Protein 3PXL (pdb70)

Solvent-accessible surface area: 17180 Å² total; per-residue (Å²): 75,43,31,40,101,20,78,2,38,1,40,28,31,66,24,66,16,0,46,81,77,21,94,0,0,0,0,62,48,74,18,20,5,28,17,0,11,6,72,62,48,36,106,0,57,0,37,0,41,0,70,4,106,46,70,51,6,20,26,0,0,0,2,2,0,0,8,3,50,3,109,15,23,0,11,0,0,0,0,10,27,0,0,0,0,0,0,1,27,66,89,63,3,62,0,35,0,90,1,87,91,13,19,4,0,0,0,1,2,1,10,13,31,9,3,1,3,2,0,1,1,0,8,0,0,1,48,33,105,123,18,74,0,50,98,85,24,80,30,37,65,70,110,2,12,0,7,0,0,0,1,17,34,70,14,21,92,124,26,89,115,58,20,70,16,14,50,5,4,2,0,46,11,77,0,19,1,100,78,40,75,120,10,124,10,7,56,5,146,2,51,99,55,88,77,12,2,1,3,0,0,0,0,0,0,13,1,6,0,55,0,12,5,6,49,13,76,0,31,0,0,0,0,0,13,26,43,0,84,58,36,80,2,22,7,0,78,0,26,0,0,2,0,3,0,0,14,0,58,0,81,71,68,67,61,3,18,27,0,17,0,42,11,64,65,36,59,86,21,45,131,42,6,16,3,2,0,9,0,38,0,73,76,14,85,88,81,76,5,128,33,121,94,105,118,44,119,106,62,22,72,34,71,62,2,41,11,45,99,113,42,108,17,13,49,53,104,64,98,39,19,27,104,70,63,16,73,0,42,8,72,49,101,49,45,45,3,50,0,62,62,19,26,11,99,73,13,107,68,0,0,0,51,15,5,29,87,52,16,68,69,47,153,90,0,95,24,83,52,1,10,39,49,2,64,46,114,8,11,0,12,0,21,0,38,20,42,85,43,2,69,41,37,26,5,2,1,2,1,2,6,17,25,2,0,5,2,23,6,38,66,18,110,97,80,32,46,112,62,5,3,20,1,1,0,0,8,1,5,45,51,108,60,50,7,44,0,5,1,1,3,63,1,82,7,14,0,0,0,10,1,2,0,2,7,5,8,12,23,80,0,1,0,0,0,0,1,0,0,13,4,94,62,0,138,89,47,1,92,47,47,126,48,9,47,65,13,14,87,41,23,87,88,34,74,89,98,58,58

Organism: Trametes hirsuta (NCBI:txid5327)

Sequence (499 aa):
AVGPVADLTITDAAVSPDGFSRQAVVVNGVTPGPLVAGNIGDRFQLNVIDNLTNHTMLKSTSIHWHGFFQHGTNWADGPAFINQCPISPGHSFLYDFQVPDQAGTFWYHSHLSTQYCDGLRGPFVVYDPNDPHASRYDVDNDDTVITLADWYHTAAKLGPRFPGGADATLINGKGRAPSDSVAELSVIKVTKGKRYRFRLVSLSCNPNHTFSIDGHNLTIIEVDSVNSQPLEVDSIQIFAAQRYSFVLDANQAVDNYWIRANPNFGNVGFDGGINSAILRYDGAPAVEPTTNQTTSVKPLNEVDLHPLVSTPVPGAPSSGGVDKAINMAFNFNGSNFFINGASFVPPTVPVLLQILSGAQTAQDLLPSGSVYVLPSNASIEISFPATAAAPGAPHPFHLHGHTFAVVRSAGSTVYNYDNPIFRDVVSTGTPAAGDNVTIRFDTNNPGPWFLHCHIDFHLEGGFAVVMAEDTPDVKAVNPVPQAWSDLCPTYDALDPNDQ

InterPro domains:
  IPR001117 Multicopper oxidase, second cupredoxin domain [PF00394] (163-305)
  IPR008972 Cupredoxin [G3DSA:2.60.40.420] (22-153)
  IPR008972 Cupredoxin [G3DSA:2.60.40.420] (154-330)
  IPR008972 Cupredoxin [G3DSA:2.60.40.420] (331-519)
  IPR008972 Cupredoxin [SSF49503] (27-175)
  IPR008972 Cupredoxin [SSF49503] (158-339)
  IPR008972 Cupredoxin [SSF49503] (323-518)
  IPR011706 Multicopper oxidase, C-terminal [PF07731] (366-492)
  IPR011707 Multicopper oxidase-like, N-terminal [PF07732] (31-151)
  IPR033138 Multicopper oxidases, conserved site [PS00079] (125-145)
  IPR045087 Multicopper oxidase [PTHR11709] (43-490)

Foldseek 3Di:
DDDLEDEWEWEWDWDQQAPATDIFIETPPDFVYAEAEEAAFDKRKYKYAQQYDAPLLNSWWWKAWFLALCFQAQLNRTADLANFPTHFHRDIDIRIGHRHDFFAKTKMATNYFLNRLRGGIHIYGHDYPVPVCVVVFDDEDSLQEKEKEAHASADCNGDDLDDFGGQAIAIVRHFHGPVHLDTDFAEREDAAQGKGWHKYFYQYLAWWWKKAKFPWWKWWQAKQRFGWDTDIWGIETGDHRIITIIMTHNHDPQEKIKIAIATPGDDGDQVSHTRIHIYGYPPYDPDHDPGDDDDIPGYDDQQPIFGPDFDAAAADPDVVRWPEEEEWDWADDPQAIDTPRDFDDRDLNRQLNQLLVPDQDLVSTPPRPQEDEAEAQIKYKYKYWADPRDPSPQFKKFKHSDWKFFQFAAPDPGGDRGTGDTHGIGGQYHVVSRGITMIMDTQHGAGKIKIAGSSSSRVSRRGIGIYHYNSVCSCVSHPDDVSRVVSSVVSVPDDSSSD

Radius of gyration: 21.45 Å; Cα contacts (8 Å, |Δi|>4): 1429; chains: 1; bounding box: 49×47×65 Å

CATH classification: 2.60.40.420 (+2 more: 2.60.40.420, 2.60.40.420)

Secondary structure (DSSP, 8-state):
-B-SEEEEEEEEEEE-TTS--EEEEEETTBSSPPPEEEETTPEEEEEEEE----GGG-S-B-EEEET---TT-GGGS--BTTTBPPBPTT-EEEEEEE-SS--EEEEEEE-STTGGGGT-EEEEEEE-TT-TTGGG-SB-SGGGEEEEEEE-SS-TTTS-SS-SS-SEEEETTB---TT-TTPPPPEEEE-TT-EEEEEEEE--SS--EEEEETTB-EEEEEETTEEEEEEEESBEEE-TT-EEEEEEE--S-SSEEEEEEEESSSS-S-GGGTTEEEEEETTS-SS---------SSB--GGG--BSS--PPSS-SSTT-SSEEEE--EEE-SS-EEETTB-----SS-HHHHHHTT--STTTSSSTTSEEEE-TT-EEEEEEE--TTS-SPSPEEEETT--EEEEE-TT-----SSS--EESEEE---GGGT-EEEEEEE--S-EEEEEEESSHHHHHTT-EEEEEESGGGHHHHS---HHHHTHHHHHHTS-GGG-

Structure (mmCIF, N/CA/C/O backbone):
data_3PXL
#
_entry.id   3PXL
#
_cell.length_a   52.653
_cell.length_b   77.051
_cell.length_c   130.216
_cell.angle_alpha   90.00
_cell.angle_beta   90.00
_cell.angle_gamma   90.00
#
_symmetry.space_group_name_H-M   'P 21 21 21'
#
loop_
_entity.id
_entity.type
_entity.pdbx_description
1 polymer Laccase
2 branched alpha-D-mannopyranose-(1-3)-[alpha-D-mannopyranose-(1-6)]alpha-D-mannopyranose-(1-6)-[alpha-D-mannopyranose-(1-3)]beta-D-mannopyranose-(1-4)-2-acetamido-2-deoxy-beta-D-glucopyranose-(1-4)-2-acetamido-2-deoxy-beta-D-glucopyranose
3 branched beta-D-mannopyranose-(1-4)-2-acetamido-2-deoxy-beta-D-glucopyranose-(1-4)-2-acetamido-2-deoxy-beta-D-glucopyranose
4 branched 2-acetamido-2-deoxy-beta-D-glucopyranose-(1-4)-2-acetamido-2-deoxy-beta-D-glucopyranose
5 non-polymer 'COPPER (II) ION'
6 non-polymer 2-acetamido-2-deoxy-beta-D-glucopyranose
7 water water
#
loop_
_atom_site.group_PDB
_atom_site.id
_atom_site.type_symbol
_atom_site.label_atom_id
_atom_site.label_alt_id
_atom_site.label_comp_id
_atom_site.label_asym_id
_atom_site.label_entity_id
_atom_site.label_seq_id
_atom_site.pdbx_PDB_ins_code
_atom_site.Cartn_x
_atom_site.Cartn_y
_atom_site.Cartn_z
_atom_site.occupancy
_atom_site.B_iso_or_equiv
_atom_site.auth_seq_id
_atom_site.auth_comp_id
_atom_site.auth_asym_id
_atom_site.auth_atom_id
_atom_site.pdbx_PDB_model_num
ATOM 1 N N . ALA A 1 1 ? 25.393 36.115 34.778 1.00 26.04 1 ALA A N 1
ATOM 2 C CA . ALA A 1 1 ? 25.256 35.919 33.319 1.00 23.13 1 ALA A CA 1
ATOM 3 C C . ALA A 1 1 ? 26.632 35.812 32.675 1.00 23.06 1 ALA A C 1
ATOM 4 O O . ALA A 1 1 ? 27.659 36.190 33.278 1.00 25.81 1 ALA A O 1
ATOM 13 N N . VAL A 1 2 ? 26.650 35.246 31.484 1.00 21.23 2 VAL A N 1
ATOM 14 C CA . VAL A 1 2 ? 27.853 35.251 30.636 1.00 20.11 2 VAL A CA 1
ATOM 15 C C . VAL A 1 2 ? 27.562 35.993 29.326 1.00 19.85 2 VAL A C 1
ATOM 16 O O . VAL A 1 2 ? 26.420 36.154 28.945 1.00 21.30 2 VAL A O 1
ATOM 29 N N . GLY A 1 3 ? 28.619 36.392 28.628 1.00 20.42 3 GLY A N 1
ATOM 30 C CA . GLY A 1 3 ? 28.484 37.157 27.385 1.00 20.49 3 GLY A CA 1
ATOM 31 C C . GLY A 1 3 ? 28.656 38.647 27.577 1.00 21.00 3 GLY A C 1
ATOM 32 O O . GLY A 1 3 ? 28.740 39.114 28.727 1.00 22.75 3 GLY A O 1
ATOM 36 N N . PRO A 1 4 ? 28.652 39.408 26.476 1.00 20.03 4 PRO A N 1
ATOM 37 C CA . PRO A 1 4 ? 28.381 38.941 25.122 1.00 19.91 4 PRO A CA 1
ATOM 38 C C . PRO A 1 4 ? 29.471 38.156 24.440 1.00 18.56 4 PRO A C 1
ATOM 39 O O . PRO A 1 4 ? 29.193 37.499 23.431 1.00 18.99 4 PRO A O 1
ATOM 50 N N . VAL A 1 5 ? 30.704 38.255 24.945 1.00 19.80 5 VAL A N 1
ATOM 51 C CA . VAL A 1 5 ? 31.805 37.468 24.476 1.00 20.47 5 VAL A CA 1
ATOM 52 C C . VAL A 1 5 ? 32.076 36.400 25.522 1.00 20.78 5 VAL A C 1
ATOM 53 O O . VAL A 1 5 ? 32.465 36.695 26.653 1.00 24.24 5 VAL A O 1
ATOM 66 N N . ALA A 1 6 ? 31.848 35.142 25.143 1.00 20.01 6 ALA A N 1
ATOM 67 C CA . ALA A 1 6 ? 31.974 34.069 26.094 1.00 20.32 6 ALA A CA 1
ATOM 68 C C . ALA A 1 6 ? 32.142 32.727 25.449 1.00 18.90 6 ALA A C 1
ATOM 69 O O . ALA A 1 6 ? 31.765 32.571 24.294 1.00 18.40 6 ALA A O 1
ATOM 76 N N . ASP A 1 7 ? 32.724 31.791 26.204 1.00 18.15 7 ASP A N 1
ATOM 77 C CA . ASP A 1 7 ? 32.744 30.396 25.844 1.00 18.79 7 ASP A CA 1
ATOM 78 C C . ASP A 1 7 ? 31.526 29.720 26.415 1.00 18.32 7 ASP A C 1
ATOM 79 O O . ASP A 1 7 ? 31.204 29.872 27.604 1.00 20.10 7 ASP A O 1
ATOM 88 N N . LEU A 1 8 ? 30.891 28.894 25.598 1.00 17.05 8 LEU A N 1
ATOM 89 C CA . LEU A 1 8 ? 29.849 28.002 26.080 1.00 16.89 8 LEU A CA 1
ATOM 90 C C . LEU A 1 8 ? 30.314 26.590 25.796 1.00 16.54 8 LEU A C 1
ATOM 91 O O . LEU A 1 8 ? 30.391 26.176 24.645 1.00 16.94 8 LEU A O 1
ATOM 107 N N . THR A 1 9 ? 30.684 25.874 26.842 1.00 15.65 9 THR A N 1
ATOM 108 C CA . THR A 1 9 ? 31.235 24.544 26.707 1.00 15.67 9 THR A CA 1
ATOM 109 C C . THR A 1 9 ? 30.160 23.505 26.909 1.00 15.81 9 THR A C 1
ATOM 110 O O . THR A 1 9 ? 29.437 23.564 27.895 1.00 16.02 9 THR A O 1
ATOM 121 N N . ILE A 1 10 ? 30.008 22.661 25.904 1.00 15.08 10 ILE A N 1
ATOM 122 C CA . ILE A 1 10 ? 28.931 21.672 25.862 1.00 14.68 10 ILE A CA 1
ATOM 123 C C . ILE A 1 10 ? 29.493 20.317 26.222 1.00 15.14 10 ILE A C 1
ATOM 124 O O . ILE A 1 10 ? 30.423 19.838 25.581 1.00 15.95 10 ILE A O 1
ATOM 140 N N . THR A 1 11 ? 28.919 19.688 27.246 1.00 15.22 11 THR A N 1
ATOM 141 C CA . THR A 1 11 ? 29.351 18.365 27.678 1.00 15.85 11 THR A CA 1
ATOM 142 C C . THR A 1 11 ? 28.153 17.501 28.031 1.00 15.20 11 THR A C 1
ATOM 143 O O . THR A 1 11 ? 27.028 17.996 28.144 1.00 16.71 11 THR A O 1
ATOM 154 N N . ASP A 1 12 ? 28.385 16.227 28.212 1.00 15.34 12 ASP A N 1
ATOM 155 C CA . ASP A 1 12 ? 27.450 15.318 28.825 1.00 15.75 12 ASP A CA 1
ATOM 156 C C . ASP A 1 12 ? 27.767 15.225 30.304 1.00 16.91 12 ASP A C 1
ATOM 157 O O . ASP A 1 12 ? 28.948 15.057 30.661 1.00 19.13 12 ASP A O 1
ATOM 166 N N . ALA A 1 13 ? 26.749 15.300 31.162 1.00 16.58 13 ALA A N 1
ATOM 167 C CA . ALA A 1 13 ? 26.967 15.168 32.595 1.00 17.09 13 ALA A CA 1
ATOM 168 C C . ALA A 1 13 ? 25.737 14.646 33.297 1.00 17.14 13 ALA A C 1
ATOM 169 O O . ALA A 1 13 ? 24.629 14.733 32.770 1.00 17.15 13 ALA A O 1
ATOM 176 N N . ALA A 1 14 ? 25.923 14.081 34.487 1.00 17.37 14 ALA A N 1
ATOM 177 C CA . ALA A 1 14 ? 24.805 13.668 35.297 1.00 17.96 14 ALA A CA 1
ATOM 178 C C . ALA A 1 14 ? 24.170 14.860 35.974 1.00 17.78 14 ALA A C 1
ATOM 179 O O . ALA A 1 14 ? 24.859 15.685 36.554 1.00 18.89 14 ALA A O 1
ATOM 186 N N . VAL A 1 15 ? 22.864 14.934 35.887 1.00 16.10 15 VAL A N 1
ATOM 187 C CA . VAL A 1 15 ? 22.065 15.930 36.585 1.00 16.77 15 VAL A CA 1
ATOM 188 C C . VAL A 1 15 ? 20.899 15.280 37.298 1.00 16.62 15 VAL A C 1
ATOM 189 O O . VAL A 1 15 ? 20.484 14.193 36.959 1.00 17.31 15 VAL A O 1
ATOM 202 N N . SER A 1 16 ? 20.359 15.996 38.273 1.00 17.03 16 SER A N 1
ATOM 203 C CA . SER A 1 16 ? 19.232 15.529 39.057 1.00 17.43 16 SER A CA 1
ATOM 204 C C . SER A 1 16 ? 18.294 16.695 39.456 1.00 17.67 16 SER A C 1
ATOM 205 O O . SER A 1 16 ? 18.086 16.984 40.626 1.00 19.52 16 SER A O 1
ATOM 211 N N . PRO A 1 17 ? 17.630 17.311 38.480 1.00 17.11 17 PRO A N 1
ATOM 212 C CA . PRO A 1 17 ? 16.796 18.475 38.755 1.00 16.78 17 PRO A CA 1
ATOM 213 C C . PRO A 1 17 ? 15.552 18.193 39.592 1.00 16.28 17 PRO A C 1
ATOM 214 O O . PRO A 1 17 ? 15.023 19.120 40.165 1.00 17.58 17 PRO A O 1
ATOM 225 N N . ASP A 1 18 ? 15.118 16.940 39.607 1.00 16.79 18 ASP A N 1
ATOM 226 C CA . ASP A 1 18 ? 13.918 16.481 40.308 1.00 17.22 18 ASP A CA 1
ATOM 227 C C . ASP A 1 18 ? 14.278 15.316 41.215 1.00 18.22 18 ASP A C 1
ATOM 228 O O . ASP A 1 18 ? 13.438 14.505 41.585 1.00 18.75 18 ASP A O 1
ATOM 237 N N . GLY A 1 19 ? 15.554 15.172 41.565 1.00 18.99 19 GLY A N 1
ATOM 238 C CA . GLY A 1 19 ? 15.985 14.057 42.418 1.00 19.93 19 GLY A CA 1
ATOM 239 C C . GLY A 1 19 ? 16.321 12.788 41.673 1.00 19.93 19 GLY A C 1
ATOM 240 O O . GLY A 1 19 ? 16.806 11.835 42.300 1.00 23.13 19 GLY A O 1
ATOM 244 N N . PHE A 1 20 ? 16.067 12.722 40.370 1.00 19.10 20 PHE A N 1
ATOM 245 C CA . PHE A 1 20 ? 16.307 11.504 39.575 1.00 18.87 20 PHE A CA 1
ATOM 246 C C . PHE A 1 20 ? 17.549 11.782 38.749 1.00 17.83 20 PHE A C 1
ATOM 247 O O . PHE A 1 20 ? 17.557 12.693 37.962 1.00 21.00 20 PHE A O 1
ATOM 264 N N . SER A 1 21 ? 18.640 11.065 38.960 1.00 17.51 21 SER A N 1
ATOM 265 C CA . SER A 1 21 ? 19.836 11.293 38.213 1.00 16.62 21 SER A CA 1
ATOM 266 C C . SER A 1 21 ? 19.790 10.694 36.821 1.00 16.86 21 SER A C 1
ATOM 267 O O . SER A 1 21 ? 19.461 9.515 36.656 1.00 17.78 21 SER A O 1
ATOM 275 N N . ARG A 1 22 ? 20.176 11.486 35.840 1.00 16.03 22 ARG A N 1
ATOM 276 C CA . ARG A 1 22 ? 20.318 10.999 34.481 1.00 16.04 22 ARG A CA 1
ATOM 277 C C . ARG A 1 22 ? 21.398 11.791 33.774 1.00 15.70 22 ARG A C 1
ATOM 278 O O . ARG A 1 22 ? 21.686 12.946 34.139 1.00 17.11 22 ARG A O 1
ATOM 299 N N . GLN A 1 23 ? 21.985 11.173 32.760 1.00 16.06 23 GLN A N 1
ATOM 300 C CA . GLN A 1 23 ? 22.884 11.860 31.839 1.00 16.17 23 GLN A CA 1
ATOM 301 C C . GLN A 1 23 ? 22.111 12.888 31.006 1.00 14.82 23 GLN A C 1
ATOM 302 O O . GLN A 1 23 ? 21.001 12.572 30.544 1.00 15.53 23 GLN A O 1
ATOM 316 N N . ALA A 1 24 ? 22.679 14.075 30.810 1.00 15.42 24 ALA A N 1
ATOM 317 C CA . ALA A 1 24 ? 22.060 15.153 30.077 1.00 15.41 24 ALA A CA 1
ATOM 318 C C . ALA A 1 24 ? 23.150 15.890 29.358 1.00 14.88 24 ALA A C 1
ATOM 319 O O . ALA A 1 24 ? 24.343 15.726 29.618 1.00 15.44 24 ALA A O 1
ATOM 326 N N . VAL A 1 25 ? 22.725 16.690 28.407 1.00 14.62 25 VAL A N 1
ATOM 327 C CA . VAL A 1 25 ? 23.583 17.621 27.716 1.00 14.84 25 VAL A CA 1
ATOM 328 C C . VAL A 1 25 ? 23.514 18.955 28.472 1.00 15.75 25 VAL A C 1
ATOM 329 O O . VAL A 1 25 ? 22.437 19.490 28.723 1.00 17.46 25 VAL A O 1
ATOM 342 N N . VAL A 1 26 ? 24.665 19.462 28.905 1.00 15.25 26 VAL A N 1
ATOM 343 C CA . VAL A 1 26 ? 24.772 20.611 29.774 1.00 14.94 26 VAL A CA 1
ATOM 344 C C . VAL A 1 26 ? 25.675 21.667 29.139 1.00 15.13 26 VAL A C 1
ATOM 345 O O . VAL A 1 26 ? 26.475 21.355 28.231 1.00 15.10 26 VAL A O 1
ATOM 358 N N . VAL A 1 27 ? 25.516 22.899 29.609 1.00 14.10 27 VAL A N 1
ATOM 359 C CA . VAL A 1 27 ? 26.207 24.062 29.079 1.00 15.00 27 VAL A CA 1
ATOM 360 C C . VAL A 1 27 ? 26.923 24.719 30.264 1.00 14.88 27 VAL A C 1
ATOM 361 O O . VAL A 1 27 ? 26.298 25.028 31.262 1.00 15.24 27 VAL A O 1
ATOM 374 N N . ASN A 1 28 ? 28.251 24.783 30.186 1.00 15.67 28 ASN A N 1
ATOM 375 C CA . ASN A 1 28 ? 29.044 25.245 31.316 1.00 16.05 28 ASN A CA 1
ATOM 376 C C . ASN A 1 28 ? 28.633 24.507 32.578 1.00 15.99 28 ASN A C 1
ATOM 377 O O . ASN A 1 28 ? 28.513 25.083 33.657 1.00 17.31 28 ASN A O 1
ATOM 388 N N . GLY A 1 29 ? 28.441 23.206 32.427 1.00 16.36 29 GLY A N 1
ATOM 389 C CA . GLY A 1 29 ? 28.157 22.348 33.532 1.00 16.08 29 GLY A CA 1
ATOM 390 C C . GLY A 1 29 ? 26.745 22.235 34.030 1.00 16.94 29 GLY A C 1
ATOM 391 O O . GLY A 1 29 ? 26.510 21.407 34.917 1.00 19.23 29 GLY A O 1
ATOM 395 N N . VAL A 1 30 ? 25.824 23.026 33.484 1.00 16.37 30 VAL A N 1
ATOM 396 C CA . VAL A 1 30 ? 24.464 23.092 34.014 1.00 16.27 30 VAL A CA 1
ATOM 397 C C . VAL A 1 30 ? 23.404 22.959 32.958 1.00 15.02 30 VAL A C 1
ATOM 398 O O . VAL A 1 30 ? 23.635 23.275 31.801 1.00 14.96 30 VAL A O 1
ATOM 411 N N . THR A 1 31 ? 22.234 22.464 33.378 1.00 15.62 31 THR A N 1
ATOM 412 C CA . THR A 1 31 ? 21.053 22.577 32.529 1.00 16.05 31 THR A CA 1
ATOM 413 C C . THR A 1 31 ? 19.883 22.970 33.431 1.00 16.31 31 THR A C 1
ATOM 414 O O . THR A 1 31 ? 19.757 22.453 34.522 1.00 16.27 31 THR A O 1
ATOM 425 N N . PRO A 1 32 ? 19.050 23.936 32.997 1.00 15.88 32 PRO A N 1
ATOM 426 C CA . PRO A 1 32 ? 19.233 24.843 31.862 1.00 15.61 32 PRO A CA 1
ATOM 427 C C . PRO A 1 32 ? 20.593 25.512 31.945 1.00 14.78 32 PRO A C 1
ATOM 428 O O . PRO A 1 32 ? 21.228 25.610 32.970 1.00 16.27 32 PRO A O 1
ATOM 439 N N . GLY A 1 33 ? 21.070 25.892 30.786 1.00 15.29 33 GLY A N 1
ATOM 440 C CA . GLY A 1 33 ? 22.331 26.566 30.676 1.00 15.96 33 GLY A CA 1
ATOM 441 C C . GLY A 1 33 ? 22.310 27.925 31.315 1.00 15.92 33 GLY A C 1
ATOM 442 O O . GLY A 1 33 ? 21.267 28.467 31.668 1.00 16.31 33 GLY A O 1
ATOM 446 N N . PRO A 1 34 ? 23.483 28.509 31.487 1.00 15.77 34 PRO A N 1
ATOM 447 C CA . PRO A 1 34 ? 23.586 29.823 32.118 1.00 15.90 34 PRO A CA 1
ATOM 448 C C . PRO A 1 34 ? 22.900 30.873 31.271 1.00 15.52 34 PRO A C 1
ATOM 449 O O . PRO A 1 34 ? 22.796 30.758 30.046 1.00 16.11 34 PRO A O 1
ATOM 460 N N . LEU A 1 35 ? 22.470 31.927 31.933 1.00 15.67 35 LEU A N 1
ATOM 461 C CA . LEU A 1 35 ? 21.974 33.113 31.263 1.00 15.71 35 LEU A CA 1
ATOM 462 C C . LEU A 1 35 ? 23.079 33.754 30.438 1.00 15.15 35 LEU A C 1
ATOM 463 O O . LEU A 1 35 ? 24.153 34.095 30.951 1.00 17.45 35 LEU A O 1
ATOM 479 N N . VAL A 1 36 ? 22.810 33.910 29.168 1.00 14.94 36 VAL A N 1
ATOM 480 C CA . VAL A 1 36 ? 23.612 34.740 28.304 1.00 15.21 36 VAL A CA 1
ATOM 481 C C . VAL A 1 36 ? 22.959 36.106 28.232 1.00 15.86 36 VAL A C 1
ATOM 482 O O . VAL A 1 36 ? 21.750 36.215 28.115 1.00 15.79 36 VAL A O 1
ATOM 495 N N . ALA A 1 37 ? 23.763 37.161 28.340 1.00 16.06 37 ALA A N 1
ATOM 496 C CA . ALA A 1 37 ? 23.221 38.477 28.299 1.00 16.80 37 ALA A CA 1
ATOM 497 C C . ALA A 1 37 ? 24.100 39.517 27.634 1.00 16.73 37 ALA A C 1
ATOM 498 O O . ALA A 1 37 ? 25.324 39.388 27.576 1.00 18.13 37 ALA A O 1
ATOM 505 N N . GLY A 1 38 ? 23.479 40.579 27.168 1.00 15.97 38 GLY A N 1
ATOM 506 C CA . GLY A 1 38 ? 24.142 41.753 26.670 1.00 15.55 38 GLY A CA 1
ATOM 507 C C . GLY A 1 38 ? 23.121 42.860 26.545 1.00 16.32 38 GLY A C 1
ATOM 508 O O . GLY A 1 38 ? 22.029 42.807 27.155 1.00 16.87 38 GLY A O 1
ATOM 512 N N . ASN A 1 39 ? 23.482 43.859 25.754 1.00 17.41 39 ASN A N 1
ATOM 513 C CA . ASN A 1 39 ? 22.701 45.092 25.593 1.00 17.44 39 ASN A CA 1
ATOM 514 C C . ASN A 1 39 ? 22.454 45.320 24.147 1.00 17.44 39 ASN A C 1
ATOM 515 O O . ASN A 1 39 ? 23.199 44.884 23.292 1.00 17.83 39 ASN A O 1
ATOM 526 N N . ILE A 1 40 ? 21.395 46.051 23.855 1.00 18.76 40 ILE A N 1
ATOM 527 C CA . ILE A 1 40 ? 21.067 46.325 22.469 1.00 19.16 40 ILE A CA 1
ATOM 528 C C . ILE A 1 40 ? 22.284 47.062 21.840 1.00 18.92 40 ILE A C 1
ATOM 529 O O . ILE A 1 40 ? 22.928 47.909 22.488 1.00 20.16 40 ILE A O 1
ATOM 545 N N . GLY A 1 41 ? 22.630 46.693 20.617 1.00 20.08 41 GLY A N 1
ATOM 546 C CA . GLY A 1 41 ? 23.801 47.235 19.947 1.00 20.77 41 GLY A CA 1
ATOM 547 C C . GLY A 1 41 ? 25.033 46.364 20.067 1.00 21.30 41 GLY A C 1
ATOM 548 O O . GLY A 1 41 ? 25.996 46.526 19.344 1.00 23.13 41 GLY A O 1
ATOM 552 N N . ASP A 1 42 ? 25.003 45.390 20.952 1.00 20.11 42 ASP A N 1
ATOM 553 C CA . ASP A 1 42 ? 26.167 44.539 21.169 1.00 19.18 42 ASP A CA 1
ATOM 554 C C . ASP A 1 42 ? 26.444 43.576 20.037 1.00 18.85 42 ASP A C 1
ATOM 555 O O . ASP A 1 42 ? 25.541 43.109 19.350 1.00 19.43 42 ASP A O 1
ATOM 564 N N . ARG A 1 43 ? 27.721 43.273 19.887 1.00 18.56 43 ARG A N 1
ATOM 565 C CA . ARG A 1 43 ? 28.192 42.136 19.117 1.00 18.02 43 ARG A CA 1
ATOM 566 C C . ARG A 1 43 ? 28.420 41.009 20.119 1.00 17.71 43 ARG A C 1
ATOM 567 O O . ARG A 1 43 ? 29.107 41.164 21.154 1.00 19.52 43 ARG A O 1
ATOM 588 N N . PHE A 1 44 ? 27.800 39.880 19.809 1.00 17.89 44 PHE A N 1
ATOM 589 C CA . PHE A 1 44 ? 27.950 38.650 20.580 1.00 17.52 44 PHE A CA 1
ATOM 590 C C . PHE A 1 44 ? 28.961 37.775 19.874 1.00 18.03 44 PHE A C 1
ATOM 591 O O . PHE A 1 44 ? 28.890 37.614 18.656 1.00 19.34 44 PHE A O 1
ATOM 608 N N . GLN A 1 45 ? 29.907 37.244 20.647 1.00 17.37 45 GLN A N 1
ATOM 609 C CA . GLN A 1 45 ? 30.868 36.292 20.142 1.00 17.75 45 GLN A CA 1
ATOM 610 C C . GLN A 1 45 ? 30.819 35.140 21.094 1.00 17.73 45 GLN A C 1
ATOM 611 O O . GLN A 1 45 ? 31.463 35.146 22.145 1.00 19.16 45 GLN A O 1
ATOM 625 N N . LEU A 1 46 ? 30.002 34.160 20.748 1.00 16.45 46 LEU A N 1
ATOM 626 C CA . LEU A 1 46 ? 29.708 33.055 21.610 1.00 16.52 46 LEU A CA 1
ATOM 627 C C . LEU A 1 46 ? 30.372 31.830 21.029 1.00 15.88 46 LEU A C 1
ATOM 628 O O . LEU A 1 46 ? 29.989 31.326 19.965 1.00 16.63 46 LEU A O 1
ATOM 644 N N . ASN A 1 47 ? 31.453 31.417 21.690 1.00 16.04 47 ASN A N 1
ATOM 645 C CA . ASN A 1 47 ? 32.318 30.358 21.202 1.00 16.60 47 ASN A CA 1
ATOM 646 C C . ASN A 1 47 ? 31.823 29.064 21.784 1.00 16.16 47 ASN A C 1
ATOM 647 O O . ASN A 1 47 ? 31.929 28.851 22.984 1.00 17.34 47 ASN A O 1
ATOM 658 N N . VAL A 1 48 ? 31.175 28.277 20.952 1.00 16.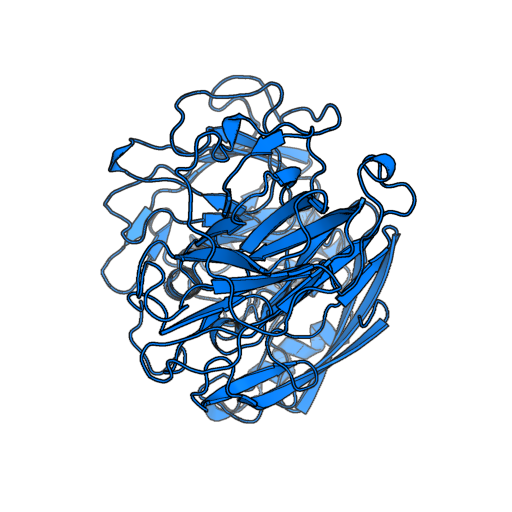11 48 VAL A N 1
ATOM 659 C CA . VAL A 1 48 ? 30.575 27.031 21.390 1.00 15.42 48 VAL A CA 1
ATOM 660 C C . VAL A 1 48 ? 31.593 25.916 21.247 1.00 16.27 48 VAL A C 1
ATOM 661 O O . VAL A 1 48 ? 32.042 25.614 20.155 1.00 16.81 48 VAL A O 1
ATOM 674 N N . ILE A 1 49 ? 31.976 25.349 22.374 1.00 16.02 49 ILE A N 1
ATOM 675 C CA . ILE A 1 49 ? 33.033 24.347 22.450 1.00 15.80 49 ILE A CA 1
ATOM 676 C C . ILE A 1 49 ? 32.335 23.016 22.629 1.00 15.20 49 ILE A C 1
ATOM 677 O O . ILE A 1 49 ? 31.729 22.756 23.676 1.00 16.32 49 ILE A O 1
ATOM 693 N N . ASP A 1 50 ? 32.389 22.160 21.611 1.00 15.71 50 ASP A N 1
ATOM 694 C CA . ASP A 1 50 ? 31.695 20.890 21.662 1.00 16.18 50 ASP A CA 1
ATOM 695 C C . ASP A 1 50 ? 32.593 19.827 22.244 1.00 16.44 50 ASP A C 1
ATOM 696 O O . ASP A 1 50 ? 33.434 19.266 21.540 1.00 18.39 50 ASP A O 1
ATOM 705 N N . ASN A 1 51 ? 32.395 19.494 23.516 1.00 17.16 51 ASN A N 1
ATOM 706 C CA . ASN A 1 51 ? 33.113 18.429 24.181 1.00 17.37 51 ASN A CA 1
ATOM 707 C C . ASN A 1 51 ? 32.203 17.254 24.501 1.00 17.64 51 ASN A C 1
ATOM 708 O O . ASN A 1 51 ? 32.421 16.511 25.459 1.00 18.79 51 ASN A O 1
ATOM 719 N N . LEU A 1 52 ? 31.183 17.052 23.686 1.00 16.91 52 LEU A N 1
ATOM 720 C CA . LEU A 1 52 ? 30.267 15.943 23.869 1.00 16.31 52 LEU A CA 1
ATOM 721 C C . LEU A 1 52 ? 30.901 14.613 23.492 1.00 17.13 52 LEU A C 1
ATOM 722 O O . LEU A 1 52 ? 31.700 14.548 22.539 1.00 18.71 52 LEU A O 1
ATOM 738 N N . THR A 1 53 ? 30.504 13.573 24.218 1.00 18.04 53 THR A N 1
ATOM 739 C CA . THR A 1 53 ? 31.053 12.249 24.089 1.00 19.88 53 THR A CA 1
ATOM 740 C C . THR A 1 53 ? 30.020 11.179 23.918 1.00 19.72 53 THR A C 1
ATOM 741 O O . THR A 1 53 ? 30.357 10.030 23.650 1.00 21.60 53 THR A O 1
ATOM 752 N N . ASN A 1 54 ? 28.742 11.543 23.986 1.00 18.54 54 ASN A N 1
ATOM 753 C CA . ASN A 1 54 ? 27.687 10.511 24.010 1.00 18.44 54 ASN A CA 1
ATOM 754 C C . ASN A 1 54 ? 26.871 10.574 22.729 1.00 19.24 54 ASN A C 1
ATOM 755 O O . ASN A 1 54 ? 26.105 11.513 22.499 1.00 19.25 54 ASN A O 1
ATOM 765 N N . HIS A 1 55 ? 27.016 9.561 21.883 1.00 19.47 55 HIS A N 1
ATOM 766 C CA . HIS A 1 55 ? 26.308 9.569 20.611 1.00 19.12 55 HIS A CA 1
ATOM 767 C C . HIS A 1 55 ? 24.770 9.476 20.739 1.00 18.49 55 HIS A C 1
ATOM 768 O O . HIS A 1 55 ? 24.048 9.987 19.892 1.00 18.80 55 HIS A O 1
ATOM 783 N N . THR A 1 56 ? 24.275 8.815 21.762 1.00 17.90 56 THR A N 1
ATOM 784 C CA . THR A 1 56 ? 22.829 8.708 21.952 1.00 18.00 56 THR A CA 1
ATOM 785 C C . THR A 1 56 ? 22.163 10.082 22.130 1.00 17.09 56 THR A C 1
ATOM 786 O O . THR A 1 56 ? 21.021 10.247 21.760 1.00 18.64 56 THR A O 1
ATOM 797 N N . MET A 1 57 ? 22.854 11.051 22.723 1.00 15.87 57 MET A N 1
ATOM 798 C CA . MET A 1 57 ? 22.342 12.410 22.823 1.00 16.09 57 MET A CA 1
ATOM 799 C C . MET A 1 57 ? 23.001 13.329 21.818 1.00 15.29 57 MET A C 1
ATOM 800 O O . MET A 1 57 ? 22.733 14.550 21.851 1.00 16.01 57 MET A O 1
ATOM 814 N N . LEU A 1 58 ? 23.732 12.718 20.861 1.00 15.49 58 LEU A N 1
ATOM 815 C CA . LEU A 1 58 ? 24.478 13.351 19.774 1.00 16.56 58 LEU A CA 1
ATOM 816 C C . LEU A 1 58 ? 25.745 14.039 20.215 1.00 16.84 58 LEU A C 1
ATOM 817 O O . LEU A 1 58 ? 25.722 14.888 21.086 1.00 16.16 58 LEU A O 1
ATOM 833 N N . LYS A 1 59 ? 26.867 13.706 19.562 1.00 16.32 59 LYS A N 1
ATOM 834 C CA . LYS A 1 59 ? 28.142 14.299 19.883 1.00 16.38 59 LYS A CA 1
ATOM 835 C C . LYS A 1 59 ? 28.347 15.598 19.144 1.00 15.62 59 LYS A C 1
ATOM 836 O O . LYS A 1 59 ? 29.208 16.394 19.528 1.00 17.06 59 LYS A O 1
ATOM 848 N N . SER A 1 60 ? 27.622 15.775 18.045 1.00 15.26 60 SER A N 1
ATOM 849 C CA . SER A 1 60 ? 27.596 17.016 17.316 1.00 15.09 60 SER A CA 1
ATOM 850 C C . SER A 1 60 ? 26.532 17.947 17.903 1.00 14.80 60 SER A C 1
ATOM 851 O O . SER A 1 60 ? 25.664 17.481 18.669 1.00 15.60 60 SER A O 1
ATOM 857 N N . THR A 1 61 ? 26.596 19.233 17.564 1.00 14.71 61 THR A N 1
ATOM 858 C CA . THR A 1 61 ? 25.650 20.207 18.071 1.00 14.70 61 THR A CA 1
ATOM 859 C C . THR A 1 61 ? 25.547 21.394 17.160 1.00 14.89 61 THR A C 1
ATOM 860 O O . THR A 1 61 ? 26.391 21.634 16.329 1.00 14.99 61 THR A O 1
ATOM 871 N N . SER A 1 62 ? 24.495 22.153 17.359 1.00 14.83 62 SER A N 1
ATOM 872 C CA . SER A 1 62 ? 24.322 23.429 16.699 1.00 14.96 62 SER A CA 1
ATOM 873 C C . SER A 1 62 ? 23.376 24.229 17.536 1.00 14.16 62 SER A C 1
ATOM 874 O O . SER A 1 62 ? 22.441 23.669 18.074 1.00 16.58 62 SER A O 1
ATOM 882 N N . ILE A 1 63 ? 23.615 25.510 17.662 1.00 14.28 63 ILE A N 1
ATOM 883 C CA . ILE A 1 63 ? 22.828 26.377 18.590 1.00 14.24 63 ILE A CA 1
ATOM 884 C C . ILE A 1 63 ? 22.094 27.469 17.852 1.00 13.62 63 ILE A C 1
ATOM 885 O O . ILE A 1 63 ? 22.698 28.178 17.078 1.00 14.42 63 ILE A O 1
ATOM 903 N N . HIS A 1 64 ? 20.784 27.552 18.102 1.00 13.54 64 HIS A N 1
ATOM 904 C CA . HIS A 1 64 ? 19.964 28.673 17.671 1.00 13.10 64 HIS A CA 1
ATOM 905 C C . HIS A 1 64 ? 19.794 29.660 18.792 1.00 12.88 64 HIS A C 1
ATOM 906 O O . HIS A 1 64 ? 19.555 29.283 19.924 1.00 13.61 64 HIS A O 1
ATOM 920 N N . TRP A 1 65 ? 19.908 30.922 18.429 1.00 13.48 65 TRP A N 1
ATOM 921 C CA . TRP A 1 65 ? 19.724 32.037 19.317 1.00 13.64 65 TRP A CA 1
ATOM 922 C C . TRP A 1 65 ? 18.311 32.560 19.005 1.00 13.69 65 TRP A C 1
ATOM 923 O O . TRP A 1 65 ? 18.059 33.315 18.069 1.00 14.55 65 TRP A O 1
ATOM 944 N N . HIS A 1 66 ? 17.368 32.057 19.776 1.00 14.41 66 HIS A N 1
ATOM 945 C CA . HIS A 1 66 ? 15.964 32.126 19.425 1.00 13.30 66 HIS A CA 1
ATOM 946 C C . HIS A 1 66 ? 15.447 33.558 19.537 1.00 13.95 66 HIS A C 1
ATOM 947 O O . HIS A 1 66 ? 15.405 34.091 20.647 1.00 14.76 66 HIS A O 1
ATOM 961 N N . GLY A 1 67 ? 14.976 34.090 18.421 1.00 14.23 67 GLY A N 1
ATOM 962 C CA . GLY A 1 67 ? 14.328 35.396 18.381 1.00 14.57 67 GLY A CA 1
ATOM 963 C C . GLY A 1 67 ? 15.131 36.447 17.689 1.00 15.00 67 GLY A C 1
ATOM 964 O O . GLY A 1 67 ? 14.573 37.494 17.329 1.00 15.94 67 GLY A O 1
ATOM 968 N N . PHE A 1 68 ? 16.406 36.175 17.447 1.00 14.59 68 PHE A N 1
ATOM 969 C CA . PHE A 1 68 ? 17.273 37.185 16.835 1.00 14.14 68 PHE A CA 1
ATOM 970 C C . PHE A 1 68 ? 17.103 37.195 15.326 1.00 14.34 68 PHE A C 1
ATOM 971 O O . PHE A 1 68 ? 17.087 36.165 14.700 1.00 15.47 68 PHE A O 1
ATOM 988 N N . PHE A 1 69 ? 17.096 38.383 14.734 1.00 14.97 69 PHE A N 1
ATOM 989 C CA . PHE A 1 69 ? 16.894 38.473 13.275 1.00 14.92 69 PHE A CA 1
ATOM 990 C C . PHE A 1 69 ? 18.085 37.923 12.502 1.00 14.64 69 PHE A C 1
ATOM 991 O O . PHE A 1 69 ? 17.907 37.455 11.406 1.00 15.72 69 PHE A O 1
ATOM 1008 N N . GLN A 1 70 ? 19.307 38.030 13.038 1.00 15.15 70 GLN A N 1
ATOM 1009 C CA . GLN A 1 70 ? 20.516 37.563 12.341 1.00 14.48 70 GLN A CA 1
ATOM 1010 C C . GLN A 1 70 ? 20.674 38.199 10.957 1.00 15.04 70 GLN A C 1
ATOM 1011 O O . GLN A 1 70 ? 21.139 37.530 10.022 1.00 15.56 70 GLN A O 1
ATOM 1025 N N . HIS A 1 71 ? 20.316 39.465 10.822 1.00 15.70 71 HIS A N 1
ATOM 1026 C CA . HIS A 1 71 ? 20.438 40.128 9.507 1.00 16.73 71 HIS A CA 1
ATOM 1027 C C . HIS A 1 71 ? 21.911 40.203 9.093 1.00 16.78 71 HIS A C 1
ATOM 1028 O O . HIS A 1 71 ? 22.729 40.747 9.832 1.00 18.30 71 HIS A O 1
ATOM 1043 N N . GLY A 1 72 ? 22.246 39.606 7.960 1.00 15.97 72 GLY A N 1
ATOM 1044 C CA . GLY A 1 72 ? 23.613 39.550 7.492 1.00 16.85 72 GLY A CA 1
ATOM 1045 C C . GLY A 1 72 ? 24.458 38.456 8.117 1.00 17.08 72 GLY A C 1
ATOM 1046 O O . GLY A 1 72 ? 25.614 38.274 7.738 1.00 17.30 72 GLY A O 1
ATOM 1050 N N . THR A 1 73 ? 23.902 37.730 9.102 1.00 15.02 73 THR A N 1
ATOM 1051 C CA . THR A 1 73 ? 24.568 36.627 9.729 1.00 15.24 73 THR A CA 1
ATOM 1052 C C . THR A 1 73 ? 23.646 35.417 9.770 1.00 14.99 73 THR A C 1
ATOM 1053 O O . THR A 1 73 ? 23.586 34.699 10.761 1.00 15.81 73 THR A O 1
ATOM 1064 N N . ASN A 1 74 ? 23.039 35.134 8.635 1.00 14.42 74 ASN A N 1
ATOM 1065 C CA . ASN A 1 74 ? 22.185 33.951 8.553 1.00 14.42 74 ASN A CA 1
ATOM 1066 C C . ASN A 1 74 ? 22.882 32.641 8.878 1.00 14.73 74 ASN A C 1
ATOM 1067 O O . ASN A 1 74 ? 22.275 31.713 9.414 1.00 14.71 74 ASN A O 1
ATOM 1078 N N . TRP A 1 75 ? 24.181 32.598 8.593 1.00 14.11 75 TRP A N 1
ATOM 1079 C CA . TRP A 1 75 ? 25.022 31.481 8.907 1.00 15.12 75 TRP A CA 1
ATOM 1080 C C . TRP A 1 75 ? 25.122 31.173 10.386 1.00 13.94 75 TRP A C 1
ATOM 1081 O O . TRP A 1 75 ? 25.538 30.078 10.717 1.00 14.53 75 TRP A O 1
ATOM 1102 N N . ALA A 1 76 ? 24.742 32.089 11.252 1.00 14.69 76 ALA A N 1
ATOM 1103 C CA . ALA A 1 76 ? 24.851 31.929 12.685 1.00 14.82 76 ALA A CA 1
ATOM 1104 C C . ALA A 1 76 ? 23.516 31.556 13.320 1.00 14.87 76 ALA A C 1
ATOM 1105 O O . ALA A 1 76 ? 23.451 31.434 14.528 1.00 14.94 76 ALA A O 1
ATOM 1112 N N . ASP A 1 77 ? 22.485 31.339 12.514 1.00 13.87 77 ASP A N 1
ATOM 1113 C CA . ASP A 1 77 ? 21.133 31.182 13.087 1.00 14.26 77 ASP A CA 1
ATOM 1114 C C . ASP A 1 77 ? 20.966 29.855 13.830 1.00 13.71 77 ASP A C 1
ATOM 1115 O O . ASP A 1 77 ? 20.139 29.804 14.745 1.00 15.08 77 ASP A O 1
ATOM 1124 N N . GLY A 1 78 ? 21.612 28.769 13.388 1.00 14.47 78 GLY A N 1
ATOM 1125 C CA . GLY A 1 78 ? 21.632 27.537 14.166 1.00 14.50 78 GLY A CA 1
ATOM 1126 C C . GLY A 1 78 ? 21.010 26.288 13.598 1.00 14.48 78 GLY A C 1
ATOM 1127 O O . GLY A 1 78 ? 21.544 25.232 13.844 1.00 15.87 78 GLY A O 1
ATOM 1131 N N . PRO A 1 79 ? 19.876 26.364 12.896 1.00 14.04 79 PRO A N 1
ATOM 1132 C CA . PRO A 1 79 ? 19.283 25.105 12.470 1.00 14.41 79 PRO A CA 1
ATOM 1133 C C . PRO A 1 79 ? 20.203 24.208 11.651 1.00 14.05 79 PRO A C 1
ATOM 1134 O O . PRO A 1 79 ? 20.693 24.597 10.566 1.00 14.01 79 PRO A O 1
ATOM 1145 N N . ALA A 1 80 ? 20.366 22.990 12.133 1.00 14.65 80 ALA A N 1
ATOM 1146 C CA . ALA A 1 80 ? 21.245 22.063 11.484 1.00 14.06 80 ALA A CA 1
ATOM 1147 C C . ALA A 1 80 ? 20.687 21.712 10.098 1.00 14.31 80 ALA A C 1
ATOM 1148 O O . ALA A 1 80 ? 19.490 21.440 9.919 1.00 14.58 80 ALA A O 1
ATOM 1155 N N . PHE A 1 81 ? 21.566 21.791 9.106 1.00 13.42 81 PHE A N 1
ATOM 1156 C CA . PHE A 1 81 ? 21.242 21.528 7.710 1.00 14.51 81 PHE A CA 1
ATOM 1157 C C . PHE A 1 81 ? 20.392 22.592 7.021 1.00 14.97 81 PHE A C 1
ATOM 1158 O O . PHE A 1 81 ? 20.064 22.433 5.853 1.00 14.09 81 PHE A O 1
ATOM 1175 N N . ILE A 1 82 ? 20.098 23.663 7.730 1.00 14.30 82 ILE A N 1
ATOM 1176 C CA . ILE A 1 82 ? 19.467 24.823 7.142 1.00 13.76 82 ILE A CA 1
ATOM 1177 C C . ILE A 1 82 ? 20.504 25.914 7.035 1.00 14.15 82 ILE A C 1
ATOM 1178 O O . ILE A 1 82 ? 20.804 26.408 5.960 1.00 15.26 82 ILE A O 1
ATOM 1194 N N . ASN A 1 83 ? 21.082 26.278 8.162 1.00 13.07 83 ASN A N 1
ATOM 1195 C CA . ASN A 1 83 ? 22.000 27.415 8.253 1.00 13.44 83 ASN A CA 1
ATOM 1196 C C . ASN A 1 83 ? 23.425 27.033 8.486 1.00 13.76 83 ASN A C 1
ATOM 1197 O O . ASN A 1 83 ? 24.293 27.845 8.260 1.00 14.78 83 ASN A O 1
ATOM 1208 N N . GLN A 1 84 ? 23.655 25.771 8.847 1.00 14.18 84 GLN A N 1
ATOM 1209 C CA . GLN A 1 84 ? 25.010 25.247 9.037 1.00 14.01 84 GLN A CA 1
ATOM 1210 C C . GLN A 1 84 ? 24.974 23.737 9.072 1.00 14.62 84 GLN A C 1
ATOM 1211 O O . GLN A 1 84 ? 23.953 23.135 9.360 1.00 14.62 84 GLN A O 1
ATOM 1225 N N . CYS A 1 85 ? 26.136 23.097 8.910 1.00 14.52 85 CYS A N 1
ATOM 1226 C CA . CYS A 1 85 ? 26.333 21.746 9.388 1.00 15.50 85 CYS A CA 1
ATOM 1227 C C . CYS A 1 85 ? 26.614 21.825 10.870 1.00 14.49 85 CYS A C 1
ATOM 1228 O O . CYS A 1 85 ? 27.139 22.816 11.347 1.00 14.96 85 CYS A O 1
ATOM 1235 N N . PRO A 1 86 ? 26.327 20.753 11.573 1.00 14.72 86 PRO A N 1
ATOM 1236 C CA . PRO A 1 86 ? 26.659 20.770 12.988 1.00 15.26 86 PRO A CA 1
ATOM 1237 C C . PRO A 1 86 ? 28.128 20.965 13.266 1.00 14.94 86 PRO A C 1
ATOM 1238 O O . PRO A 1 86 ? 28.969 20.500 12.498 1.00 15.76 86 PRO A O 1
ATOM 1249 N N . ILE A 1 87 ? 28.402 21.510 14.436 1.00 15.12 87 ILE A N 1
ATOM 1250 C CA . ILE A 1 87 ? 29.702 21.478 15.063 1.00 14.50 87 ILE A CA 1
ATOM 1251 C C . ILE A 1 87 ? 30.017 20.054 15.444 1.00 15.03 87 ILE A C 1
ATOM 1252 O O . ILE A 1 87 ? 29.163 19.358 15.915 1.00 15.73 87 ILE A O 1
ATOM 1268 N N . SER A 1 88 ? 31.263 19.639 15.218 1.00 15.23 88 SER A N 1
ATOM 1269 C CA . SER A 1 88 ? 31.686 18.281 15.473 1.00 15.88 88 SER A CA 1
ATOM 1270 C C . SER A 1 88 ? 32.338 18.150 16.857 1.00 16.25 88 SER A C 1
ATOM 1271 O O . SER A 1 88 ? 32.909 19.108 17.367 1.00 16.38 88 SER A O 1
ATOM 1279 N N . PRO A 1 89 ? 32.265 16.955 17.444 1.00 17.02 89 PRO A N 1
ATOM 1280 C CA . PRO A 1 89 ? 32.906 16.780 18.734 1.00 17.41 89 PRO A CA 1
ATOM 1281 C C . PRO A 1 89 ? 34.396 17.027 18.657 1.00 17.33 89 PRO A C 1
ATOM 1282 O O . PRO A 1 89 ? 35.051 16.658 17.680 1.00 18.72 89 PRO A O 1
ATOM 1293 N N . GLY A 1 90 ? 34.907 17.672 19.682 1.00 18.10 90 GLY A N 1
ATOM 1294 C CA . GLY A 1 90 ? 36.300 18.069 19.690 1.00 18.14 90 GLY A CA 1
ATOM 1295 C C . GLY A 1 90 ? 36.626 19.335 18.954 1.00 18.86 90 GLY A C 1
ATOM 1296 O O . GLY A 1 90 ? 37.810 19.691 18.833 1.00 20.92 90 GLY A O 1
ATOM 1300 N N . HIS A 1 91 ? 35.606 20.028 18.475 1.00 17.06 91 HIS A N 1
ATOM 1301 C CA . HIS A 1 91 ? 35.787 21.287 17.778 1.00 17.01 91 HIS A CA 1
ATOM 1302 C C . HIS A 1 91 ? 34.987 22.381 18.479 1.00 17.13 91 HIS A C 1
ATOM 1303 O O . HIS A 1 91 ? 34.086 22.116 19.239 1.00 18.10 91 HIS A O 1
ATOM 1318 N N . SER A 1 92 ? 35.350 23.612 18.199 1.00 17.55 92 SER A N 1
ATOM 1319 C CA . SER A 1 92 ? 34.630 24.763 18.636 1.00 18.09 92 SER A CA 1
ATOM 1320 C C . SER A 1 92 ? 34.174 25.553 17.417 1.00 18.00 92 SER A C 1
ATOM 1321 O O . SER A 1 92 ? 34.730 25.447 16.332 1.00 18.68 92 SER A O 1
ATOM 1329 N N . PHE A 1 93 ? 33.132 26.356 17.605 1.00 17.57 93 PHE A N 1
ATOM 1330 C CA . PHE A 1 93 ? 32.632 27.202 16.541 1.00 16.93 93 PHE A CA 1
ATOM 1331 C C . PHE A 1 93 ? 32.121 28.500 17.153 1.00 16.29 93 PHE A C 1
ATOM 1332 O O . PHE A 1 93 ? 31.325 28.510 18.088 1.00 17.02 93 PHE A O 1
ATOM 1349 N N . LEU A 1 94 ? 32.563 29.594 16.562 1.00 16.91 94 LEU A N 1
ATOM 1350 C CA . LEU A 1 94 ? 32.237 30.926 17.008 1.00 16.65 94 LEU A CA 1
ATOM 1351 C C . LEU A 1 94 ? 31.015 31.479 16.291 1.00 16.30 94 LEU A C 1
ATOM 1352 O O . LEU A 1 94 ? 31.012 31.721 15.100 1.00 17.60 94 LEU A O 1
ATOM 1368 N N . TYR A 1 95 ? 29.957 31.676 17.052 1.00 15.75 95 TYR A N 1
ATOM 1369 C CA . TYR A 1 95 ? 28.792 32.415 16.595 1.00 16.45 95 TYR A CA 1
ATOM 1370 C C . TYR A 1 95 ? 29.045 33.888 16.884 1.00 16.31 95 TYR A C 1
ATOM 1371 O O . TYR A 1 95 ? 29.192 34.291 18.040 1.00 18.12 95 TYR A O 1
ATOM 1389 N N . ASP A 1 96 ? 29.084 34.700 15.840 1.00 17.03 96 ASP A N 1
ATOM 1390 C CA . ASP A 1 96 ? 29.510 36.085 15.922 1.00 17.61 96 ASP A CA 1
ATOM 1391 C C . ASP A 1 96 ? 28.444 36.895 15.204 1.00 17.21 96 ASP A C 1
ATOM 1392 O O . ASP A 1 96 ? 28.312 36.814 13.981 1.00 19.12 96 ASP A O 1
ATOM 1401 N N . PHE A 1 97 ? 27.626 37.607 15.966 1.00 16.85 97 PHE A N 1
ATOM 1402 C CA . PHE A 1 97 ? 26.503 38.302 15.401 1.00 17.61 97 PHE A CA 1
ATOM 1403 C C . PHE A 1 97 ? 26.177 39.513 16.223 1.00 17.27 97 PHE A C 1
ATOM 1404 O O . PHE A 1 97 ? 26.652 39.666 17.331 1.00 18.87 97 PHE A O 1
ATOM 1421 N N . GLN A 1 98 ? 25.405 40.420 15.647 1.00 17.49 98 GLN A N 1
ATOM 1422 C CA . GLN A 1 98 ? 25.033 41.621 16.291 1.00 17.84 98 GLN A CA 1
ATOM 1423 C C . GLN A 1 98 ? 23.536 41.664 16.531 1.00 18.11 98 GLN A C 1
ATOM 1424 O O . GLN A 1 98 ? 22.749 41.069 15.784 1.00 18.64 98 GLN A O 1
ATOM 1438 N N . VAL A 1 99 ? 23.142 42.443 17.536 1.00 18.09 99 VAL A N 1
ATOM 1439 C CA . VAL A 1 99 ? 21.728 42.615 17.846 1.00 18.69 99 VAL A CA 1
ATOM 1440 C C . VAL A 1 99 ? 21.501 44.136 17.863 1.00 20.14 99 VAL A C 1
ATOM 1441 O O . VAL A 1 99 ? 21.477 44.786 18.915 1.00 20.95 99 VAL A O 1
ATOM 1454 N N . PRO A 1 100 ? 21.385 44.741 16.670 1.00 21.25 100 PRO A N 1
ATOM 1455 C CA . PRO A 1 100 ? 21.368 46.226 16.608 1.00 21.39 100 PRO A CA 1
ATOM 1456 C C . PRO A 1 100 ? 20.051 46.875 17.004 1.00 21.68 100 PRO A C 1
ATOM 1457 O O . PRO A 1 100 ? 19.999 48.054 17.423 1.00 22.90 100 PRO A O 1
ATOM 1468 N N . ASP A 1 101 ? 18.976 46.117 16.860 1.00 20.56 101 ASP A N 1
ATOM 1469 C CA . ASP A 1 101 ? 17.632 46.650 16.788 1.00 20.82 101 ASP A CA 1
ATOM 1470 C C . ASP A 1 101 ? 16.608 45.800 17.556 1.00 19.75 101 ASP A C 1
ATOM 1471 O O . ASP A 1 101 ? 15.409 45.786 17.211 1.00 21.25 101 ASP A O 1
ATOM 1480 N N . GLN A 1 102 ? 17.053 45.071 18.559 1.00 17.93 102 GLN A N 1
ATOM 1481 C CA . GLN A 1 102 ? 16.160 44.263 19.349 1.00 17.11 102 GLN A CA 1
ATOM 1482 C C . GLN A 1 102 ? 16.622 44.360 20.796 1.00 17.41 102 GLN A C 1
ATOM 1483 O O . GLN A 1 102 ? 17.815 44.439 21.088 1.00 17.95 102 GLN A O 1
ATOM 1497 N N . ALA A 1 103 ? 15.657 44.238 21.698 1.00 17.72 103 ALA A N 1
ATOM 1498 C CA . ALA A 1 103 ? 15.912 44.099 23.138 1.00 17.33 103 ALA A CA 1
ATOM 1499 C C . ALA A 1 103 ? 14.742 43.345 23.730 1.00 16.42 103 ALA A C 1
ATOM 1500 O O . ALA A 1 103 ? 13.604 43.576 23.332 1.00 19.05 103 ALA A O 1
ATOM 1507 N N . GLY A 1 104 ? 15.021 42.514 24.704 1.00 14.91 104 GLY A N 1
ATOM 1508 C CA . GLY A 1 104 ? 13.982 41.694 25.291 1.00 13.98 104 GLY A CA 1
ATOM 1509 C C . GLY A 1 104 ? 14.527 40.387 25.802 1.00 14.05 104 GLY A C 1
ATOM 1510 O O . GLY A 1 104 ? 15.717 40.258 26.089 1.00 14.87 104 GLY A O 1
ATOM 1514 N N . THR A 1 105 ? 13.641 39.427 25.885 1.00 14.10 105 THR A N 1
ATOM 1515 C CA . THR A 1 105 ? 13.905 38.110 26.440 1.00 14.42 105 THR A CA 1
ATOM 1516 C C . THR A 1 105 ? 13.902 37.100 25.313 1.00 13.36 105 THR A C 1
ATOM 1517 O O . THR A 1 105 ? 12.956 37.044 24.508 1.00 14.11 105 THR A O 1
ATOM 1528 N N . PHE A 1 106 ? 14.966 36.338 25.257 1.00 14.22 106 PHE A N 1
ATOM 1529 C CA . PHE A 1 106 ? 15.235 35.379 24.226 1.00 13.85 106 PHE A CA 1
ATOM 1530 C C . PHE A 1 106 ? 15.671 34.067 24.927 1.00 13.97 106 PHE A C 1
ATOM 1531 O O . PHE A 1 106 ? 15.632 33.933 26.147 1.00 13.46 106 PHE A O 1
ATOM 1548 N N . TRP A 1 107 ? 16.138 33.108 24.143 1.00 13.45 107 TRP A N 1
ATOM 1549 C CA . TRP A 1 107 ? 16.728 31.917 24.696 1.00 12.53 107 TRP A CA 1
ATOM 1550 C C . TRP A 1 107 ? 17.627 31.296 23.655 1.00 12.92 107 TRP A C 1
ATOM 1551 O O . TRP A 1 107 ? 17.608 31.733 22.524 1.00 14.08 107 TRP A O 1
ATOM 1572 N N . TYR A 1 108 ? 18.410 30.307 24.050 1.00 13.29 108 TYR A N 1
ATOM 1573 C CA . TYR A 1 108 ? 19.259 29.600 23.107 1.00 13.32 108 TYR A CA 1
ATOM 1574 C C . TYR A 1 108 ? 19.077 28.125 23.332 1.00 13.29 108 TYR A C 1
ATOM 1575 O O . TYR A 1 108 ? 18.761 27.661 24.423 1.00 13.30 108 TYR A O 1
ATOM 1593 N N . HIS A 1 109 ? 19.228 27.341 22.272 1.00 12.75 109 HIS A N 1
ATOM 1594 C CA . HIS A 1 109 ? 19.033 25.905 22.391 1.00 13.42 109 HIS A CA 1
ATOM 1595 C C . HIS A 1 109 ? 19.653 25.182 21.240 1.00 12.58 109 HIS A C 1
ATOM 1596 O O . HIS A 1 109 ? 19.799 25.723 20.154 1.00 13.51 109 HIS A O 1
ATOM 1610 N N . SER A 1 110 ? 19.962 23.929 21.443 1.00 12.62 110 SER A N 1
ATOM 1611 C CA . SER A 1 110 ? 20.354 23.108 20.308 1.00 13.17 110 SER A CA 1
ATOM 1612 C C . SER A 1 110 ? 19.284 23.091 19.279 1.00 13.43 110 SER A C 1
ATOM 1613 O O . SER A 1 110 ? 18.099 22.982 19.592 1.00 13.83 110 SER A O 1
ATOM 1621 N N . HIS A 1 111 ? 19.709 23.165 18.031 1.00 13.33 111 HIS A N 1
ATOM 1622 C CA . HIS A 1 111 ? 18.819 23.089 16.893 1.00 13.26 111 HIS A CA 1
ATOM 1623 C C . HIS A 1 111 ? 19.270 21.928 15.985 1.00 13.31 111 HIS A C 1
ATOM 1624 O O . HIS A 1 111 ? 19.185 22.020 14.787 1.00 15.51 111 HIS A O 1
ATOM 1638 N N . LEU A 1 112 ? 19.752 20.884 16.639 1.00 14.48 112 LEU A N 1
ATOM 1639 C CA . LEU A 1 112 ? 20.076 19.591 15.998 1.00 14.82 112 LEU A CA 1
ATOM 1640 C C . LEU A 1 112 ? 19.141 18.542 16.577 1.00 15.34 112 LEU A C 1
ATOM 1641 O O . LEU A 1 112 ? 19.198 18.299 17.785 1.00 15.23 112 LEU A O 1
ATOM 1657 N N . SER A 1 113 ? 18.326 17.921 15.726 1.00 15.11 113 SER A N 1
ATOM 1658 C CA . SER A 1 113 ? 17.434 16.847 16.129 1.00 15.47 113 SER A CA 1
ATOM 1659 C C . SER A 1 113 ? 16.695 17.295 17.411 1.00 14.81 113 SER A C 1
ATOM 1660 O O . SER A 1 113 ? 16.271 18.449 17.525 1.00 15.97 113 SER A O 1
ATOM 1668 N N . THR A 1 114 ? 16.537 16.371 18.337 1.00 14.74 114 THR A N 1
ATOM 1669 C CA . THR A 1 114 ? 15.808 16.657 19.598 1.00 14.90 114 THR A CA 1
ATOM 1670 C C . THR A 1 114 ? 16.788 16.907 20.771 1.00 14.41 114 THR A C 1
ATOM 1671 O O . THR A 1 114 ? 16.438 16.735 21.940 1.00 15.78 114 THR A O 1
ATOM 1682 N N . GLN A 1 115 ? 18.000 17.340 20.451 1.00 14.23 115 GLN A N 1
ATOM 1683 C CA . GLN A 1 115 ? 19.017 17.473 21.447 1.00 14.31 115 GLN A CA 1
ATOM 1684 C C . GLN A 1 115 ? 18.693 18.520 22.517 1.00 13.83 115 GLN A C 1
ATOM 1685 O O . GLN A 1 115 ? 19.131 18.372 23.672 1.00 14.42 115 GLN A O 1
ATOM 1699 N N . TYR A 1 116 ? 17.899 19.532 22.211 1.00 13.76 116 TYR A N 1
ATOM 1700 C CA . TYR A 1 116 ? 17.608 20.517 23.278 1.00 13.80 116 TYR A CA 1
ATOM 1701 C C . TYR A 1 116 ? 16.804 19.869 24.400 1.00 13.16 116 TYR A C 1
ATOM 1702 O O . TYR A 1 116 ? 16.928 20.288 25.546 1.00 14.43 116 TYR A O 1
ATOM 1720 N N . CYS A 1 117 ? 16.013 18.863 24.089 1.00 13.49 117 CYS A N 1
ATOM 1721 C CA . CYS A 1 117 ? 15.211 18.209 25.081 1.00 14.75 117 CYS A CA 1
ATOM 1722 C C . CYS A 1 117 ? 16.098 17.493 26.102 1.00 14.73 117 CYS A C 1
ATOM 1723 O O . CYS A 1 117 ? 15.741 17.339 27.256 1.00 16.68 117 CYS A O 1
ATOM 1731 N N . ASP A 1 118 ? 17.274 17.069 25.652 1.00 13.96 118 ASP A N 1
ATOM 1732 C CA . ASP A 1 118 ? 18.224 16.408 26.540 1.00 14.16 118 ASP A CA 1
ATOM 1733 C C . ASP A 1 118 ? 19.053 17.365 27.364 1.00 14.58 118 ASP A C 1
ATOM 1734 O O . ASP A 1 118 ? 19.870 16.929 28.160 1.00 15.20 118 ASP A O 1
ATOM 1743 N N . GLY A 1 119 ? 18.845 18.680 27.200 1.00 14.57 119 GLY A N 1
ATOM 1744 C CA . GLY A 1 119 ? 19.344 19.648 28.147 1.00 14.28 119 GLY A CA 1
ATOM 1745 C C . GLY A 1 119 ? 19.975 20.908 27.589 1.00 13.44 119 GLY A C 1
ATOM 1746 O O . GLY A 1 119 ? 20.211 21.861 28.327 1.00 14.57 119 GLY A O 1
ATOM 1750 N N . LEU A 1 120 ? 20.247 20.958 26.288 1.00 13.85 120 LEU A N 1
ATOM 1751 C CA . LEU A 1 120 ? 20.997 22.080 25.740 1.00 13.13 120 LEU A CA 1
ATOM 1752 C C . LEU A 1 120 ? 20.024 23.210 25.439 1.00 13.36 120 LEU A C 1
ATOM 1753 O O . LEU A 1 120 ? 19.551 23.359 24.330 1.00 13.05 120 LEU A O 1
ATOM 1769 N N . ARG A 1 121 ? 19.752 24.031 26.454 1.00 14.13 121 ARG A N 1
ATOM 1770 C CA . ARG A 1 121 ? 18.801 25.120 26.352 1.00 13.99 121 ARG A CA 1
ATOM 1771 C C . ARG A 1 121 ? 19.060 26.039 27.528 1.00 13.42 121 ARG A C 1
ATOM 1772 O O . ARG A 1 121 ? 19.343 25.573 28.620 1.00 15.31 121 ARG A O 1
ATOM 1793 N N . GLY A 1 122 ? 18.919 27.336 27.317 1.00 13.51 122 GLY A N 1
ATOM 1794 C CA . GLY A 1 122 ? 19.057 28.290 28.408 1.00 14.17 122 GLY A CA 1
ATOM 1795 C C . GLY A 1 122 ? 18.532 29.646 28.007 1.00 13.96 122 GLY A C 1
ATOM 1796 O O . GLY A 1 122 ? 18.224 29.868 26.844 1.00 13.66 122 GLY A O 1
ATOM 1800 N N . PRO A 1 123 ? 18.395 30.564 28.961 1.00 13.61 123 PRO A N 1
ATOM 1801 C CA . PRO A 1 123 ? 17.835 31.872 28.688 1.00 14.02 123 PRO A CA 1
ATOM 1802 C C . PRO A 1 123 ? 18.872 32.839 28.131 1.00 13.58 123 PRO A C 1
ATOM 1803 O O . PRO A 1 123 ? 20.085 32.681 28.360 1.00 14.67 123 PRO A O 1
ATOM 1814 N N . PHE A 1 124 ? 18.406 33.888 27.487 1.00 13.93 124 PHE A N 1
ATOM 1815 C CA . PHE A 1 124 ? 19.271 34.894 26.863 1.00 13.93 124 PHE A CA 1
ATOM 1816 C C . PHE A 1 124 ? 18.529 36.221 26.949 1.00 14.33 124 PHE A C 1
ATOM 1817 O O . PHE A 1 124 ? 17.425 36.337 26.431 1.00 14.96 124 PHE A O 1
ATOM 1834 N N . VAL A 1 125 ? 19.124 37.226 27.567 1.00 13.95 125 VAL A N 1
ATOM 1835 C CA . VAL A 1 125 ? 18.481 38.511 27.719 1.00 14.32 125 VAL A CA 1
ATOM 1836 C C . VAL A 1 125 ? 19.298 39.618 27.069 1.00 13.73 125 VAL A C 1
ATOM 1837 O O . VAL A 1 125 ? 20.517 39.663 27.236 1.00 16.16 125 VAL A O 1
ATOM 1850 N N . VAL A 1 126 ? 18.634 40.484 26.331 1.00 14.34 126 VAL A N 1
ATOM 1851 C CA . VAL A 1 126 ? 19.276 41.678 25.761 1.00 15.11 126 VAL A CA 1
ATOM 1852 C C . VAL A 1 126 ? 18.591 42.864 26.380 1.00 15.41 126 VAL A C 1
ATOM 1853 O O . VAL A 1 126 ? 17.417 43.115 26.142 1.00 15.40 126 VAL A O 1
ATOM 1866 N N . TYR A 1 127 ? 19.336 43.565 27.236 1.00 15.33 127 TYR A N 1
ATOM 1867 C CA . TYR A 1 127 ? 18.817 44.687 27.987 1.00 15.66 127 TYR A CA 1
ATOM 1868 C C . TYR A 1 127 ? 18.806 45.952 27.160 1.00 16.81 127 TYR A C 1
ATOM 1869 O O . TYR A 1 127 ? 19.583 46.095 26.242 1.00 18.17 127 TYR A O 1
ATOM 1887 N N . ASP A 1 128 ? 17.912 46.864 27.517 1.00 17.63 128 ASP A N 1
ATOM 1888 C CA . ASP A 1 128 ? 17.803 48.155 26.871 1.00 17.81 128 ASP A CA 1
ATOM 1889 C C . ASP A 1 128 ? 18.034 49.195 27.948 1.00 18.94 128 ASP A C 1
ATOM 1890 O O . ASP A 1 128 ? 17.227 49.324 28.868 1.00 18.82 128 ASP A O 1
ATOM 1899 N N . PRO A 1 129 ? 19.146 49.934 27.855 1.00 19.37 129 PRO A N 1
ATOM 1900 C CA . PRO A 1 129 ? 19.405 50.961 28.865 1.00 21.04 129 PRO A CA 1
ATOM 1901 C C . PRO A 1 129 ? 18.380 52.084 28.884 1.00 21.52 129 PRO A C 1
ATOM 1902 O O . PRO A 1 129 ? 18.336 52.888 29.846 1.00 24.27 129 PRO A O 1
ATOM 1913 N N . ASN A 1 130 ? 17.595 52.186 27.819 1.00 20.48 130 ASN A N 1
ATOM 1914 C CA . ASN A 1 130 ? 16.556 53.179 27.723 1.00 21.97 130 ASN A CA 1
ATOM 1915 C C . ASN A 1 130 ? 15.209 52.509 27.620 1.00 20.76 130 ASN A C 1
ATOM 1916 O O . ASN A 1 130 ? 14.322 53.040 26.927 1.00 22.74 130 ASN A O 1
ATOM 1927 N N . ASP A 1 131 ? 15.061 51.355 28.261 1.00 20.39 131 ASP A N 1
ATOM 1928 C CA . ASP A 1 131 ? 13.834 50.591 28.170 1.00 19.23 131 ASP A CA 1
ATOM 1929 C C . ASP A 1 131 ? 12.613 51.430 28.435 1.00 19.75 131 ASP A C 1
ATOM 1930 O O . ASP A 1 131 ? 12.537 52.078 29.472 1.00 19.33 131 ASP A O 1
ATOM 1939 N N . PRO A 1 132 ? 11.646 51.444 27.512 1.00 19.94 132 PRO A N 1
ATOM 1940 C CA . PRO A 1 132 ? 10.525 52.364 27.779 1.00 20.58 132 PRO A CA 1
ATOM 1941 C C . PRO A 1 132 ? 9.644 51.960 28.921 1.00 20.10 132 PRO A C 1
ATOM 1942 O O . PRO A 1 132 ? 8.796 52.716 29.359 1.00 22.83 132 PRO A O 1
ATOM 1953 N N . HIS A 1 133 ? 9.784 50.723 29.379 1.00 18.96 133 HIS A N 1
ATOM 1954 C CA . HIS A 1 133 ? 9.046 50.224 30.529 1.00 19.04 133 HIS A CA 1
ATOM 1955 C C . HIS A 1 133 ? 9.821 50.375 31.861 1.00 19.54 133 HIS A C 1
ATOM 1956 O O . HIS A 1 133 ? 9.368 49.888 32.890 1.00 19.34 133 HIS A O 1
ATOM 1971 N N . ALA A 1 134 ? 11.001 50.988 31.833 1.00 19.97 134 ALA A N 1
ATOM 1972 C CA . ALA A 1 134 ? 11.861 50.983 33.012 1.00 21.32 134 ALA A CA 1
ATOM 1973 C C . ALA A 1 134 ? 11.220 51.525 34.280 1.00 22.58 134 ALA A C 1
ATOM 1974 O O . ALA A 1 134 ? 11.485 51.066 35.390 1.00 24.19 134 ALA A O 1
ATOM 1981 N N . SER A 1 135 ? 10.337 52.491 34.112 1.00 22.54 135 SER A N 1
ATOM 1982 C CA . SER A 1 135 ? 9.753 53.142 35.269 1.00 23.71 135 SER A CA 1
ATOM 1983 C C . SER A 1 135 ? 8.720 52.234 35.957 1.00 22.97 135 SER A C 1
ATOM 1984 O O . SER A 1 135 ? 8.288 52.530 37.075 1.00 25.95 135 SER A O 1
ATOM 1992 N N . ARG A 1 136 ? 8.339 51.134 35.297 1.00 21.34 136 ARG A N 1
ATOM 1993 C CA . ARG A 1 136 ? 7.376 50.211 35.873 1.00 21.45 136 ARG A CA 1
ATOM 1994 C C . ARG A 1 136 ? 7.982 49.213 36.897 1.00 20.56 136 ARG A C 1
ATOM 1995 O O . ARG A 1 136 ? 7.245 48.466 37.560 1.00 22.60 136 ARG A O 1
ATOM 2028 N N . TYR A 1 137 ? 9.306 49.179 37.043 1.00 19.83 137 TYR A N 1
ATOM 2029 C CA . TYR A 1 137 ? 9.906 48.208 37.965 1.00 19.88 137 TYR A CA 1
ATOM 2030 C C . TYR A 1 137 ? 11.243 48.665 38.516 1.00 20.78 137 TYR A C 1
ATOM 2031 O O . TYR A 1 137 ? 11.856 49.585 37.987 1.00 22.58 137 TYR A O 1
ATOM 2049 N N . ASP A 1 138 ? 11.662 48.012 39.590 1.00 21.08 138 ASP A N 1
ATOM 2050 C CA . ASP A 1 138 ? 12.856 48.351 40.326 1.00 21.88 138 ASP A CA 1
ATOM 2051 C C . ASP A 1 138 ? 13.992 47.384 40.092 1.00 21.48 138 ASP A C 1
ATOM 2052 O O . ASP A 1 138 ? 15.160 47.747 40.092 1.00 24.33 138 ASP A O 1
ATOM 2061 N N . VAL A 1 139 ? 13.651 46.117 39.873 1.00 20.19 139 VAL A N 1
ATOM 2062 C CA . VAL A 1 139 ? 14.647 45.039 39.805 1.00 20.35 139 VAL A CA 1
ATOM 2063 C C . VAL A 1 139 ? 14.477 44.264 38.518 1.00 18.03 139 VAL A C 1
ATOM 2064 O O . VAL A 1 139 ? 13.390 43.845 38.216 1.00 19.59 139 VAL A O 1
ATOM 2077 N N . ASP A 1 140 ? 15.582 44.070 37.817 1.00 18.07 140 ASP A N 1
ATOM 2078 C CA . ASP A 1 140 ? 15.629 43.300 36.566 1.00 17.36 140 ASP A CA 1
ATOM 2079 C C . ASP A 1 140 ? 17.053 42.788 36.444 1.00 18.75 140 ASP A C 1
ATOM 2080 O O . ASP A 1 140 ? 17.955 43.534 36.095 1.00 20.67 140 ASP A O 1
ATOM 2089 N N . ASN A 1 141 ? 17.274 41.524 36.779 1.00 18.58 141 ASN A N 1
ATOM 2090 C CA . ASN A 1 141 ? 18.630 40.983 36.833 1.00 19.33 141 ASN A CA 1
ATOM 2091 C C . ASN A 1 141 ? 18.621 39.452 36.675 1.00 17.99 141 ASN A C 1
ATOM 2092 O O . ASN A 1 141 ? 17.615 38.878 36.280 1.00 17.48 141 ASN A O 1
ATOM 2103 N N . ASP A 1 142 ? 19.726 38.775 36.956 1.00 18.65 142 ASP A N 1
ATOM 2104 C CA . ASP A 1 142 ? 19.799 37.328 36.782 1.00 19.99 142 ASP A CA 1
ATOM 2105 C C . ASP A 1 142 ? 18.702 36.619 37.550 1.00 19.98 142 ASP A C 1
ATOM 2106 O O . ASP A 1 142 ? 18.149 35.614 37.095 1.00 20.85 142 ASP A O 1
ATOM 2115 N N . ASP A 1 143 ? 18.357 37.150 38.704 1.00 19.04 143 ASP A N 1
ATOM 2116 C CA . ASP A 1 143 ? 17.438 36.529 39.612 1.00 20.45 143 ASP A CA 1
ATOM 2117 C C . ASP A 1 143 ? 15.985 36.839 39.270 1.00 17.91 143 ASP A C 1
ATOM 2118 O O . ASP A 1 143 ? 15.082 36.427 39.982 1.00 19.26 143 ASP A O 1
ATOM 2127 N N . THR A 1 144 ? 15.733 37.567 38.197 1.00 17.27 144 THR A N 1
ATOM 2128 C CA . THR A 1 144 ? 14.345 37.799 37.728 1.00 16.91 144 THR A CA 1
ATOM 2129 C C . THR A 1 144 ? 14.042 37.039 36.438 1.00 14.95 144 THR A C 1
ATOM 2130 O O . THR A 1 144 ? 12.954 37.190 35.880 1.00 15.87 144 THR A O 1
ATOM 2141 N N . VAL A 1 145 ? 14.943 36.159 35.993 1.00 15.38 145 VAL A N 1
ATOM 2142 C CA . VAL A 1 145 ? 14.651 35.256 34.893 1.00 15.29 145 VAL A CA 1
ATOM 2143 C C . VAL A 1 145 ? 13.954 34.055 35.440 1.00 15.69 145 VAL A C 1
ATOM 2144 O O . VAL A 1 145 ? 14.445 33.436 36.401 1.00 17.44 145 VAL A O 1
ATOM 2157 N N . ILE A 1 146 ? 12.821 33.702 34.835 1.00 14.24 146 ILE A N 1
ATOM 2158 C CA . ILE A 1 146 ? 12.123 32.470 35.219 1.00 14.73 146 ILE A CA 1
ATOM 2159 C C . ILE A 1 146 ? 12.067 31.540 34.022 1.00 13.45 146 ILE A C 1
ATOM 2160 O O . ILE A 1 146 ? 11.417 31.882 33.034 1.00 15.38 146 ILE A O 1
ATOM 2176 N N . THR A 1 147 ? 12.715 30.396 34.103 1.00 13.71 147 THR A N 1
ATOM 2177 C CA . THR A 1 147 ? 12.675 29.451 32.999 1.00 13.60 147 THR A CA 1
ATOM 2178 C C . THR A 1 147 ? 11.682 28.345 33.338 1.00 13.77 147 THR A C 1
ATOM 2179 O O . THR A 1 147 ? 11.564 27.905 34.491 1.00 13.64 147 THR A O 1
ATOM 2190 N N . LEU A 1 148 ? 10.979 27.897 32.329 1.00 12.98 148 LEU A N 1
ATOM 2191 C CA . LEU A 1 148 ? 10.137 26.719 32.416 1.00 13.36 148 LEU A CA 1
ATOM 2192 C C . LEU A 1 148 ? 10.687 25.684 31.476 1.00 13.74 148 LEU A C 1
ATOM 2193 O O . LEU A 1 148 ? 10.991 25.960 30.340 1.00 14.75 148 LEU A O 1
ATOM 2209 N N . ALA A 1 149 ? 10.761 24.443 31.922 1.00 13.99 149 ALA A N 1
ATOM 2210 C CA . ALA A 1 149 ? 11.242 23.365 31.102 1.00 13.91 149 ALA A CA 1
ATOM 2211 C C . ALA A 1 149 ? 10.534 22.058 31.456 1.00 14.84 149 ALA A C 1
ATOM 2212 O O . ALA A 1 149 ? 10.291 21.738 32.619 1.00 17.06 149 ALA A O 1
ATOM 2219 N N . ASP A 1 150 ? 10.231 21.250 30.440 1.00 14.07 150 ASP A N 1
ATOM 2220 C CA . ASP A 1 150 ? 9.786 19.892 30.580 1.00 13.97 150 ASP A CA 1
ATOM 2221 C C . ASP A 1 150 ? 10.993 19.008 30.776 1.00 14.85 150 ASP A C 1
ATOM 2222 O O . ASP A 1 150 ? 12.013 19.201 30.096 1.00 18.29 150 ASP A O 1
ATOM 2231 N N . TRP A 1 151 ? 10.931 18.071 31.687 1.00 14.13 151 TRP A N 1
ATOM 2232 C CA . TRP A 1 151 ? 12.050 17.185 31.960 1.00 14.54 151 TRP A CA 1
ATOM 2233 C C . TRP A 1 151 ? 11.606 15.741 31.911 1.00 14.47 151 TRP A C 1
ATOM 2234 O O . TRP A 1 151 ? 10.592 15.380 32.486 1.00 15.12 151 TRP A O 1
ATOM 2255 N N . TYR A 1 152 ? 12.388 14.936 31.215 1.00 14.45 152 TYR A N 1
ATOM 2256 C CA . TYR A 1 152 ? 12.096 13.549 30.987 1.00 15.60 152 TYR A CA 1
ATOM 2257 C C . TYR A 1 152 ? 13.158 12.652 31.618 1.00 14.20 152 TYR A C 1
ATOM 2258 O O . TYR A 1 152 ? 14.347 12.963 31.572 1.00 15.90 152 TYR A O 1
ATOM 2276 N N . HIS A 1 153 ? 12.740 11.537 32.190 1.00 15.09 153 HIS A N 1
ATOM 2277 C CA . HIS A 1 153 ? 13.680 10.641 32.786 1.00 15.53 153 HIS A CA 1
ATOM 2278 C C . HIS A 1 153 ? 14.360 9.759 31.767 1.00 15.82 153 HIS A C 1
ATOM 2279 O O . HIS A 1 153 ? 15.469 9.291 32.001 1.00 17.97 153 HIS A O 1
ATOM 2294 N N . THR A 1 154 ? 13.711 9.592 30.614 1.00 15.80 154 THR A N 1
ATOM 2295 C CA . THR A 1 154 ? 14.260 8.824 29.495 1.00 16.01 154 THR A CA 1
ATOM 2296 C C . THR A 1 154 ? 14.674 9.784 28.391 1.00 14.83 154 THR A C 1
ATOM 2297 O O . THR A 1 154 ? 13.951 10.729 28.059 1.00 15.91 154 THR A O 1
ATOM 2308 N N . ALA A 1 155 ? 15.875 9.583 27.866 1.00 15.04 155 ALA A N 1
ATOM 2309 C CA . ALA A 1 155 ? 16.453 10.494 26.873 1.00 14.95 155 ALA A CA 1
ATOM 2310 C C . ALA A 1 155 ? 15.623 10.538 25.608 1.00 15.52 155 ALA A C 1
ATOM 2311 O O . ALA A 1 155 ? 14.880 9.617 25.277 1.00 16.56 155 ALA A O 1
ATOM 2318 N N . ALA A 1 156 ? 15.763 11.629 24.883 1.00 16.54 156 ALA A N 1
ATOM 2319 C CA . ALA A 1 156 ? 14.968 11.899 23.736 1.00 16.60 156 ALA A CA 1
ATOM 2320 C C . ALA A 1 156 ? 14.956 10.760 22.710 1.00 17.91 156 ALA A C 1
ATOM 2321 O O . ALA A 1 156 ? 13.900 10.438 22.159 1.00 18.88 156 ALA A O 1
ATOM 2328 N N . LYS A 1 157 ? 16.105 10.204 22.426 1.00 17.36 157 LYS A N 1
ATOM 2329 C CA . LYS A 1 157 ? 16.187 9.155 21.431 1.00 18.66 157 LYS A CA 1
ATOM 2330 C C . LYS A 1 157 ? 15.820 7.785 21.982 1.00 18.90 157 LYS A C 1
ATOM 2331 O O . LYS A 1 157 ? 15.782 6.831 21.226 1.00 22.73 157 LYS A O 1
ATOM 2350 N N . LEU A 1 158 ? 15.628 7.641 23.287 1.00 18.02 158 LEU A N 1
ATOM 2351 C CA . LEU A 1 158 ? 15.370 6.381 23.908 1.00 18.16 158 LEU A CA 1
ATOM 2352 C C . LEU A 1 158 ? 13.935 6.164 24.320 1.00 18.56 158 LEU A C 1
ATOM 2353 O O . LEU A 1 158 ? 13.527 4.999 24.598 1.00 21.13 158 LEU A O 1
ATOM 2369 N N . GLY A 1 159 ? 13.155 7.226 24.370 1.00 19.43 159 GLY A N 1
ATOM 2370 C CA . GLY A 1 159 ? 11.758 7.118 24.772 1.00 19.77 159 GLY A CA 1
ATOM 2371 C C . GLY A 1 159 ? 10.849 6.952 23.578 1.00 20.73 159 GLY A C 1
ATOM 2372 O O . GLY A 1 159 ? 11.320 6.716 22.471 1.00 21.19 159 GLY A O 1
ATOM 2376 N N . PRO A 1 160 ? 9.544 7.150 23.794 1.00 21.33 160 PRO A N 1
ATOM 2377 C CA . PRO A 1 160 ? 8.597 7.168 22.717 1.00 22.39 160 PRO A CA 1
ATOM 2378 C C . PRO A 1 160 ? 8.938 8.294 21.757 1.00 21.15 160 PRO A C 1
ATOM 2379 O O . PRO A 1 160 ? 9.488 9.322 22.145 1.00 21.71 160 PRO A O 1
ATOM 2390 N N . ARG A 1 161 ? 8.596 8.110 20.499 1.00 21.59 161 ARG A N 1
ATOM 2391 C CA . ARG A 1 161 ? 8.787 9.134 19.492 1.00 22.80 161 ARG A CA 1
ATOM 2392 C C . ARG A 1 161 ? 8.060 10.427 19.857 1.00 21.87 161 ARG A C 1
ATOM 2393 O O . ARG A 1 161 ? 8.623 11.521 19.677 1.00 21.71 161 ARG A O 1
ATOM 2414 N N . PHE A 1 162 ? 6.839 10.305 20.408 1.00 20.55 162 PHE A N 1
ATOM 2415 C CA . PHE A 1 162 ? 6.009 11.453 20.827 1.00 21.15 162 PHE A CA 1
ATOM 2416 C C . PHE A 1 162 ? 5.579 11.207 22.273 1.00 22.98 162 PHE A C 1
ATOM 2417 O O . PHE A 1 162 ? 4.476 10.739 22.547 1.00 25.31 162 PHE A O 1
ATOM 2434 N N . PRO A 1 163 ? 6.436 11.551 23.230 1.00 23.05 163 PRO A N 1
ATOM 2435 C CA . PRO A 1 163 ? 6.079 11.376 24.637 1.00 24.54 163 PRO A CA 1
ATOM 2436 C C . PRO A 1 163 ? 4.738 12.015 25.059 1.00 25.08 163 PRO A C 1
ATOM 2437 O O . PRO A 1 163 ? 4.362 13.045 24.527 1.00 27.90 163 PRO A O 1
ATOM 2448 N N . GLY A 1 164 ? 4.057 11.373 26.017 1.00 26.81 164 GLY A N 1
ATOM 2449 C CA . GLY A 1 164 ? 2.771 11.830 26.510 1.00 28.33 164 GLY A CA 1
ATOM 2450 C C . GLY A 1 164 ? 2.853 12.742 27.716 1.00 27.88 164 GLY A C 1
ATOM 2451 O O . GLY A 1 164 ? 1.991 12.708 28.583 1.00 30.58 164 GLY A O 1
ATOM 2455 N N . GLY A 1 165 ? 3.847 13.628 27.743 1.00 25.64 165 GLY A N 1
ATOM 2456 C CA . GLY A 1 165 ? 4.069 14.467 28.904 1.00 24.25 165 GLY A CA 1
ATOM 2457 C C . GLY A 1 165 ? 5.392 14.171 29.549 1.00 23.25 165 GLY A C 1
ATOM 2458 O O . GLY A 1 165 ? 6.001 13.098 29.400 1.00 25.71 165 GLY A O 1
ATOM 2462 N N . ALA A 1 166 ? 5.832 15.150 30.289 1.00 19.07 166 ALA A N 1
ATOM 2463 C CA . ALA A 1 166 ? 7.109 15.067 30.937 1.00 19.10 166 ALA A CA 1
ATOM 2464 C C . ALA A 1 166 ? 6.987 14.422 32.296 1.00 17.08 166 ALA A C 1
ATOM 2465 O O . ALA A 1 166 ? 5.908 14.328 32.885 1.00 17.93 166 ALA A O 1
ATOM 2472 N N . ASP A 1 167 ? 8.109 13.956 32.825 1.00 16.18 167 ASP A N 1
ATOM 2473 C CA . ASP A 1 167 ? 8.127 13.471 34.196 1.00 15.76 167 ASP A CA 1
ATOM 2474 C C . ASP A 1 167 ? 8.013 14.613 35.200 1.00 16.08 167 ASP A C 1
ATOM 2475 O O . ASP A 1 167 ? 7.397 14.421 36.215 1.00 17.56 167 ASP A O 1
ATOM 2484 N N . ALA A 1 168 ? 8.550 15.784 34.892 1.00 15.49 168 ALA A N 1
ATOM 2485 C CA . ALA A 1 168 ? 8.513 16.941 35.779 1.00 14.89 168 ALA A CA 1
ATOM 2486 C C . ALA A 1 168 ? 8.532 18.208 34.956 1.00 14.51 168 ALA A C 1
ATOM 2487 O O . ALA A 1 168 ? 9.176 18.251 33.935 1.00 16.94 168 ALA A O 1
ATOM 2494 N N . THR A 1 169 ? 7.884 19.238 35.439 1.00 14.51 169 THR A N 1
ATOM 2495 C CA . THR A 1 169 ? 8.115 20.583 34.999 1.00 13.71 169 THR A CA 1
ATOM 2496 C C . THR A 1 169 ? 9.167 21.177 35.937 1.00 13.67 169 THR A C 1
ATOM 2497 O O . THR A 1 169 ? 9.075 21.028 37.159 1.00 15.09 169 THR A O 1
ATOM 2508 N N . LEU A 1 170 ? 10.169 21.790 35.345 1.00 12.99 170 LEU A N 1
ATOM 2509 C CA . LEU A 1 170 ? 11.204 22.477 36.058 1.00 13.98 170 LEU A CA 1
ATOM 2510 C C . LEU A 1 170 ? 10.977 23.962 35.951 1.00 13.66 170 LEU A C 1
ATOM 2511 O O . LEU A 1 170 ? 10.783 24.480 34.874 1.00 14.35 170 LEU A O 1
ATOM 2527 N N . ILE A 1 171 ? 11.030 24.637 37.095 1.00 13.85 171 ILE A N 1
ATOM 2528 C CA . ILE A 1 171 ? 10.977 26.074 37.139 1.00 13.33 171 ILE A CA 1
ATOM 2529 C C . ILE A 1 171 ? 12.310 26.515 37.687 1.00 15.03 171 ILE A C 1
ATOM 2530 O O . ILE A 1 171 ? 12.685 26.070 38.778 1.00 14.87 171 ILE A O 1
ATOM 2546 N N . ASN A 1 172 ? 13.032 27.326 36.931 1.00 13.68 172 ASN A N 1
ATOM 2547 C CA . ASN A 1 172 ? 14.400 27.631 37.282 1.00 14.87 172 ASN A CA 1
ATOM 2548 C C . ASN A 1 172 ? 15.225 26.395 37.596 1.00 15.61 172 ASN A C 1
ATOM 2549 O O . ASN A 1 172 ? 16.004 26.364 38.525 1.00 16.35 172 ASN A O 1
ATOM 2560 N N . GLY A 1 173 ? 15.038 25.366 36.780 1.00 15.58 173 GLY A N 1
ATOM 2561 C CA . GLY A 1 173 ? 15.902 24.216 36.788 1.00 15.55 173 GLY A CA 1
ATOM 2562 C C . GLY A 1 173 ? 15.579 23.166 37.827 1.00 15.31 173 GLY A C 1
ATOM 2563 O O . GLY A 1 173 ? 16.277 22.156 37.885 1.00 16.64 173 GLY A O 1
ATOM 2567 N N . LYS A 1 174 ? 14.548 23.347 38.637 1.00 14.49 174 LYS A N 1
ATOM 2568 C CA . LYS A 1 174 ? 14.194 22.372 39.677 1.00 14.91 174 LYS A CA 1
ATOM 2569 C C . LYS A 1 174 ? 12.702 22.129 39.694 1.00 14.85 174 LYS A C 1
ATOM 2570 O O . LYS A 1 174 ? 11.927 23.048 39.373 1.00 14.94 174 LYS A O 1
ATOM 2589 N N . GLY A 1 175 ? 12.300 20.928 40.071 1.00 15.76 175 GLY A N 1
ATOM 2590 C CA . GLY A 1 175 ? 10.896 20.638 40.201 1.00 15.20 175 GLY A CA 1
ATOM 2591 C C . GLY A 1 175 ? 10.720 19.233 40.652 1.00 15.12 175 GLY A C 1
ATOM 2592 O O . GLY A 1 175 ? 11.666 18.459 40.758 1.00 18.41 175 GLY A O 1
ATOM 2596 N N . ARG A 1 176 ? 9.471 18.851 40.908 1.00 15.86 176 ARG A N 1
ATOM 2597 C CA . ARG A 1 176 ? 9.207 17.530 41.416 1.00 16.22 176 ARG A CA 1
ATOM 2598 C C . ARG A 1 176 ? 8.526 16.629 40.411 1.00 16.23 176 ARG A C 1
ATOM 2599 O O . ARG A 1 176 ? 7.675 17.043 39.640 1.00 16.39 176 ARG A O 1
ATOM 2620 N N . ALA A 1 177 ? 8.923 15.365 40.506 1.00 17.95 177 ALA A N 1
ATOM 2621 C CA . ALA A 1 177 ? 8.327 14.237 39.816 1.00 18.93 177 ALA A CA 1
ATOM 2622 C C . ALA A 1 177 ? 7.651 13.378 40.889 1.00 20.93 177 ALA A C 1
ATOM 2623 O O . ALA A 1 177 ? 7.991 13.460 42.069 1.00 21.55 177 ALA A O 1
ATOM 2630 N N . PRO A 1 178 ? 6.761 12.445 40.493 1.00 24.90 178 PRO A N 1
ATOM 2631 C CA . PRO A 1 178 ? 6.180 11.489 41.454 1.00 26.21 178 PRO A CA 1
ATOM 2632 C C . PRO A 1 178 ? 7.182 10.636 42.216 1.00 25.85 178 PRO A C 1
ATOM 2633 O O . PRO A 1 178 ? 6.879 10.157 43.296 1.00 27.09 178 PRO A O 1
ATOM 2644 N N . SER A 1 179 ? 8.361 10.448 41.647 1.00 25.61 179 SER A N 1
ATOM 2645 C CA . SER A 1 179 ? 9.392 9.576 42.216 1.00 26.79 179 SER A CA 1
ATOM 2646 C C . SER A 1 179 ? 10.135 10.181 43.410 1.00 26.51 179 SER A C 1
ATOM 2647 O O . SER A 1 179 ? 10.873 9.477 44.087 1.00 28.25 179 SER A O 1
ATOM 2655 N N . ASP A 1 180 ? 9.995 11.490 43.641 1.00 24.92 180 ASP A N 1
ATOM 2656 C CA . ASP A 1 180 ? 10.671 12.107 44.773 1.00 24.89 180 ASP A CA 1
ATOM 2657 C C . ASP A 1 180 ? 9.876 13.338 45.234 1.00 25.18 180 ASP A C 1
ATOM 2658 O O . ASP A 1 180 ? 10.026 14.437 44.701 1.00 23.89 180 ASP A O 1
ATOM 2667 N N . SER A 1 181 ? 9.034 13.097 46.246 1.00 27.16 181 SER A N 1
ATOM 2668 C CA . SER A 1 181 ? 8.097 14.063 46.807 1.00 27.18 181 SER A CA 1
ATOM 2669 C C . SER A 1 181 ? 8.794 15.229 47.518 1.00 25.55 181 SER A C 1
ATOM 2670 O O . SER A 1 181 ? 8.172 16.237 47.801 1.00 25.62 181 SER A O 1
ATOM 2678 N N . VAL A 1 182 ? 10.055 15.028 47.874 1.00 24.97 182 VAL A N 1
ATOM 2679 C CA . VAL A 1 182 ? 10.775 16.017 48.671 1.00 23.86 182 VAL A CA 1
ATOM 2680 C C . VAL A 1 182 ? 11.931 16.667 47.944 1.00 21.83 182 VAL A C 1
ATOM 2681 O O . VAL A 1 182 ? 12.736 17.329 48.561 1.00 22.47 182 VAL A O 1
ATOM 2694 N N . ALA A 1 183 ? 12.016 16.504 46.628 1.00 20.64 183 ALA A N 1
ATOM 2695 C CA . ALA A 1 183 ? 13.083 17.133 45.914 1.00 19.15 183 ALA A CA 1
ATOM 2696 C C . ALA A 1 183 ? 12.999 18.647 46.106 1.00 18.94 183 ALA A C 1
ATOM 2697 O O . ALA A 1 183 ? 11.914 19.228 46.228 1.00 18.72 183 ALA A O 1
ATOM 2704 N N . GLU A 1 184 ? 14.170 19.270 46.144 1.00 17.86 184 GLU A N 1
ATOM 2705 C CA . GLU A 1 184 ? 14.285 20.699 46.349 1.00 18.59 184 GLU A CA 1
ATOM 2706 C C . GLU A 1 184 ? 13.527 21.445 45.279 1.00 17.59 184 GLU A C 1
ATOM 2707 O O . GLU A 1 184 ? 13.743 21.238 44.074 1.00 17.77 184 GLU A O 1
ATOM 2719 N N . LEU A 1 185 ? 12.716 22.387 45.741 1.00 16.78 185 LEU A N 1
ATOM 2720 C CA . LEU A 1 185 ? 12.046 23.346 44.870 1.00 16.98 185 LEU A CA 1
ATOM 2721 C C . LEU A 1 185 ? 12.846 24.601 44.666 1.00 16.46 185 LEU A C 1
ATOM 2722 O O . LEU A 1 185 ? 13.567 25.020 45.573 1.00 17.74 185 LEU A O 1
ATOM 2738 N N . SER A 1 186 ? 12.694 25.201 43.503 1.00 16.73 186 SER A N 1
ATOM 2739 C CA . SER A 1 186 ? 13.298 26.497 43.267 1.00 16.01 186 SER A CA 1
ATOM 2740 C C . SER A 1 1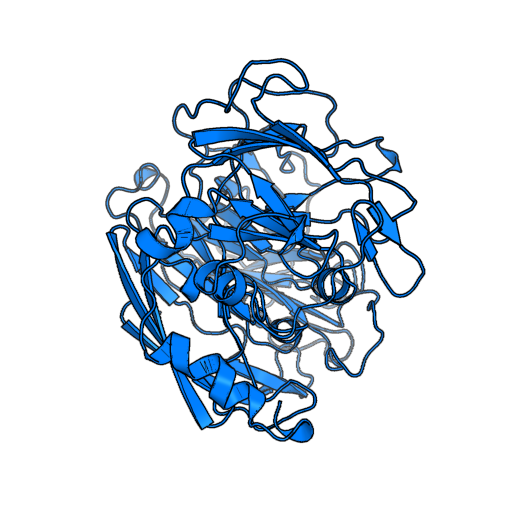86 ? 12.605 27.544 44.146 1.00 16.74 186 SER A C 1
ATOM 2741 O O . SER A 1 186 ? 11.407 27.524 44.357 1.00 17.00 186 SER A O 1
ATOM 2749 N N . VAL A 1 187 ? 13.404 28.509 44.580 1.00 16.19 187 VAL A N 1
ATOM 2750 C CA . VAL A 1 187 ? 12.935 29.664 45.347 1.00 16.76 187 VAL A CA 1
ATOM 2751 C C . VAL A 1 187 ? 13.309 30.932 44.594 1.00 16.85 187 VAL A C 1
ATOM 2752 O O . VAL A 1 187 ? 14.466 31.092 44.173 1.00 18.09 187 VAL A O 1
ATOM 2765 N N . ILE A 1 188 ? 12.334 31.805 44.367 1.00 18.36 188 ILE A N 1
ATOM 2766 C CA . ILE A 1 188 ? 12.533 33.118 43.768 1.00 18.62 188 ILE A CA 1
ATOM 2767 C C . ILE A 1 188 ? 12.307 34.099 44.891 1.00 19.91 188 ILE A C 1
ATOM 2768 O O . ILE A 1 188 ? 11.241 34.129 45.483 1.00 20.51 188 ILE A O 1
ATOM 2786 N N . LYS A 1 189 ? 13.336 34.866 45.174 1.00 20.11 189 LYS A N 1
ATOM 2787 C CA . LYS A 1 189 ? 13.301 35.811 46.285 1.00 21.17 189 LYS A CA 1
ATOM 2788 C C . LYS A 1 189 ? 12.821 37.176 45.851 1.00 20.59 189 LYS A C 1
ATOM 2789 O O . LYS A 1 189 ? 13.240 37.679 44.827 1.00 22.16 189 LYS A O 1
ATOM 2808 N N . VAL A 1 190 ? 11.971 37.786 46.670 1.00 20.25 190 VAL A N 1
ATOM 2809 C CA . VAL A 1 190 ? 11.611 39.195 46.461 1.00 19.67 190 VAL A CA 1
ATOM 2810 C C . VAL A 1 190 ? 11.633 39.925 47.795 1.00 20.20 190 VAL A C 1
ATOM 2811 O O . VAL A 1 190 ? 11.457 39.285 48.852 1.00 22.31 190 VAL A O 1
ATOM 2824 N N . THR A 1 191 ? 11.836 41.223 47.715 1.00 21.13 191 THR A N 1
ATOM 2825 C CA . THR A 1 191 ? 11.822 42.107 48.864 1.00 21.99 191 THR A CA 1
ATOM 2826 C C . THR A 1 191 ? 10.521 42.878 48.826 1.00 21.45 191 THR A C 1
ATOM 2827 O O . THR A 1 191 ? 10.223 43.568 47.853 1.00 22.85 191 THR A O 1
ATOM 2838 N N . LYS A 1 192 ? 9.790 42.851 49.931 1.00 22.12 192 LYS A N 1
ATOM 2839 C CA . LYS A 1 192 ? 8.536 43.537 50.017 1.00 22.18 192 LYS A CA 1
ATOM 2840 C C . LYS A 1 192 ? 8.735 45.019 49.643 1.00 23.12 192 LYS A C 1
ATOM 2841 O O . LYS A 1 192 ? 9.681 45.696 50.100 1.00 23.58 192 LYS A O 1
ATOM 2860 N N . GLY A 1 193 ? 7.800 45.504 48.828 1.00 23.26 193 GLY A N 1
ATOM 2861 C CA . GLY A 1 193 ? 7.802 46.858 48.336 1.00 23.84 193 GLY A CA 1
ATOM 2862 C C . GLY A 1 193 ? 8.518 47.142 47.042 1.00 23.83 193 GLY A C 1
ATOM 2863 O O . GLY A 1 193 ? 8.399 48.229 46.492 1.00 27.22 193 GLY A O 1
ATOM 2867 N N . LYS A 1 194 ? 9.255 46.167 46.539 1.00 22.85 194 LYS A N 1
ATOM 2868 C CA . LYS A 1 194 ? 9.963 46.322 45.271 1.00 22.20 194 LYS A CA 1
ATOM 2869 C C . LYS A 1 194 ? 9.139 45.687 44.151 1.00 21.63 194 LYS A C 1
ATOM 2870 O O . LYS A 1 194 ? 8.337 44.780 44.405 1.00 22.70 194 LYS A O 1
ATOM 2889 N N . ARG A 1 195 ? 9.329 46.217 42.940 1.00 21.44 195 ARG A N 1
ATOM 2890 C CA . ARG A 1 195 ? 8.665 45.782 41.719 1.00 20.29 195 ARG A CA 1
ATOM 2891 C C . ARG A 1 195 ? 9.712 45.124 40.853 1.00 19.26 195 ARG A C 1
ATOM 2892 O O . ARG A 1 195 ? 10.815 45.645 40.659 1.00 20.73 195 ARG A O 1
ATOM 2913 N N . TYR A 1 196 ? 9.349 43.953 40.345 1.00 18.47 196 TYR A N 1
ATOM 2914 C CA . TYR A 1 196 ? 10.255 43.046 39.656 1.00 17.45 196 TYR A CA 1
ATOM 2915 C C . TYR A 1 196 ? 9.817 42.864 38.213 1.00 17.53 196 TYR A C 1
ATOM 2916 O O . TYR A 1 196 ? 8.643 42.603 37.970 1.00 18.35 196 TYR A O 1
ATOM 2934 N N . ARG A 1 197 ? 10.772 42.967 37.298 1.00 16.89 197 ARG A N 1
ATOM 2935 C CA . ARG A 1 197 ? 10.555 42.567 35.927 1.00 16.52 197 ARG A CA 1
ATOM 2936 C C . ARG A 1 197 ? 10.947 41.104 35.822 1.00 16.24 197 ARG A C 1
ATOM 2937 O O . ARG A 1 197 ? 12.141 40.772 35.669 1.00 17.67 197 ARG A O 1
ATOM 2958 N N . PHE A 1 198 ? 9.944 40.220 35.861 1.00 15.39 198 PHE A N 1
ATOM 2959 C CA . PHE A 1 198 ? 10.203 38.808 35.659 1.00 14.97 198 PHE A CA 1
ATOM 2960 C C . PHE A 1 198 ? 10.141 38.483 34.203 1.00 15.38 198 PHE A C 1
ATOM 2961 O O . PHE A 1 198 ? 9.222 38.860 33.493 1.00 16.30 198 PHE A O 1
ATOM 2978 N N . ARG A 1 199 ? 11.164 37.787 33.739 1.00 14.07 199 ARG A N 1
ATOM 2979 C CA . ARG A 1 199 ? 11.317 37.424 32.342 1.00 14.61 199 ARG A CA 1
ATOM 2980 C C . ARG A 1 199 ? 11.059 35.939 32.249 1.00 13.71 199 ARG A C 1
ATOM 2981 O O . ARG A 1 199 ? 11.905 35.145 32.643 1.00 14.59 199 ARG A O 1
ATOM 3002 N N . LEU A 1 200 ? 9.841 35.603 31.823 1.00 13.44 200 LEU A N 1
ATOM 3003 C CA . LEU A 1 200 ? 9.365 34.225 31.790 1.00 13.95 200 LEU A CA 1
ATOM 3004 C C . LEU A 1 200 ? 9.682 33.637 30.413 1.00 13.89 200 LEU A C 1
ATOM 3005 O O . LEU A 1 200 ? 9.227 34.174 29.389 1.00 14.44 200 LEU A O 1
ATOM 3021 N N . VAL A 1 201 ? 10.451 32.556 30.388 1.00 13.94 201 VAL A N 1
ATOM 3022 C CA . VAL A 1 201 ? 10.908 31.973 29.182 1.00 14.69 201 VAL A CA 1
ATOM 3023 C C . VAL A 1 201 ? 10.560 30.496 29.154 1.00 13.77 201 VAL A C 1
ATOM 3024 O O . VAL A 1 201 ? 10.936 29.744 30.060 1.00 13.70 201 VAL A O 1
ATOM 3037 N N . SER A 1 202 ? 9.799 30.052 28.142 1.00 13.02 202 SER A N 1
ATOM 3038 C CA . SER A 1 202 ? 9.551 28.642 27.988 1.00 12.49 202 SER A CA 1
ATOM 3039 C C . SER A 1 202 ? 10.642 27.992 27.171 1.00 13.69 202 SER A C 1
ATOM 3040 O O . SER A 1 202 ? 10.774 28.251 25.993 1.00 14.38 202 SER A O 1
ATOM 3048 N N . LEU A 1 203 ? 11.381 27.109 27.835 1.00 12.62 203 LEU A N 1
ATOM 3049 C CA . LEU A 1 203 ? 12.378 26.279 27.223 1.00 13.36 203 LEU A CA 1
ATOM 3050 C C . LEU A 1 203 ? 11.763 24.926 26.887 1.00 13.99 203 LEU A C 1
ATOM 3051 O O . LEU A 1 203 ? 12.485 23.950 26.656 1.00 14.11 203 LEU A O 1
ATOM 3067 N N . SER A 1 204 ? 10.433 24.816 26.834 1.00 13.35 204 SER A N 1
ATOM 3068 C CA . SER A 1 204 ? 9.784 23.528 26.664 1.00 13.96 204 SER A CA 1
ATOM 3069 C C . SER A 1 204 ? 10.058 22.896 25.312 1.00 13.65 204 SER A C 1
ATOM 3070 O O . SER A 1 204 ? 10.102 23.554 24.285 1.00 14.36 204 SER A O 1
ATOM 3078 N N . CYS A 1 205 ? 10.224 21.573 25.334 1.00 14.08 205 CYS A N 1
ATOM 3079 C CA . CYS A 1 205 ? 10.231 20.778 24.129 1.00 14.84 205 CYS A CA 1
ATOM 3080 C C . CYS A 1 205 ? 8.872 20.406 23.625 1.00 15.12 205 CYS A C 1
ATOM 3081 O O . CYS A 1 205 ? 8.768 19.955 22.477 1.00 15.47 205 CYS A O 1
ATOM 3088 N N . ASN A 1 206 ? 7.830 20.535 24.433 1.00 14.77 206 ASN A N 1
ATOM 3089 C CA . ASN A 1 206 ? 6.528 20.025 24.020 1.00 15.60 206 ASN A CA 1
ATOM 3090 C C . ASN A 1 206 ? 5.351 20.681 24.740 1.00 15.42 206 ASN A C 1
ATOM 3091 O O . ASN A 1 206 ? 4.660 21.505 24.122 1.00 15.45 206 ASN A O 1
ATOM 3102 N N . PRO A 1 207 ? 5.094 20.353 26.015 1.00 14.56 207 PRO A N 1
ATOM 3103 C CA . PRO A 1 207 ? 3.906 20.924 26.630 1.00 15.10 207 PRO A CA 1
ATOM 3104 C C . PRO A 1 207 ? 3.952 22.431 26.716 1.00 14.33 207 PRO A C 1
ATOM 3105 O O . PRO A 1 207 ? 5.028 23.048 26.804 1.00 15.77 207 PRO A O 1
ATOM 3116 N N . ASN A 1 208 ? 2.759 23.013 26.719 1.00 14.79 208 ASN A N 1
ATOM 3117 C CA . ASN A 1 208 ? 2.586 24.399 27.175 1.00 14.01 208 ASN A CA 1
ATOM 3118 C C . ASN A 1 208 ? 2.269 24.426 28.649 1.00 13.64 208 ASN A C 1
ATOM 3119 O O . ASN A 1 208 ? 1.988 23.363 29.226 1.00 14.73 208 ASN A O 1
ATOM 3130 N N . HIS A 1 209 ? 2.439 25.569 29.253 1.00 13.34 209 HIS A N 1
ATOM 3131 C CA . HIS A 1 209 ? 2.270 25.672 30.704 1.00 12.65 209 HIS A CA 1
ATOM 3132 C C . HIS A 1 209 ? 1.361 26.806 31.009 1.00 13.27 209 HIS A C 1
ATOM 3133 O O . HIS A 1 209 ? 1.453 27.887 30.409 1.00 14.68 209 HIS A O 1
ATOM 3148 N N . THR A 1 210 ? 0.505 26.647 32.023 1.00 13.72 210 THR A N 1
ATOM 3149 C CA . THR A 1 210 ? -0.349 27.728 32.499 1.00 14.88 210 THR A CA 1
ATOM 3150 C C . THR A 1 210 ? 0.270 28.227 33.805 1.00 14.33 210 THR A C 1
ATOM 3151 O O . THR A 1 210 ? 0.301 27.491 34.800 1.00 14.72 210 THR A O 1
ATOM 3162 N N . PHE A 1 211 ? 0.824 29.439 33.753 1.00 14.14 211 PHE A N 1
ATOM 3163 C CA . PHE A 1 211 ? 1.660 30.009 34.794 1.00 14.25 211 PHE A CA 1
ATOM 3164 C C . PHE A 1 211 ? 0.858 30.998 35.617 1.00 15.02 211 PHE A C 1
ATOM 3165 O O . PHE A 1 211 ? 0.160 31.845 35.069 1.00 15.02 211 PHE A O 1
ATOM 3182 N N . SER A 1 212 ? 0.992 30.896 36.923 1.00 14.96 212 SER A N 1
ATOM 3183 C CA . SER A 1 212 ? 0.359 31.821 37.848 1.00 16.49 212 SER A CA 1
ATOM 3184 C C . SER A 1 212 ? 1.149 31.853 39.130 1.00 16.65 212 SER A C 1
ATOM 3185 O O . SER A 1 212 ? 1.929 30.934 39.411 1.00 17.49 212 SER A O 1
ATOM 3193 N N . ILE A 1 213 ? 0.929 32.905 39.914 1.00 17.63 213 ILE A N 1
ATOM 3194 C CA . ILE A 1 213 ? 1.569 33.075 41.208 1.00 17.36 213 ILE A CA 1
ATOM 3195 C C . ILE A 1 213 ? 0.467 33.358 42.210 1.00 17.24 213 ILE A C 1
ATOM 3196 O O . ILE A 1 213 ? -0.252 34.335 42.039 1.00 18.45 213 ILE A O 1
ATOM 3212 N N . ASP A 1 214 ? 0.325 32.510 43.223 1.00 17.76 214 ASP A N 1
ATOM 3213 C CA . ASP A 1 214 ? -0.725 32.712 44.214 1.00 17.30 214 ASP A CA 1
ATOM 3214 C C . ASP A 1 214 ? -0.635 34.099 44.801 1.00 18.31 214 ASP A C 1
ATOM 3215 O O . ASP A 1 214 ? 0.441 34.557 45.195 1.00 18.73 214 ASP A O 1
ATOM 3224 N N . GLY A 1 215 ? -1.785 34.747 44.891 1.00 20.03 215 GLY A N 1
ATOM 3225 C CA . GLY A 1 215 ? -1.863 36.019 45.632 1.00 20.65 215 GLY A CA 1
ATOM 3226 C C . GLY A 1 215 ? -1.373 37.249 44.876 1.00 20.86 215 GLY A C 1
ATOM 3227 O O . GLY A 1 215 ? -1.368 38.385 45.426 1.00 21.84 215 GLY A O 1
ATOM 3231 N N . HIS A 1 216 ? -0.946 37.055 43.624 1.00 19.79 216 HIS A N 1
ATOM 3232 C CA . HIS A 1 216 ? -0.341 38.137 42.858 1.00 19.59 216 HIS A CA 1
ATOM 3233 C C . HIS A 1 216 ? -0.867 38.188 41.440 1.00 19.57 216 HIS A C 1
ATOM 3234 O O . HIS A 1 216 ? -1.016 37.166 40.802 1.00 21.54 216 HIS A O 1
ATOM 3249 N N . ASN A 1 217 ? -1.106 39.401 40.971 1.00 18.64 217 ASN A N 1
ATOM 3250 C CA . ASN A 1 217 ? -1.383 39.683 39.587 1.00 20.26 217 ASN A CA 1
ATOM 3251 C C . ASN A 1 217 ? -0.109 40.092 38.880 1.00 19.93 217 ASN A C 1
ATOM 3252 O O . ASN A 1 217 ? 0.905 40.413 39.520 1.00 22.21 217 ASN A O 1
ATOM 3262 N N . LEU A 1 218 ? -0.134 40.018 37.549 1.00 19.17 218 LEU A N 1
ATOM 3263 C CA . LEU A 1 218 ? 1.052 40.155 36.755 1.00 18.63 218 LEU A CA 1
ATOM 3264 C C . LEU A 1 218 ? 0.743 41.191 35.667 1.00 19.19 218 LEU A C 1
ATOM 3265 O O . LEU A 1 218 ? -0.353 41.214 35.102 1.00 22.28 218 LEU A O 1
ATOM 3281 N N . THR A 1 219 ? 1.691 42.050 35.332 1.00 17.40 219 THR A N 1
ATOM 3282 C CA . THR A 1 219 ? 1.480 43.037 34.269 1.00 16.65 219 THR A CA 1
ATOM 3283 C C . THR A 1 219 ? 2.421 42.743 33.125 1.00 16.30 219 THR A C 1
ATOM 3284 O O . THR A 1 219 ? 3.640 42.927 33.235 1.00 17.03 219 THR A O 1
ATOM 3295 N N . ILE A 1 220 ? 1.883 42.218 32.029 1.00 15.46 220 ILE A N 1
ATOM 3296 C CA . ILE A 1 220 ? 2.699 41.899 30.870 1.00 15.62 220 ILE A CA 1
ATOM 3297 C C . ILE A 1 220 ? 3.135 43.146 30.157 1.00 15.44 220 ILE A C 1
ATOM 3298 O O . ILE A 1 220 ? 2.332 43.984 29.866 1.00 15.98 220 ILE A O 1
ATOM 3314 N N . ILE A 1 221 ? 4.432 43.209 29.899 1.00 15.04 221 ILE A N 1
ATOM 3315 C CA . ILE A 1 221 ? 5.054 44.365 29.246 1.00 15.75 221 ILE A CA 1
ATOM 3316 C C . ILE A 1 221 ? 5.888 43.994 28.009 1.00 15.39 221 ILE A C 1
ATOM 3317 O O . ILE A 1 221 ? 6.312 44.896 27.268 1.00 16.66 221 ILE A O 1
ATOM 3333 N N . GLU A 1 222 ? 6.114 42.705 27.748 1.00 15.37 222 GLU A N 1
ATOM 3334 C CA . GLU A 1 222 ? 6.921 42.260 26.620 1.00 15.81 222 GLU A CA 1
ATOM 3335 C C . GLU A 1 222 ? 6.402 40.897 26.191 1.00 14.73 222 GLU A C 1
ATOM 3336 O O . GLU A 1 222 ? 6.110 40.051 27.060 1.00 15.07 222 GLU A O 1
ATOM 3348 N N . VAL A 1 223 ? 6.336 40.673 24.882 1.00 14.42 223 VAL A N 1
ATOM 3349 C CA . VAL A 1 223 ? 5.879 39.436 24.260 1.00 14.53 223 VAL A CA 1
ATOM 3350 C C . VAL A 1 223 ? 6.900 39.025 23.229 1.00 15.06 223 VAL A C 1
ATOM 3351 O O . VAL A 1 223 ? 7.085 39.734 22.259 1.00 15.29 223 VAL A O 1
ATOM 3364 N N . ASP A 1 224 ? 7.566 37.900 23.446 1.00 14.52 224 ASP A N 1
ATOM 3365 C CA . ASP A 1 224 ? 8.578 37.412 22.486 1.00 14.89 224 ASP A CA 1
ATOM 3366 C C . ASP A 1 224 ? 9.489 38.574 21.982 1.00 15.93 224 ASP A C 1
ATOM 3367 O O . ASP A 1 224 ? 9.719 38.749 20.774 1.00 15.95 224 ASP A O 1
ATOM 3376 N N . SER A 1 225 ? 10.036 39.321 22.909 1.00 16.20 225 SER A N 1
ATOM 3377 C CA . SER A 1 225 ? 10.984 40.383 22.603 1.00 16.84 225 SER A CA 1
ATOM 3378 C C . SER A 1 225 ? 10.372 41.624 21.982 1.00 16.84 225 SER A C 1
ATOM 3379 O O . SER A 1 225 ? 11.090 42.557 21.631 1.00 21.73 225 SER A O 1
ATOM 3387 N N . VAL A 1 226 ? 9.057 41.739 21.974 1.00 15.95 226 VAL A N 1
ATOM 3388 C CA . VAL A 1 226 ? 8.346 42.928 21.481 1.00 15.66 226 VAL A CA 1
ATOM 3389 C C . VAL A 1 226 ? 7.665 43.625 22.663 1.00 15.47 226 VAL A C 1
ATOM 3390 O O . VAL A 1 226 ? 6.869 43.027 23.362 1.00 16.16 226 VAL A O 1
ATOM 3403 N N . ASN A 1 227 ? 7.977 44.905 22.878 1.00 16.33 227 ASN A N 1
ATOM 3404 C CA . ASN A 1 227 ? 7.381 45.615 23.976 1.00 15.33 227 ASN A CA 1
ATOM 3405 C C . ASN A 1 227 ? 5.893 45.728 23.731 1.00 16.08 227 ASN A C 1
ATOM 3406 O O 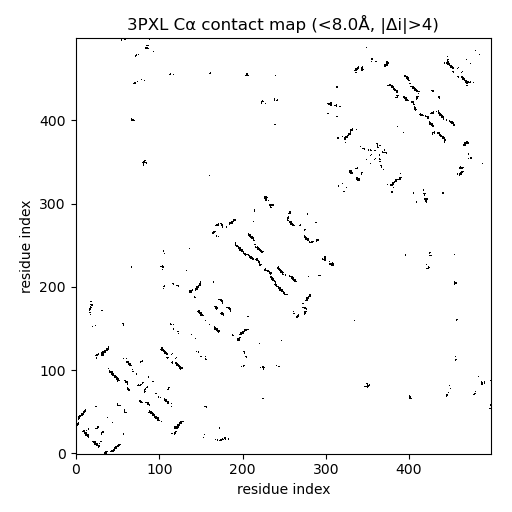. ASN A 1 227 ? 5.472 46.074 22.626 1.00 15.88 227 ASN A O 1
ATOM 3417 N N . SER A 1 228 ? 5.111 45.489 24.777 1.00 16.64 228 SER A N 1
ATOM 3418 C CA . SER A 1 228 ? 3.657 45.578 24.691 1.00 16.51 228 SER A CA 1
ATOM 3419 C C . SER A 1 228 ? 3.146 46.719 25.556 1.00 15.65 228 SER A C 1
ATOM 3420 O O . SER A 1 228 ? 3.801 47.126 26.482 1.00 16.83 228 SER A O 1
ATOM 3428 N N . GLN A 1 229 ? 1.943 47.155 25.248 1.00 16.47 229 GLN A N 1
ATOM 3429 C CA . GLN A 1 229 ? 1.192 47.899 26.209 1.00 16.76 229 GLN A CA 1
ATOM 3430 C C . GLN A 1 229 ? 1.014 47.021 27.443 1.00 17.78 229 GLN A C 1
ATOM 3431 O O . GLN A 1 229 ? 0.936 45.802 27.348 1.00 17.08 229 GLN A O 1
ATOM 3445 N N . PRO A 1 230 ? 0.938 47.672 28.618 1.00 17.10 230 PRO A N 1
ATOM 3446 C CA . PRO A 1 230 ? 0.850 46.856 29.845 1.00 18.10 230 PRO A CA 1
ATOM 3447 C C . PRO A 1 230 ? -0.495 46.181 29.955 1.00 17.07 230 PRO A C 1
ATOM 3448 O O . PRO A 1 230 ? -1.522 46.851 29.893 1.00 19.67 230 PRO A O 1
ATOM 3459 N N . LEU A 1 231 ? -0.500 44.872 30.144 1.00 16.11 231 LEU A N 1
ATOM 3460 C CA . LEU A 1 231 ? -1.725 44.084 30.223 1.00 16.50 231 LEU A CA 1
ATOM 3461 C C . LEU A 1 231 ? -1.752 43.338 31.543 1.00 17.35 231 LEU A C 1
ATOM 3462 O O . LEU A 1 231 ? -0.940 42.439 31.779 1.00 17.08 231 LEU A O 1
ATOM 3478 N N . GLU A 1 232 ? -2.724 43.637 32.383 1.00 18.19 232 GLU A N 1
ATOM 3479 C CA . GLU A 1 232 ? -2.831 42.979 33.671 1.00 18.90 232 GLU A CA 1
ATOM 3480 C C . GLU A 1 232 ? -3.533 41.665 33.491 1.00 19.08 232 GLU A C 1
ATOM 3481 O O . GLU A 1 232 ? -4.618 41.578 32.868 1.00 20.93 232 GLU A O 1
ATOM 3493 N N . VAL A 1 233 ? -2.917 40.615 34.017 1.00 18.00 233 VAL A N 1
ATOM 3494 C CA . VAL A 1 233 ? -3.473 39.275 33.964 1.00 16.99 233 VAL A CA 1
ATOM 3495 C C . VAL A 1 233 ? -3.255 38.563 35.305 1.00 17.47 233 VAL A C 1
ATOM 3496 O O . VAL A 1 233 ? -2.420 38.974 36.090 1.00 18.60 233 VAL A O 1
ATOM 3509 N N . ASP A 1 234 ? -3.944 37.446 35.520 1.00 16.73 234 ASP A N 1
ATOM 3510 C CA . ASP A 1 234 ? -3.628 36.626 36.692 1.00 17.07 234 ASP A CA 1
ATOM 3511 C C . ASP A 1 234 ? -3.189 35.222 36.336 1.00 17.01 234 ASP A C 1
ATOM 3512 O O . ASP A 1 234 ? -2.912 34.422 37.205 1.00 17.49 234 ASP A O 1
ATOM 3521 N N . SER A 1 235 ? -3.068 34.941 35.058 1.00 16.95 235 SER A N 1
ATOM 3522 C CA . SER A 1 235 ? -2.454 33.708 34.589 1.00 17.38 235 SER A CA 1
ATOM 3523 C C . SER A 1 235 ? -2.043 33.888 33.161 1.00 16.78 235 SER A C 1
ATOM 3524 O O . SER A 1 235 ? -2.586 34.718 32.418 1.00 16.83 235 SER A O 1
ATOM 3532 N N . ILE A 1 236 ? -1.022 33.120 32.793 1.00 15.87 236 ILE A N 1
ATOM 3533 C CA . ILE A 1 236 ? -0.432 33.148 31.466 1.00 16.35 236 ILE A CA 1
ATOM 3534 C C . ILE A 1 236 ? -0.273 31.738 30.953 1.00 15.90 236 ILE A C 1
ATOM 3535 O O . ILE A 1 236 ? 0.520 30.990 31.476 1.00 16.29 236 ILE A O 1
ATOM 3551 N N . GLN A 1 237 ? -0.974 31.406 29.860 1.00 14.59 237 GLN A N 1
ATOM 3552 C CA . GLN A 1 237 ? -0.658 30.176 29.127 1.00 15.44 237 GLN A CA 1
ATOM 3553 C C . GLN A 1 237 ? 0.453 30.502 28.153 1.00 15.21 237 GLN A C 1
ATOM 3554 O O . GLN A 1 237 ? 0.247 31.269 27.243 1.00 16.95 237 GLN A O 1
ATOM 3568 N N . ILE A 1 238 ? 1.618 29.902 28.393 1.00 14.09 238 ILE A N 1
ATOM 3569 C CA . ILE A 1 238 ? 2.798 30.144 27.603 1.00 14.62 238 ILE A CA 1
ATOM 3570 C C . ILE A 1 238 ? 3.133 28.861 26.846 1.00 13.99 238 ILE A C 1
ATOM 3571 O O . ILE A 1 238 ? 3.281 27.807 27.448 1.00 13.89 238 ILE A O 1
ATOM 3587 N N . PHE A 1 239 ? 3.287 29.006 25.533 1.00 13.31 239 PHE A N 1
ATOM 3588 C CA . PHE A 1 239 ? 3.615 27.895 24.662 1.00 13.57 239 PHE A CA 1
ATOM 3589 C C . PHE A 1 239 ? 5.114 27.740 24.515 1.00 13.24 239 PHE A C 1
ATOM 3590 O O . PHE A 1 239 ? 5.860 28.660 24.800 1.00 13.63 239 PHE A O 1
ATOM 3607 N N . ALA A 1 240 ? 5.514 26.525 24.136 1.00 14.10 240 ALA A N 1
ATOM 3608 C CA . ALA A 1 240 ? 6.922 26.222 23.930 1.00 14.06 240 ALA A CA 1
ATOM 3609 C C . ALA A 1 240 ? 7.569 27.346 23.136 1.00 13.87 240 ALA A C 1
ATOM 3610 O O . ALA A 1 240 ? 7.063 27.732 22.084 1.00 14.63 240 ALA A O 1
ATOM 3617 N N . ALA A 1 241 ? 8.685 27.823 23.679 1.00 13.40 241 ALA A N 1
ATOM 3618 C CA . ALA A 1 241 ? 9.562 28.794 23.020 1.00 13.17 241 ALA A CA 1
ATOM 3619 C C . ALA A 1 241 ? 9.132 30.256 23.107 1.00 12.87 241 ALA A C 1
ATOM 3620 O O . ALA A 1 241 ? 9.887 31.152 22.706 1.00 13.73 241 ALA A O 1
ATOM 3627 N N . GLN A 1 242 ? 7.945 30.518 23.669 1.00 13.20 242 GLN A N 1
ATOM 3628 C CA . GLN A 1 242 ? 7.514 31.884 23.889 1.00 13.04 242 GLN A CA 1
ATOM 3629 C C . GLN A 1 242 ? 8.164 32.507 25.103 1.00 13.08 242 GLN A C 1
ATOM 3630 O O . GLN A 1 242 ? 8.705 31.831 25.957 1.00 13.75 242 GLN A O 1
ATOM 3644 N N . ARG A 1 243 ? 8.135 33.847 25.136 1.00 13.53 243 ARG A N 1
ATOM 3645 C CA . ARG A 1 243 ? 8.619 34.629 26.275 1.00 13.91 243 ARG A CA 1
ATOM 3646 C C . ARG A 1 243 ? 7.640 35.729 26.603 1.00 13.92 243 ARG A C 1
ATOM 3647 O O . ARG A 1 243 ? 7.028 36.321 25.727 1.00 14.91 243 ARG A O 1
ATOM 3668 N N . TYR A 1 244 ? 7.527 36.022 27.894 1.00 13.59 244 TYR A N 1
ATOM 3669 C CA . TYR A 1 244 ? 6.810 37.225 28.377 1.00 14.42 244 TYR A CA 1
ATOM 3670 C C . TYR A 1 244 ? 7.621 37.865 29.443 1.00 14.91 244 TYR A C 1
ATOM 3671 O O . TYR A 1 244 ? 8.181 37.157 30.269 1.00 16.68 244 TYR A O 1
ATOM 3689 N N . SER A 1 245 ? 7.707 39.187 29.464 1.00 13.96 245 SER A N 1
ATOM 3690 C CA . SER A 1 245 ? 8.052 39.853 30.693 1.00 13.81 245 SER A CA 1
ATOM 3691 C C . SER A 1 245 ? 6.797 40.280 31.364 1.00 14.30 245 SER A C 1
ATOM 3692 O O . SER A 1 245 ? 5.898 40.832 30.706 1.00 15.45 245 SER A O 1
ATOM 3700 N N . PHE A 1 246 ? 6.781 40.175 32.688 1.00 15.21 246 PHE A N 1
ATOM 3701 C CA . PHE A 1 246 ? 5.695 40.720 33.469 1.00 15.78 246 PHE A CA 1
ATOM 3702 C C . PHE A 1 246 ? 6.257 41.348 34.711 1.00 16.15 246 PHE A C 1
ATOM 3703 O O . PHE A 1 246 ? 7.293 40.929 35.234 1.00 16.96 246 PHE A O 1
ATOM 3720 N N . VAL A 1 247 ? 5.580 42.407 35.152 1.00 16.59 247 VAL A N 1
ATOM 3721 C CA . VAL A 1 247 ? 5.924 43.024 36.388 1.00 17.24 247 VAL A CA 1
ATOM 3722 C C . VAL A 1 247 ? 5.103 42.458 37.511 1.00 17.21 247 VAL A C 1
ATOM 3723 O O . VAL A 1 247 ? 3.870 42.314 37.406 1.00 17.56 247 VAL A O 1
ATOM 3736 N N . LEU A 1 248 ? 5.813 42.108 38.570 1.00 17.34 248 LEU A N 1
ATOM 3737 C CA . LEU A 1 248 ? 5.199 41.665 39.821 1.00 18.11 248 LEU A CA 1
ATOM 3738 C C . LEU A 1 248 ? 5.549 42.723 40.842 1.00 18.47 248 LEU A C 1
ATOM 3739 O O . LEU A 1 248 ? 6.723 43.044 41.038 1.00 18.63 248 LEU A O 1
ATOM 3755 N N . ASP A 1 249 ? 4.529 43.215 41.528 1.00 19.22 249 ASP A N 1
ATOM 3756 C CA . ASP A 1 249 ? 4.729 44.130 42.639 1.00 19.84 249 ASP A CA 1
ATOM 3757 C C . ASP A 1 249 ? 4.738 43.303 43.912 1.00 19.80 249 ASP A C 1
ATOM 3758 O O . ASP A 1 249 ? 3.734 42.657 44.189 1.00 20.55 249 ASP A O 1
ATOM 3767 N N . ALA A 1 250 ? 5.865 43.257 44.632 1.00 20.39 250 ALA A N 1
ATOM 3768 C CA . ALA A 1 250 ? 5.958 42.408 45.830 1.00 20.83 250 ALA A CA 1
ATOM 3769 C C . ALA A 1 250 ? 5.366 43.198 46.980 1.00 22.10 250 ALA A C 1
ATOM 3770 O O . ALA A 1 250 ? 6.093 43.689 47.857 1.00 23.05 250 ALA A O 1
ATOM 3777 N N . ASN A 1 251 ? 4.044 43.344 46.967 1.00 21.90 251 ASN A N 1
ATOM 3778 C CA . ASN A 1 251 ? 3.379 44.218 47.914 1.00 23.12 251 ASN A CA 1
ATOM 3779 C C . ASN A 1 251 ? 2.386 43.467 48.743 1.00 23.36 251 ASN A C 1
ATOM 3780 O O . ASN A 1 251 ? 1.596 44.088 49.450 1.00 24.60 251 ASN A O 1
ATOM 3791 N N . GLN A 1 252 ? 2.470 42.147 48.769 1.00 23.67 252 GLN A N 1
ATOM 3792 C CA . GLN A 1 252 ? 1.628 41.316 49.625 1.00 23.35 252 GLN A CA 1
ATOM 3793 C C . GLN A 1 252 ? 2.331 41.110 50.956 1.00 22.43 252 GLN A C 1
ATOM 3794 O O . GLN A 1 252 ? 3.433 41.594 51.155 1.00 24.24 252 GLN A O 1
ATOM 3808 N N . ALA A 1 253 ? 1.689 40.367 51.849 1.00 23.13 253 ALA A N 1
ATOM 3809 C CA . ALA A 1 253 ? 2.305 40.076 53.154 1.00 23.58 253 ALA A CA 1
ATOM 3810 C C . ALA A 1 253 ? 3.596 39.271 52.965 1.00 23.24 253 ALA A C 1
ATOM 3811 O O . ALA A 1 253 ? 3.682 38.423 52.084 1.00 23.52 253 ALA A O 1
ATOM 3818 N N . VAL A 1 254 ? 4.623 39.531 53.751 1.00 22.30 254 VAL A N 1
ATOM 3819 C CA . VAL A 1 254 ? 5.820 38.702 53.792 1.00 22.74 254 VAL A CA 1
ATOM 3820 C C . VAL A 1 254 ? 5.391 37.275 54.085 1.00 22.82 254 VAL A C 1
ATOM 3821 O O . VAL A 1 254 ? 4.783 36.964 55.115 1.00 24.36 254 VAL A O 1
ATOM 3834 N N . ASP A 1 255 ? 5.636 36.404 53.114 1.00 21.29 255 ASP A N 1
ATOM 3835 C CA . ASP A 1 255 ? 5.199 35.013 53.179 1.00 22.24 255 ASP A CA 1
ATOM 3836 C C . ASP A 1 255 ? 5.824 34.257 52.011 1.00 21.44 255 ASP A C 1
ATOM 3837 O O . ASP A 1 255 ? 6.558 34.849 51.190 1.00 21.26 255 ASP A O 1
ATOM 3846 N N . ASN A 1 256 ? 5.483 32.970 51.944 1.00 20.59 256 ASN A N 1
ATOM 3847 C CA . ASN A 1 256 ? 5.783 32.071 50.842 1.00 20.27 256 ASN A CA 1
ATOM 3848 C C . ASN A 1 256 ? 4.532 31.879 50.017 1.00 19.67 256 ASN A C 1
ATOM 3849 O O . ASN A 1 256 ? 3.476 31.564 50.563 1.00 21.05 256 ASN A O 1
ATOM 3860 N N . TYR A 1 257 ? 4.660 32.037 48.697 1.00 19.02 257 TYR A N 1
ATOM 3861 C CA . TYR A 1 257 ? 3.541 31.912 47.782 1.00 18.12 257 TYR A CA 1
ATOM 3862 C C . TYR A 1 257 ? 3.897 30.890 46.701 1.00 16.90 257 TYR A C 1
ATOM 3863 O O . TYR A 1 257 ? 5.010 30.911 46.171 1.00 17.84 257 TYR A O 1
ATOM 3881 N N . TRP A 1 258 ? 2.964 30.006 46.349 1.00 17.96 258 TRP A N 1
ATOM 3882 C CA . TRP A 1 258 ? 3.246 29.054 45.275 1.00 17.09 258 TRP A CA 1
ATOM 3883 C C . TRP A 1 258 ? 3.326 29.770 43.917 1.00 17.51 258 TRP A C 1
ATOM 3884 O O . TRP A 1 258 ? 2.456 30.531 43.565 1.00 18.40 258 TRP A O 1
ATOM 3905 N N . ILE A 1 259 ? 4.348 29.402 43.148 1.00 16.14 259 ILE A N 1
ATOM 3906 C CA . ILE A 1 259 ? 4.464 29.678 41.711 1.00 15.36 259 ILE A CA 1
ATOM 3907 C C . ILE A 1 259 ? 4.077 28.391 41.001 1.00 14.39 259 ILE A C 1
ATOM 3908 O O . ILE A 1 259 ? 4.576 27.326 41.348 1.00 15.51 259 ILE A O 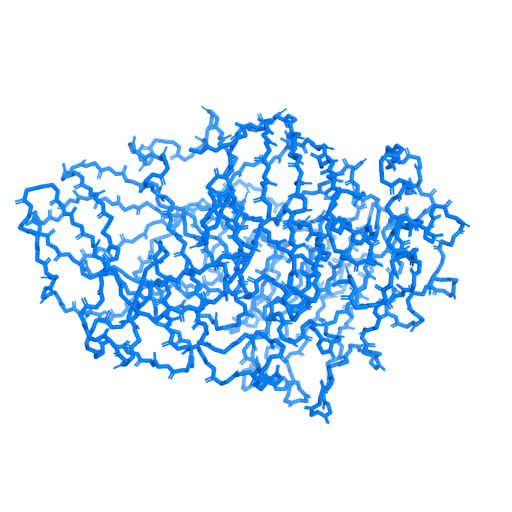1
ATOM 3924 N N . ARG A 1 260 ? 3.140 28.505 40.064 1.00 14.74 260 ARG A N 1
ATOM 3925 C CA . ARG A 1 260 ? 2.536 27.329 39.419 1.00 15.22 260 ARG A CA 1
ATOM 3926 C C . ARG A 1 260 ? 2.775 27.397 37.933 1.00 14.95 260 ARG A C 1
ATOM 3927 O O . ARG A 1 260 ? 2.624 28.457 37.308 1.00 15.51 260 ARG A O 1
ATOM 3948 N N . ALA A 1 261 ? 3.123 26.249 37.352 1.00 14.46 261 ALA A N 1
ATOM 3949 C CA . ALA A 1 261 ? 3.289 26.141 35.872 1.00 14.30 261 ALA A CA 1
ATOM 3950 C C . ALA A 1 261 ? 2.708 24.800 35.438 1.00 13.56 261 ALA A C 1
ATOM 3951 O O . ALA A 1 261 ? 3.367 23.781 35.465 1.00 14.71 261 ALA A O 1
ATOM 3958 N N . ASN A 1 262 ? 1.398 24.822 35.161 1.00 14.21 262 ASN A N 1
ATOM 3959 C CA . ASN A 1 262 ? 0.668 23.590 34.964 1.00 13.53 262 ASN A CA 1
ATOM 3960 C C . ASN A 1 262 ? 0.720 23.187 33.519 1.00 14.06 262 ASN A C 1
ATOM 3961 O O . ASN A 1 262 ? 0.262 23.919 32.673 1.00 14.49 262 ASN A O 1
ATOM 3972 N N . PRO A 1 263 ? 1.290 22.034 33.210 1.00 14.37 263 PRO A N 1
ATOM 3973 C CA . PRO A 1 263 ? 1.404 21.619 31.793 1.00 13.56 263 PRO A CA 1
ATOM 3974 C C . PRO A 1 263 ? 0.028 21.223 31.258 1.00 15.45 263 PRO A C 1
ATOM 3975 O O . PRO A 1 263 ? -0.852 20.818 32.031 1.00 16.15 263 PRO A O 1
ATOM 3986 N N . ASN A 1 264 ? -0.127 21.269 29.940 1.00 15.65 264 ASN A N 1
ATOM 3987 C CA . ASN A 1 264 ? -1.356 20.847 29.290 1.00 16.37 264 ASN A CA 1
ATOM 3988 C C . ASN A 1 264 ? -1.606 19.353 29.284 1.00 17.58 264 ASN A C 1
ATOM 3989 O O . ASN A 1 264 ? -2.754 18.943 29.158 1.00 20.19 264 ASN A O 1
ATOM 4000 N N . PHE A 1 265 ? -0.568 18.564 29.474 1.00 17.03 265 PHE A N 1
ATOM 4001 C CA . PHE A 1 265 ? -0.678 17.112 29.617 1.00 17.69 265 PHE A CA 1
ATOM 4002 C C . PHE A 1 265 ? 0.537 16.646 30.368 1.00 17.45 265 PHE A C 1
ATOM 4003 O O . PHE A 1 265 ? 1.522 17.343 30.522 1.00 18.59 265 PHE A O 1
ATOM 4020 N N . GLY A 1 266 ? 0.456 15.416 30.832 1.00 18.31 266 GLY A N 1
ATOM 4021 C CA . GLY A 1 266 ? 1.453 14.739 31.656 1.00 17.98 266 GLY A CA 1
ATOM 4022 C C . GLY A 1 266 ? 0.930 14.636 33.073 1.00 17.46 266 GLY A C 1
ATOM 4023 O O . GLY A 1 266 ? -0.233 14.280 33.316 1.00 19.46 266 GLY A O 1
ATOM 4027 N N . ASN A 1 267 ? 1.776 14.985 34.025 1.00 17.53 267 ASN A N 1
ATOM 4028 C CA . ASN A 1 267 ? 1.397 15.022 35.427 1.00 17.75 267 ASN A CA 1
ATOM 4029 C C . ASN A 1 267 ? 0.867 16.398 35.700 1.00 17.43 267 ASN A C 1
ATOM 4030 O O . ASN A 1 267 ? 1.629 17.321 35.859 1.00 19.89 267 ASN A O 1
ATOM 4041 N N . VAL A 1 268 ? -0.431 16.559 35.618 1.00 18.38 268 VAL A N 1
ATOM 4042 C CA . VAL 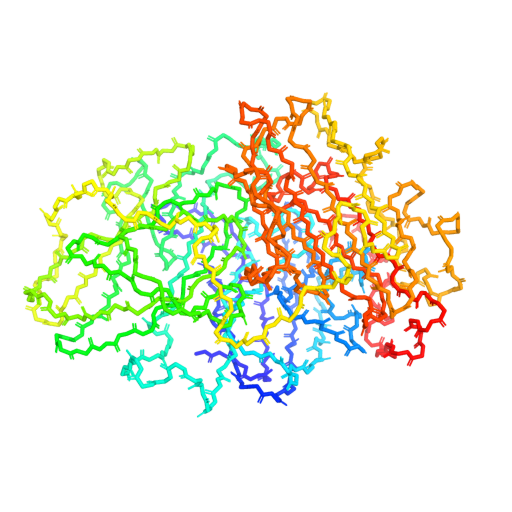A 1 268 ? -1.068 17.834 35.765 1.00 18.81 268 VAL A CA 1
ATOM 4043 C C . VAL A 1 268 ? -1.461 18.052 37.224 1.00 17.63 268 VAL A C 1
ATOM 4044 O O . VAL A 1 268 ? -1.550 17.092 37.989 1.00 19.14 268 VAL A O 1
ATOM 4057 N N . GLY A 1 269 ? -1.609 19.311 37.596 1.00 16.77 269 GLY A N 1
ATOM 4058 C CA . GLY A 1 269 ? -1.939 19.669 38.942 1.00 17.08 269 GLY A CA 1
ATOM 4059 C C . GLY A 1 269 ? -0.730 19.823 39.821 1.00 16.91 269 GLY A C 1
ATOM 4060 O O . GLY A 1 269 ? 0.361 20.021 39.356 1.00 16.78 269 GLY A O 1
ATOM 4064 N N . PHE A 1 270 ? -0.955 19.774 41.130 1.00 16.74 270 PHE A N 1
ATOM 4065 C CA . PHE A 1 270 ? 0.053 20.166 42.104 1.00 17.24 270 PHE A CA 1
ATOM 4066 C C . PHE A 1 270 ? 0.214 19.222 43.280 1.00 17.48 270 PHE A C 1
ATOM 4067 O O . PHE A 1 270 ? 0.826 19.618 44.285 1.00 18.45 270 PHE A O 1
ATOM 4084 N N . ASP A 1 271 ? -0.237 17.986 43.151 1.00 17.85 271 ASP A N 1
ATOM 4085 C CA . ASP A 1 271 ? -0.085 16.988 44.249 1.00 18.33 271 ASP A CA 1
ATOM 4086 C C . ASP A 1 271 ? 1.391 16.815 44.559 1.00 18.65 271 ASP A C 1
ATOM 4087 O O . ASP A 1 271 ? 2.207 16.550 43.662 1.00 19.61 271 ASP A O 1
ATOM 4096 N N . GLY A 1 272 ? 1.754 17.058 45.824 1.00 19.70 272 GLY A N 1
ATOM 4097 C CA . GLY A 1 272 ? 3.113 16.886 46.260 1.00 20.13 272 GLY A CA 1
ATOM 4098 C C . GLY A 1 272 ? 4.032 18.023 45.863 1.00 19.56 272 GLY A C 1
ATOM 4099 O O . GLY A 1 272 ? 5.231 17.872 45.988 1.00 20.74 272 GLY A O 1
ATOM 4103 N N . GLY A 1 273 ? 3.483 19.127 45.372 1.00 17.75 273 GLY A N 1
ATOM 4104 C CA . GLY A 1 273 ? 4.301 20.256 44.956 1.00 17.23 273 GLY A CA 1
ATOM 4105 C C . GLY A 1 273 ? 4.959 20.080 43.599 1.00 16.28 273 GLY A C 1
ATOM 4106 O O . GLY A 1 273 ? 5.888 20.797 43.287 1.00 16.00 273 GLY A O 1
ATOM 4110 N N . ILE A 1 274 ? 4.421 19.189 42.767 1.00 15.72 274 ILE A N 1
ATOM 4111 C CA . ILE A 1 274 ? 4.810 19.150 41.369 1.00 15.42 274 ILE A CA 1
ATOM 4112 C C . ILE A 1 274 ? 4.360 20.417 40.667 1.00 14.76 274 ILE A C 1
ATOM 4113 O O . ILE A 1 274 ? 3.460 21.115 41.128 1.00 15.10 274 ILE A O 1
ATOM 4129 N N . ASN A 1 275 ? 4.985 20.702 39.539 1.00 14.23 275 ASN A N 1
ATOM 4130 C CA . ASN A 1 275 ? 4.643 21.843 38.722 1.00 13.95 275 ASN A CA 1
ATOM 4131 C C . ASN A 1 275 ? 4.698 23.182 39.448 1.00 14.03 275 ASN A C 1
ATOM 4132 O O . ASN A 1 275 ? 3.952 24.098 39.121 1.00 14.05 275 ASN A O 1
ATOM 4143 N N . SER A 1 276 ? 5.591 23.286 40.428 1.00 14.02 276 SER A N 1
ATOM 4144 C CA . SER A 1 276 ? 5.629 24.380 41.372 1.00 14.84 276 SER A CA 1
ATOM 4145 C C . SER A 1 276 ? 7.039 24.853 41.705 1.00 14.12 276 SER A C 1
ATOM 4146 O O . SER A 1 276 ? 8.013 24.099 41.659 1.00 14.64 276 SER A O 1
ATOM 4154 N N . ALA A 1 277 ? 7.070 26.120 42.144 1.00 14.75 277 ALA A N 1
ATOM 4155 C CA . ALA A 1 277 ? 8.241 26.730 42.762 1.00 15.30 277 ALA A CA 1
ATOM 4156 C C . ALA A 1 277 ? 7.697 27.658 43.858 1.00 15.85 277 ALA A C 1
ATOM 4157 O O . ALA A 1 277 ? 6.495 27.735 44.072 1.00 16.53 277 ALA A O 1
ATOM 4164 N N . ILE A 1 278 ? 8.597 28.340 44.545 1.00 16.29 278 ILE A N 1
ATOM 4165 C CA . ILE A 1 278 ? 8.266 29.119 45.726 1.00 17.11 278 ILE A CA 1
ATOM 4166 C C . ILE A 1 278 ? 8.664 30.578 45.519 1.00 17.01 278 ILE A C 1
ATOM 4167 O O . ILE A 1 278 ? 9.802 30.859 45.156 1.00 17.39 278 ILE A O 1
ATOM 4183 N N . LEU A 1 279 ? 7.702 31.489 45.652 1.00 17.36 279 LEU A N 1
ATOM 4184 C CA . LEU A 1 279 ? 8.011 32.922 45.713 1.00 17.43 279 LEU A CA 1
ATOM 4185 C C . LEU A 1 279 ? 8.152 33.265 47.201 1.00 18.62 279 LEU A C 1
ATOM 4186 O O . LEU A 1 279 ? 7.197 33.124 47.953 1.00 19.31 279 LEU A O 1
ATOM 4202 N N . ARG A 1 280 ? 9.366 33.625 47.608 1.00 18.37 280 ARG A N 1
ATOM 4203 C CA . ARG A 1 280 ? 9.633 33.837 49.007 1.00 19.53 280 ARG A CA 1
ATOM 4204 C C . ARG A 1 280 ? 9.986 35.273 49.224 1.00 19.64 280 ARG A C 1
ATOM 4205 O O . ARG A 1 280 ? 10.994 35.752 48.752 1.00 21.13 280 ARG A O 1
ATOM 4226 N N . TYR A 1 281 ? 9.171 35.940 50.023 1.00 20.20 281 TYR A N 1
ATOM 4227 C CA . TYR A 1 281 ? 9.505 37.285 50.446 1.00 20.65 281 TYR A CA 1
ATOM 4228 C C . TYR A 1 281 ? 10.596 37.224 51.506 1.00 21.52 281 TYR A C 1
ATOM 4229 O O . TYR A 1 281 ? 10.545 36.372 52.390 1.00 22.76 281 TYR A O 1
ATOM 4247 N N . ASP A 1 282 ? 11.541 38.165 51.432 1.00 22.78 282 ASP A N 1
ATOM 4248 C CA . ASP A 1 282 ? 12.615 38.266 52.431 1.00 24.72 282 ASP A CA 1
ATOM 4249 C C . ASP A 1 282 ? 11.963 38.334 53.816 1.00 25.41 282 ASP A C 1
ATOM 4250 O O . ASP A 1 282 ? 11.027 39.109 54.022 1.00 25.40 282 ASP A O 1
ATOM 4259 N N . GLY A 1 283 ? 12.423 37.491 54.743 1.00 25.06 283 GLY A N 1
ATOM 4260 C CA . GLY A 1 283 ? 11.845 37.379 56.081 1.00 26.07 283 GLY A CA 1
ATOM 4261 C C . GLY A 1 283 ? 10.823 36.290 56.301 1.00 26.53 283 GLY A C 1
ATOM 4262 O O . GLY A 1 283 ? 10.444 36.003 57.446 1.00 28.12 283 GLY A O 1
ATOM 4266 N N . ALA A 1 284 ? 10.356 35.676 55.221 1.00 25.99 284 ALA A N 1
ATOM 4267 C CA . ALA A 1 284 ? 9.482 34.525 55.363 1.00 25.38 284 ALA A CA 1
ATOM 4268 C C . ALA A 1 284 ? 10.323 33.295 55.727 1.00 25.72 284 ALA A C 1
ATOM 4269 O O . ALA A 1 284 ? 11.496 33.193 55.317 1.00 26.09 284 ALA A O 1
ATOM 4276 N N . PRO A 1 285 ? 9.745 32.376 56.528 1.00 25.83 285 PRO A N 1
ATOM 4277 C CA . PRO A 1 285 ? 10.478 31.147 56.898 1.00 25.48 285 PRO A CA 1
ATOM 4278 C C . PRO A 1 285 ? 10.793 30.284 55.687 1.00 24.61 285 PRO A C 1
ATOM 4279 O O . PRO A 1 285 ? 10.087 30.349 54.684 1.00 24.13 285 PRO A O 1
ATOM 4290 N N . ALA A 1 286 ? 11.877 29.527 55.767 1.00 25.30 286 ALA A N 1
ATOM 4291 C CA . ALA A 1 286 ? 12.334 28.698 54.675 1.00 25.89 286 ALA A CA 1
ATOM 4292 C C . ALA A 1 286 ? 11.523 27.420 54.656 1.00 25.75 286 ALA A C 1
ATOM 4293 O O . ALA A 1 286 ? 12.036 26.352 54.979 1.00 27.29 286 ALA A O 1
ATOM 4300 N N . VAL A 1 287 ? 10.239 27.547 54.335 1.00 24.14 287 VAL A N 1
ATOM 4301 C CA . VAL A 1 287 ? 9.314 26.430 54.278 1.00 24.16 287 VAL A CA 1
ATOM 4302 C C . VAL A 1 287 ? 8.480 26.499 52.990 1.00 23.07 287 VAL A C 1
ATOM 4303 O O . VAL A 1 287 ? 8.514 27.500 52.294 1.00 23.26 287 VAL A O 1
ATOM 4316 N N . GLU A 1 288 ? 7.709 25.449 52.688 1.00 22.20 288 GLU A N 1
ATOM 4317 C CA . GLU A 1 288 ? 6.794 25.491 51.537 1.00 22.20 288 GLU A CA 1
ATOM 4318 C C . GLU A 1 288 ? 5.634 26.438 51.762 1.00 21.50 288 GLU A C 1
ATOM 4319 O O . GLU A 1 288 ? 5.189 26.636 52.877 1.00 22.20 288 GLU A O 1
ATOM 4331 N N . PRO A 1 289 ? 5.162 27.059 50.694 1.00 21.59 289 PRO A N 1
ATOM 4332 C CA . PRO A 1 289 ? 3.906 27.766 50.774 1.00 21.39 289 PRO A CA 1
ATOM 4333 C C . PRO A 1 289 ? 2.762 26.857 51.182 1.00 21.80 289 PRO A C 1
ATOM 4334 O O . PRO A 1 289 ? 2.769 25.624 50.916 1.00 22.37 289 PRO A O 1
ATOM 4345 N N . THR A 1 290 ? 1.742 27.489 51.747 1.00 23.53 290 THR A N 1
ATOM 4346 C CA . THR A 1 290 ? 0.491 26.796 51.986 1.00 26.05 290 THR A CA 1
ATOM 4347 C C . THR A 1 290 ? -0.623 27.654 51.426 1.00 24.63 290 THR A C 1
ATOM 4348 O O . THR A 1 290 ? -1.791 27.526 51.819 1.00 27.43 290 THR A O 1
ATOM 4359 N N . THR A 1 291 ? -0.287 28.495 50.445 1.00 24.63 291 THR A N 1
ATOM 4360 C CA . THR A 1 291 ? -1.268 29.317 49.782 1.00 23.69 291 THR A CA 1
ATOM 4361 C C . THR A 1 291 ? -2.128 28.476 48.833 1.00 24.67 291 THR A C 1
ATOM 4362 O O . THR A 1 291 ? -1.708 27.420 48.344 1.00 25.62 291 THR A O 1
ATOM 4373 N N . ASN A 1 292 ? -3.335 28.946 48.557 1.00 26.18 292 ASN A N 1
ATOM 4374 C CA . ASN A 1 292 ? -4.229 28.266 47.641 1.00 28.62 292 ASN A CA 1
ATOM 4375 C C . ASN A 1 292 ? -4.345 29.002 46.340 1.00 28.09 292 ASN A C 1
ATOM 4376 O O . ASN A 1 292 ? -4.242 30.218 46.286 1.00 28.40 292 ASN A O 1
ATOM 4387 N N . GLN A 1 293 ? -4.525 28.231 45.284 1.00 27.74 293 GLN A N 1
ATOM 4388 C CA . GLN A 1 293 ? -4.730 28.797 43.992 1.00 27.26 293 GLN A CA 1
ATOM 4389 C C . GLN A 1 293 ? -6.147 29.307 43.935 1.00 27.64 293 GLN A C 1
ATOM 4390 O O . GLN A 1 293 ? -7.085 28.631 44.375 1.00 29.07 293 GLN A O 1
ATOM 4404 N N . THR A 1 294 ? -6.280 30.489 43.358 1.00 27.53 294 THR A N 1
ATOM 4405 C CA . THR A 1 294 ? -7.574 31.099 43.080 1.00 27.87 294 THR A CA 1
ATOM 4406 C C . THR A 1 294 ? -7.867 31.033 41.583 1.00 27.41 294 THR A C 1
ATOM 4407 O O . THR A 1 294 ? -6.945 31.046 40.743 1.00 28.19 294 THR A O 1
ATOM 4418 N N . THR A 1 295 ? -9.138 30.896 41.236 1.00 27.42 295 THR A N 1
ATOM 4419 C CA . THR A 1 295 ? -9.553 30.827 39.831 1.00 27.76 295 THR A CA 1
ATOM 4420 C C . THR A 1 295 ? -9.030 32.039 39.055 1.00 25.82 295 THR A C 1
ATOM 4421 O O . THR A 1 295 ? -9.097 33.180 39.527 1.00 25.66 295 THR A O 1
ATOM 4432 N N . SER A 1 296 ? -8.483 31.783 37.872 1.00 24.15 296 SER A N 1
ATOM 4433 C CA . SER A 1 296 ? -8.021 32.858 37.017 1.00 23.37 296 SER A CA 1
ATOM 4434 C C . SER A 1 296 ? -9.233 33.618 36.492 1.00 24.04 296 SER A C 1
ATOM 4435 O O . SER A 1 296 ? -10.088 33.048 35.801 1.00 26.07 296 SER A O 1
ATOM 4443 N N . VAL A 1 297 ? -9.307 34.900 36.832 1.00 23.45 297 VAL A N 1
ATOM 4444 C CA . VAL A 1 297 ? -10.382 35.761 36.350 1.00 24.04 297 VAL A CA 1
ATOM 4445 C C . VAL A 1 297 ? -9.954 36.723 35.259 1.00 23.61 297 VAL A C 1
ATOM 4446 O O . VAL A 1 297 ? -10.794 37.314 34.598 1.00 24.92 297 VAL A O 1
ATOM 4459 N N . LYS A 1 298 ? -8.644 36.850 35.044 1.00 21.41 298 LYS A N 1
ATOM 4460 C CA . LYS A 1 298 ? -8.101 37.712 34.006 1.00 22.06 298 LYS A CA 1
ATOM 4461 C C . LYS A 1 298 ? -6.972 36.935 33.323 1.00 20.57 298 LYS A C 1
ATOM 4462 O O . LYS A 1 298 ? -5.829 37.387 33.286 1.00 19.97 298 LYS A O 1
ATOM 4486 N N . PRO A 1 299 ? -7.286 35.783 32.746 1.00 19.54 299 PRO A N 1
ATOM 4487 C CA . PRO A 1 299 ? -6.245 35.082 31.996 1.00 19.81 299 PRO A CA 1
ATOM 4488 C C . PRO A 1 299 ? -5.780 35.874 30.779 1.00 19.10 299 PRO A C 1
ATOM 4489 O O . PRO A 1 299 ? -6.542 36.616 30.152 1.00 19.18 299 PRO A O 1
ATOM 4500 N N . LEU A 1 300 ? -4.517 35.688 30.419 1.00 18.08 300 LEU A N 1
ATOM 4501 C CA . LEU A 1 300 ? -4.038 36.232 29.187 1.00 17.83 300 LEU A CA 1
ATOM 4502 C C . LEU A 1 300 ? -4.837 35.712 27.998 1.00 17.19 300 LEU A C 1
ATOM 4503 O O . LEU A 1 300 ? -5.000 34.507 27.860 1.00 18.04 300 LEU A O 1
ATOM 4519 N N . ASN A 1 301 ? -5.253 36.609 27.114 1.00 18.35 301 ASN A N 1
ATOM 4520 C CA . ASN A 1 301 ? -5.729 36.285 25.778 1.00 18.95 301 ASN A CA 1
ATOM 4521 C C . ASN A 1 301 ? -4.849 37.065 24.814 1.00 17.80 301 ASN A C 1
ATOM 4522 O O . ASN A 1 301 ? -4.695 38.279 24.941 1.00 18.65 301 ASN A O 1
ATOM 4536 N N . GLU A 1 302 ? -4.271 36.391 23.823 1.00 17.58 302 GLU A N 1
ATOM 4537 C CA . GLU A 1 302 ? -3.344 37.028 22.902 1.00 17.51 302 GLU A CA 1
ATOM 4538 C C . GLU A 1 302 ? -3.977 38.180 22.158 1.00 17.02 302 GLU A C 1
ATOM 4539 O O . GLU A 1 302 ? -3.277 39.122 21.806 1.00 17.65 302 GLU A O 1
ATOM 4551 N N . VAL A 1 303 ? -5.291 38.136 21.926 1.00 17.28 303 VAL A N 1
ATOM 4552 C CA . VAL A 1 303 ? -5.922 39.268 21.231 1.00 19.18 303 VAL A CA 1
ATOM 4553 C C . VAL A 1 303 ? -5.939 40.545 22.051 1.00 17.60 303 VAL A C 1
ATOM 4554 O O . VAL A 1 303 ? -6.141 41.624 21.517 1.00 19.46 303 VAL A O 1
ATOM 4567 N N . ASP A 1 304 ? -5.693 40.437 23.340 1.00 17.77 304 ASP A N 1
ATOM 4568 C CA . ASP A 1 304 ? -5.634 41.590 24.215 1.00 18.17 304 ASP A CA 1
ATOM 4569 C C . ASP A 1 304 ? -4.259 42.254 24.260 1.00 17.28 304 ASP A C 1
ATOM 4570 O O . ASP A 1 304 ? -4.116 43.366 24.799 1.00 19.26 304 ASP A O 1
ATOM 4579 N N . LEU A 1 305 ? -3.252 41.596 23.670 1.00 17.09 305 LEU A N 1
ATOM 4580 C CA . LEU A 1 305 ? -1.896 42.168 23.612 1.00 16.48 305 LEU A CA 1
ATOM 4581 C C . LEU A 1 305 ? -1.781 43.083 22.428 1.00 17.23 305 LEU A C 1
ATOM 4582 O O . LEU A 1 305 ? -2.226 42.746 21.337 1.00 17.81 305 LEU A O 1
ATOM 4598 N N . HIS A 1 306 ? -1.142 44.229 22.637 1.00 16.72 306 HIS A N 1
ATOM 4599 C CA . HIS A 1 306 ? -0.871 45.185 21.560 1.00 16.74 306 HIS A CA 1
ATOM 4600 C C . HIS A 1 306 ? 0.511 45.721 21.720 1.00 15.85 306 HIS A C 1
ATOM 4601 O O . HIS A 1 306 ? 0.984 45.895 22.843 1.00 16.76 306 HIS A O 1
ATOM 4616 N N . PRO A 1 307 ? 1.193 46.035 20.615 1.00 16.44 307 PRO A N 1
ATOM 4617 C CA . PRO A 1 307 ? 2.506 46.672 20.744 1.00 16.52 307 PRO A CA 1
ATOM 4618 C C . PRO A 1 307 ? 2.484 47.997 21.495 1.00 16.78 307 PRO A C 1
ATOM 4619 O O . PRO A 1 307 ? 1.544 48.797 21.390 1.00 17.52 307 PRO A O 1
ATOM 4630 N N . LEU A 1 308 ? 3.544 48.230 22.251 1.00 16.93 308 LEU A N 1
ATOM 4631 C CA . LEU A 1 308 ? 3.655 49.476 22.998 1.00 16.65 308 LEU A CA 1
ATOM 4632 C C . LEU A 1 308 ? 3.659 50.688 22.088 1.00 16.98 308 LEU A C 1
ATOM 4633 O O . LEU A 1 308 ? 3.085 51.725 22.408 1.00 18.67 308 LEU A O 1
ATOM 4649 N N . VAL A 1 309 ? 4.374 50.563 20.981 1.00 18.54 309 VAL A N 1
ATOM 4650 C CA . VAL A 1 309 ? 4.444 51.612 20.027 1.00 20.34 309 VAL A CA 1
ATOM 4651 C C . VAL A 1 309 ? 3.720 51.196 18.746 1.00 20.25 309 VAL A C 1
ATOM 4652 O O . VAL A 1 309 ? 3.618 50.003 18.390 1.00 21.48 309 VAL A O 1
ATOM 4665 N N . SER A 1 310 ? 3.229 52.210 18.054 1.00 21.24 310 SER A N 1
ATOM 4666 C CA . SER A 1 310 ? 2.483 51.979 16.853 1.00 22.88 310 SER A CA 1
ATOM 4667 C C . SER A 1 310 ? 3.318 51.173 15.871 1.00 22.84 310 SER A C 1
ATOM 4668 O O . SER A 1 310 ? 4.390 51.616 15.457 1.00 24.20 310 SER A O 1
ATOM 4676 N N . THR A 1 311 ? 2.802 50.009 15.476 1.00 22.13 311 THR A N 1
ATOM 4677 C CA . THR A 1 311 ? 3.545 49.034 14.658 1.00 22.60 311 THR A CA 1
ATOM 4678 C C . THR A 1 311 ? 2.656 48.575 13.532 1.00 23.78 311 THR A C 1
ATOM 4679 O O . THR A 1 311 ? 1.827 47.692 13.724 1.00 24.28 311 THR A O 1
ATOM 4690 N N . PRO A 1 312 ? 2.831 49.156 12.329 1.00 23.74 312 PRO A N 1
ATOM 4691 C CA . PRO A 1 312 ? 1.903 48.816 11.255 1.00 23.28 312 PRO A CA 1
ATOM 4692 C C . PRO A 1 312 ? 1.957 47.381 10.747 1.00 22.71 312 PRO A C 1
ATOM 4693 O O . PRO A 1 312 ? 3.021 46.811 10.651 1.00 24.46 312 PRO A O 1
ATOM 4704 N N . VAL A 1 313 ? 0.794 46.848 10.408 1.00 22.99 313 VAL A N 1
ATOM 4705 C CA . VAL A 1 313 ? 0.670 45.488 9.894 1.00 23.60 313 VAL A CA 1
ATOM 4706 C C . VAL A 1 313 ? 1.060 45.512 8.413 1.00 23.49 313 VAL A C 1
ATOM 4707 O O . VAL A 1 313 ? 0.578 46.356 7.679 1.00 24.48 313 VAL A O 1
ATOM 4720 N N . PRO A 1 314 ? 1.940 44.582 7.963 1.00 23.87 314 PRO A N 1
ATOM 4721 C CA . PRO A 1 314 ? 2.289 44.501 6.533 1.00 25.03 314 PRO A CA 1
ATOM 4722 C C . PRO A 1 314 ? 1.073 44.342 5.636 1.00 26.21 314 PRO A C 1
ATOM 4723 O O . PRO A 1 314 ? 0.091 43.696 6.023 1.00 25.98 314 PRO A O 1
ATOM 4734 N N . GLY A 1 315 ? 1.121 44.937 4.448 1.00 27.12 315 GLY A N 1
ATOM 4735 C CA . GLY A 1 315 ? 0.041 44.773 3.470 1.00 29.70 315 GLY A CA 1
ATOM 4736 C C . GLY A 1 315 ? -1.227 45.598 3.721 1.00 31.74 315 GLY A C 1
ATOM 4737 O O . GLY A 1 315 ? -1.207 46.586 4.456 1.00 33.88 315 GLY A O 1
ATOM 4741 N N . ALA A 1 316 ? -2.340 45.136 3.144 1.00 33.97 316 ALA A N 1
ATOM 4742 C CA . ALA A 1 316 ? -3.624 45.858 3.177 1.00 35.06 316 ALA A CA 1
ATOM 4743 C C . ALA A 1 316 ? -4.669 45.048 3.968 1.00 36.19 316 ALA A C 1
ATOM 4744 O O . ALA A 1 316 ? -4.585 43.800 4.040 1.00 35.55 316 ALA A O 1
ATOM 4751 N N . PRO A 1 317 ? -5.686 45.730 4.536 1.00 36.88 317 PRO A N 1
ATOM 4752 C CA . PRO A 1 317 ? -6.534 45.087 5.542 1.00 37.56 317 PRO A CA 1
ATOM 4753 C C . PRO A 1 317 ? -7.671 44.209 5.001 1.00 38.03 317 PRO A C 1
ATOM 4754 O O . PRO A 1 317 ? -8.835 44.392 5.368 1.00 39.43 317 PRO A O 1
ATOM 4765 N N . SER A 1 318 ? -7.335 43.244 4.154 1.00 38.57 318 SER A N 1
ATOM 4766 C CA . SER A 1 318 ? -8.241 42.158 3.829 1.00 38.60 318 SER A CA 1
ATOM 4767 C C . SER A 1 318 ? -7.466 40.864 3.680 1.00 38.24 318 SER A C 1
ATOM 4768 O O . SER A 1 318 ? -6.229 40.870 3.545 1.00 37.85 318 SER A O 1
ATOM 4776 N N . SER A 1 319 ? -8.200 39.756 3.677 1.00 37.61 319 SER A N 1
ATOM 4777 C CA . SER A 1 319 ? -7.582 38.446 3.537 1.00 37.22 319 SER A CA 1
ATOM 4778 C C . SER A 1 319 ? -6.844 38.412 2.206 1.00 36.32 319 SER A C 1
ATOM 4779 O O . SER A 1 319 ? -7.388 38.813 1.158 1.00 36.35 319 SER A O 1
ATOM 4787 N N . GLY A 1 320 ? -5.583 37.983 2.252 1.00 34.95 320 GLY A N 1
ATOM 4788 C CA . GLY A 1 320 ? -4.770 37.888 1.041 1.00 33.59 320 GLY A CA 1
ATOM 4789 C C . GLY A 1 320 ? -4.256 39.222 0.510 1.00 32.53 320 GLY A C 1
ATOM 4790 O O . GLY A 1 320 ? -3.657 39.254 -0.585 1.00 32.31 320 GLY A O 1
ATOM 4794 N N . GLY A 1 321 ? -4.510 40.311 1.245 1.00 31.28 321 GLY A N 1
ATOM 4795 C CA . GLY A 1 321 ? -4.052 41.666 0.882 1.00 30.53 321 GLY A CA 1
ATOM 4796 C C . GLY A 1 321 ? -2.560 41.888 1.133 1.00 29.14 321 GLY A C 1
ATOM 4797 O O . GLY A 1 321 ? -2.148 42.808 1.878 1.00 29.70 321 GLY A O 1
ATOM 4801 N N . VAL A 1 322 ? -1.750 41.070 0.479 1.00 27.96 322 VAL A N 1
ATOM 4802 C CA . VAL A 1 322 ? -0.302 41.087 0.647 1.00 25.35 322 VAL A CA 1
ATOM 4803 C C . VAL A 1 322 ? 0.290 40.716 -0.698 1.00 24.69 322 VAL A C 1
ATOM 4804 O O . VAL A 1 322 ? -0.429 40.293 -1.599 1.00 25.69 322 VAL A O 1
ATOM 4817 N N . ASP A 1 323 ? 1.592 40.821 -0.842 1.00 22.59 323 ASP A N 1
ATOM 4818 C CA . ASP A 1 323 ? 2.247 40.428 -2.066 1.00 23.49 323 ASP A CA 1
ATOM 4819 C C . ASP A 1 323 ? 2.247 38.951 -2.312 1.00 23.86 323 ASP A C 1
ATOM 4820 O O . ASP A 1 323 ? 2.162 38.513 -3.459 1.00 26.57 323 ASP A O 1
ATOM 4829 N N . LYS A 1 324 ? 2.375 38.171 -1.253 1.00 22.28 324 LYS A N 1
ATOM 4830 C CA . LYS A 1 324 ? 2.405 36.714 -1.368 1.00 22.43 324 LYS A CA 1
ATOM 4831 C C . LYS A 1 324 ? 1.737 36.047 -0.167 1.00 21.96 324 LYS A C 1
ATOM 4832 O O . LYS A 1 324 ? 2.094 36.346 0.981 1.00 22.15 324 LYS A O 1
ATOM 4851 N N . ALA A 1 325 ? 0.729 35.233 -0.433 1.00 22.13 325 ALA A N 1
ATOM 4852 C CA . ALA A 1 325 ? 0.008 34.513 0.602 1.00 21.37 325 ALA A CA 1
ATOM 4853 C C . ALA A 1 325 ? 0.291 33.015 0.406 1.00 20.80 325 ALA A C 1
ATOM 4854 O O . ALA A 1 325 ? 0.304 32.463 -0.705 1.00 22.58 325 ALA A O 1
ATOM 4861 N N . ILE A 1 326 ? 0.576 32.349 1.522 1.00 19.33 326 ILE A N 1
ATOM 4862 C CA . ILE A 1 326 ? 0.892 30.923 1.565 1.00 20.01 326 ILE A CA 1
ATOM 4863 C C . ILE A 1 326 ? 0.030 30.283 2.635 1.00 19.47 326 ILE A C 1
ATOM 4864 O O . ILE A 1 326 ? -0.046 30.772 3.765 1.00 21.92 326 ILE A O 1
ATOM 4880 N N . ASN A 1 327 ? -0.622 29.189 2.263 1.00 18.69 327 ASN A N 1
ATOM 4881 C CA . ASN A 1 327 ? -1.376 28.356 3.203 1.00 18.86 327 ASN A CA 1
ATOM 4882 C C . ASN A 1 327 ? -0.603 27.092 3.506 1.00 18.94 327 ASN A C 1
ATOM 4883 O O . ASN A 1 327 ? -0.052 26.467 2.584 1.00 18.94 327 ASN A O 1
ATOM 4894 N N . MET A 1 328 ? -0.563 26.702 4.780 1.00 17.46 328 MET A N 1
ATOM 4895 C CA . MET A 1 328 ? 0.177 25.527 5.185 1.00 17.44 328 MET A CA 1
ATOM 4896 C C . MET A 1 328 ? -0.817 24.478 5.610 1.00 17.44 328 MET A C 1
ATOM 4897 O O . MET A 1 328 ? -1.441 24.623 6.664 1.00 18.51 328 MET A O 1
ATOM 4911 N N . ALA A 1 329 ? -0.955 23.442 4.769 1.00 17.39 329 ALA A N 1
ATOM 4912 C CA . ALA A 1 329 ? -1.875 22.325 4.970 1.00 16.35 329 ALA A CA 1
ATOM 4913 C C . ALA A 1 329 ? -1.143 21.213 5.689 1.00 16.22 329 ALA A C 1
ATOM 4914 O O . ALA A 1 329 ? -0.157 20.691 5.200 1.00 17.13 329 ALA A O 1
ATOM 4921 N N . PHE A 1 330 ? -1.637 20.884 6.871 1.00 15.45 330 PHE A N 1
ATOM 4922 C CA . PHE A 1 330 ? -0.972 19.896 7.714 1.00 14.43 330 PHE A CA 1
ATOM 4923 C C . PHE A 1 330 ? -1.485 18.493 7.512 1.00 15.40 330 PHE A C 1
ATOM 4924 O O . PHE A 1 330 ? -2.705 18.275 7.337 1.00 17.26 330 PHE A O 1
ATOM 4941 N N . ASN A 1 331 ? -0.605 17.483 7.564 1.00 15.03 331 ASN A N 1
ATOM 4942 C CA . ASN A 1 331 ? -0.968 16.099 7.626 1.00 14.32 331 ASN A CA 1
ATOM 4943 C C . ASN A 1 331 ? -0.028 15.357 8.573 1.00 15.10 331 ASN A C 1
ATOM 4944 O O . ASN A 1 331 ? 1.050 15.861 8.914 1.00 15.50 331 ASN A O 1
ATOM 4955 N N . PHE A 1 332 ? -0.429 14.151 8.953 1.00 15.06 332 PHE A N 1
ATOM 4956 C CA . PHE A 1 332 ? 0.327 13.306 9.881 1.00 14.87 332 PHE A CA 1
ATOM 4957 C C . PHE A 1 332 ? -0.048 11.873 9.675 1.00 15.07 332 PHE A C 1
ATOM 4958 O O . PHE A 1 332 ? -1.222 11.572 9.572 1.00 15.78 332 PHE A O 1
ATOM 4975 N N . ASN A 1 333 ? 0.929 10.968 9.603 1.00 16.28 333 ASN A N 1
ATOM 4976 C CA . ASN A 1 333 ? 0.656 9.599 9.321 1.00 16.86 333 ASN A CA 1
ATOM 4977 C C . ASN A 1 333 ? 1.024 8.617 10.411 1.00 17.44 333 ASN A C 1
ATOM 4978 O O . ASN A 1 333 ? 1.038 7.412 10.181 1.00 19.21 333 ASN A O 1
ATOM 4988 N N . GLY A 1 334 ? 1.280 9.121 11.619 1.00 18.40 334 GLY A N 1
ATOM 4989 C CA . GLY A 1 334 ? 1.592 8.269 12.787 1.00 19.75 334 GLY A CA 1
ATOM 4990 C C . GLY A 1 334 ? 3.050 8.395 13.199 1.00 20.24 334 GLY A C 1
ATOM 4991 O O . GLY A 1 334 ? 3.387 8.272 14.363 1.00 22.64 334 GLY A O 1
ATOM 4995 N N . SER A 1 335 ? 3.929 8.646 12.231 1.00 19.96 335 SER A N 1
ATOM 4996 C CA . SER A 1 335 ? 5.343 8.879 12.529 1.00 20.51 335 SER A CA 1
ATOM 4997 C C . SER A 1 335 ? 5.855 10.219 12.046 1.00 20.03 335 SER A C 1
ATOM 4998 O O . SER A 1 335 ? 6.782 10.756 12.618 1.00 22.02 335 SER A O 1
ATOM 5006 N N . ASN A 1 336 ? 5.297 10.724 10.959 1.00 17.70 336 ASN A N 1
ATOM 5007 C CA . ASN A 1 336 ? 5.777 11.917 10.326 1.00 17.65 336 ASN A CA 1
ATOM 5008 C C . ASN A 1 336 ? 4.685 12.931 10.120 1.00 15.51 336 ASN A C 1
ATOM 5009 O O . ASN A 1 336 ? 3.531 12.578 9.850 1.00 16.09 336 ASN A O 1
ATOM 5020 N N . PHE A 1 337 ? 5.078 14.190 10.228 1.00 14.78 337 PHE A N 1
ATOM 5021 C CA . PHE A 1 337 ? 4.251 15.315 9.891 1.00 14.96 337 PHE A CA 1
ATOM 5022 C C . PHE A 1 337 ? 4.584 15.802 8.506 1.00 14.34 337 PHE A C 1
ATOM 5023 O O . PHE A 1 337 ? 5.720 15.654 8.042 1.00 16.11 337 PHE A O 1
ATOM 5040 N N . PHE A 1 338 ? 3.594 16.416 7.871 1.00 14.79 338 PHE A N 1
ATOM 5041 C CA . PHE A 1 338 ? 3.712 16.951 6.525 1.00 15.52 338 PHE A CA 1
ATOM 5042 C C . PHE A 1 338 ? 3.143 18.342 6.479 1.00 14.86 338 PHE A C 1
ATOM 5043 O O . PHE A 1 338 ? 2.149 18.645 7.138 1.00 15.02 338 PHE A O 1
ATOM 5060 N N . ILE A 1 339 ? 3.774 19.177 5.666 1.00 15.00 339 ILE A N 1
ATOM 5061 C CA . ILE A 1 339 ? 3.242 20.488 5.341 1.00 14.72 339 ILE A CA 1
ATOM 5062 C C . ILE A 1 339 ? 3.111 20.522 3.830 1.00 14.52 339 ILE A C 1
ATOM 5063 O O . ILE A 1 339 ? 4.096 20.326 3.121 1.00 15.25 339 ILE A O 1
ATOM 5079 N N . ASN A 1 340 ? 1.901 20.759 3.349 1.00 14.99 340 ASN A N 1
ATOM 5080 C CA . ASN A 1 340 ? 1.622 20.788 1.902 1.00 15.29 340 ASN A CA 1
ATOM 5081 C C . ASN A 1 340 ? 2.160 19.584 1.241 1.00 15.57 340 ASN A C 1
ATOM 5082 O O . ASN A 1 340 ? 2.770 19.739 0.195 1.00 18.28 340 ASN A O 1
ATOM 5093 N N . GLY A 1 341 ? 2.018 18.417 1.892 1.00 15.37 341 GLY A N 1
ATOM 5094 C CA . GLY A 1 341 ? 2.384 17.171 1.320 1.00 15.18 341 GLY A CA 1
ATOM 5095 C C . GLY A 1 341 ? 3.838 16.718 1.448 1.00 16.27 341 GLY A C 1
ATOM 5096 O O . GLY A 1 341 ? 4.183 15.682 0.898 1.00 16.36 341 GLY A O 1
ATOM 5100 N N . ALA A 1 342 ? 4.667 17.478 2.160 1.00 15.48 342 ALA A N 1
ATOM 5101 C CA . ALA A 1 342 ? 6.085 17.188 2.262 1.00 14.95 342 ALA A CA 1
ATOM 5102 C C . ALA A 1 342 ? 6.414 17.100 3.750 1.00 15.14 342 ALA A C 1
ATOM 5103 O O . ALA A 1 342 ? 6.148 18.030 4.518 1.00 15.78 342 ALA A O 1
ATOM 5110 N N . SER A 1 343 ? 7.087 16.025 4.146 1.00 15.75 343 SER A N 1
ATOM 5111 C CA . SER A 1 343 ? 7.660 15.904 5.460 1.00 15.77 343 SER A CA 1
ATOM 5112 C C . SER A 1 343 ? 9.126 16.279 5.346 1.00 15.90 343 SER A C 1
ATOM 5113 O O . SER A 1 343 ? 9.836 15.738 4.516 1.00 18.03 343 SER A O 1
ATOM 5121 N N . PHE A 1 344 ? 9.570 17.188 6.192 1.00 15.45 344 PHE A N 1
ATOM 5122 C CA . PHE A 1 344 ? 10.897 17.734 6.069 1.00 15.73 344 PHE A CA 1
ATOM 5123 C C . PHE A 1 344 ? 11.945 16.686 6.407 1.00 16.68 344 PHE A C 1
ATOM 5124 O O . PHE A 1 344 ? 11.909 16.050 7.435 1.00 17.92 344 PHE A O 1
ATOM 5141 N N . VAL A 1 345 ? 12.898 16.507 5.506 1.00 18.07 345 VAL A N 1
ATOM 5142 C CA . VAL A 1 345 ? 14.080 15.666 5.762 1.00 19.32 345 VAL A CA 1
ATOM 5143 C C . VAL A 1 345 ? 15.300 16.564 5.544 1.00 18.63 345 VAL A C 1
ATOM 5144 O O . VAL A 1 345 ? 15.466 17.132 4.478 1.00 19.32 345 VAL A O 1
ATOM 5157 N N . PRO A 1 346 ? 16.147 16.733 6.581 1.00 19.55 346 PRO A N 1
ATOM 5158 C CA . PRO A 1 346 ? 17.269 17.632 6.389 1.00 20.19 346 PRO A CA 1
ATOM 5159 C C . PRO A 1 346 ? 18.158 17.206 5.183 1.00 18.24 346 PRO A C 1
ATOM 5160 O O . PRO A 1 346 ? 18.410 16.020 4.982 1.00 20.29 346 PRO A O 1
ATOM 5180 N N . PRO A 1 347 ? 18.590 18.166 4.351 1.00 16.90 347 PRO A N 1
ATOM 5181 C CA . PRO A 1 347 ? 19.425 17.839 3.214 1.00 17.36 347 PRO A CA 1
ATOM 5182 C C . PRO A 1 347 ? 20.861 17.615 3.656 1.00 17.26 347 PRO A C 1
ATOM 5183 O O . PRO A 1 347 ? 21.275 18.067 4.726 1.00 17.24 347 PRO A O 1
ATOM 5194 N N . THR A 1 348 ? 21.630 16.940 2.811 1.00 17.38 348 THR A N 1
ATOM 5195 C CA . THR A 1 348 ? 23.041 16.756 3.095 1.00 18.61 348 THR A CA 1
ATOM 5196 C C . THR A 1 348 ? 23.831 18.063 3.084 1.00 15.95 348 THR A C 1
ATOM 5197 O O . THR A 1 348 ? 24.711 18.273 3.931 1.00 18.39 348 THR A O 1
ATOM 5208 N N . VAL A 1 349 ? 23.566 18.903 2.102 1.00 16.07 349 VAL A N 1
ATOM 5209 C CA . VAL A 1 349 ? 24.191 20.213 1.959 1.00 15.12 349 VAL A CA 1
ATOM 5210 C C . VAL A 1 349 ? 23.253 21.202 2.630 1.00 14.98 349 VAL A C 1
ATOM 5211 O O . VAL A 1 349 ? 22.120 21.293 2.233 1.00 14.57 349 VAL A O 1
ATOM 5224 N N . PRO A 1 350 ? 23.697 21.914 3.676 1.00 14.24 350 PRO A N 1
ATOM 5225 C CA . PRO A 1 350 ? 22.785 22.868 4.293 1.00 13.92 350 PRO A CA 1
ATOM 5226 C C . PRO A 1 350 ? 22.182 23.818 3.290 1.00 14.29 350 PRO A C 1
ATOM 5227 O O . PRO A 1 350 ? 22.849 24.245 2.355 1.00 14.70 350 PRO A O 1
ATOM 5238 N N . VAL A 1 351 ? 20.937 24.198 3.514 1.00 13.78 351 VAL A N 1
ATOM 5239 C CA . VAL A 1 351 ? 20.238 25.074 2.584 1.00 13.27 351 VAL A CA 1
ATOM 5240 C C . VAL A 1 351 ? 21.045 26.332 2.298 1.00 13.78 351 VAL A C 1
ATOM 5241 O O . VAL A 1 351 ? 21.182 26.738 1.148 1.00 14.22 351 VAL A O 1
ATOM 5254 N N . LEU A 1 352 ? 21.644 26.942 3.319 1.00 13.88 352 LEU A N 1
ATOM 5255 C CA . LEU A 1 352 ? 22.430 28.135 3.065 1.00 14.14 352 LEU A CA 1
ATOM 5256 C C . LEU A 1 352 ? 23.602 27.838 2.161 1.00 13.57 352 LEU A C 1
ATOM 5257 O O . LEU A 1 352 ? 23.917 28.631 1.277 1.00 15.03 352 LEU A O 1
ATOM 5273 N N . LEU A 1 353 ? 24.307 26.733 2.404 1.00 13.96 353 LEU A N 1
ATOM 5274 C CA . LEU A 1 353 ? 25.409 26.346 1.526 1.00 14.70 353 LEU A CA 1
ATOM 5275 C C . LEU A 1 353 ? 24.946 26.054 0.088 1.00 14.86 353 LEU A C 1
ATOM 5276 O O . LEU A 1 353 ? 25.637 26.407 -0.851 1.00 15.19 353 LEU A O 1
ATOM 5292 N N . GLN A 1 354 ? 23.749 25.475 -0.075 1.00 14.60 354 GLN A N 1
ATOM 5293 C CA . GLN A 1 354 ? 23.199 25.302 -1.412 1.00 14.15 354 GLN A CA 1
ATOM 5294 C C . GLN A 1 354 ? 23.047 26.658 -2.099 1.00 14.29 354 GLN A C 1
ATOM 5295 O O . GLN A 1 354 ? 23.405 26.781 -3.272 1.00 15.06 354 GLN A O 1
ATOM 5309 N N . ILE A 1 355 ? 22.506 27.648 -1.389 1.00 15.07 355 ILE A N 1
ATOM 5310 C CA . ILE A 1 355 ? 22.312 28.953 -1.968 1.00 15.22 355 ILE A CA 1
ATOM 5311 C C . ILE A 1 355 ? 23.633 29.614 -2.322 1.00 15.43 355 ILE A C 1
ATOM 5312 O O . ILE A 1 355 ? 23.790 30.159 -3.424 1.00 15.87 355 ILE A O 1
ATOM 5328 N N . LEU A 1 356 ? 24.612 29.492 -1.447 1.00 15.73 356 LEU A N 1
ATOM 5329 C CA . LEU A 1 356 ? 25.922 30.049 -1.720 1.00 17.37 356 LEU A CA 1
ATOM 5330 C C . LEU A 1 356 ? 26.598 29.325 -2.878 1.00 17.57 356 LEU A C 1
ATOM 5331 O O . LEU A 1 356 ? 27.483 29.874 -3.515 1.00 20.03 356 LEU A O 1
ATOM 5347 N N . SER A 1 357 ? 26.191 28.089 -3.157 1.00 16.18 357 SER A N 1
ATOM 5348 C CA . SER A 1 357 ? 26.668 27.289 -4.264 1.00 16.13 357 SER A CA 1
ATOM 5349 C C . SER A 1 357 ? 25.804 27.429 -5.516 1.00 16.44 357 SER A C 1
ATOM 5350 O O . SER A 1 357 ? 25.950 26.665 -6.460 1.00 18.38 357 SER A O 1
ATOM 5358 N N . GLY A 1 358 ? 24.933 28.429 -5.528 1.00 15.62 358 GLY A N 1
ATOM 5359 C CA . GLY A 1 358 ? 24.178 28.770 -6.720 1.00 16.59 358 GLY A CA 1
ATOM 5360 C C . GLY A 1 358 ? 22.698 28.546 -6.725 1.00 15.87 358 GLY A C 1
ATOM 5361 O O . GLY A 1 358 ? 21.996 29.030 -7.633 1.00 18.25 358 GLY A O 1
ATOM 5365 N N . ALA A 1 359 ? 22.190 27.768 -5.784 1.00 15.87 359 ALA A N 1
ATOM 5366 C CA . ALA A 1 359 ? 20.788 27.347 -5.865 1.00 15.13 359 ALA A CA 1
ATOM 5367 C C . ALA A 1 359 ? 19.905 28.435 -5.326 1.00 15.50 359 ALA A C 1
ATOM 5368 O O . ALA A 1 359 ? 19.920 28.727 -4.146 1.00 17.40 359 ALA A O 1
ATOM 5375 N N . GLN A 1 360 ? 19.097 29.022 -6.208 1.00 14.94 360 GLN A N 1
ATOM 5376 C CA . GLN A 1 360 ? 18.303 30.186 -5.834 1.00 15.36 360 GLN A CA 1
ATOM 5377 C C . GLN A 1 360 ? 16.805 30.036 -6.058 1.00 15.83 360 GLN A C 1
ATOM 5378 O O . GLN A 1 360 ? 16.028 30.883 -5.638 1.00 16.75 360 GLN A O 1
ATOM 5392 N N . THR A 1 361 ? 16.393 28.928 -6.657 1.00 16.92 361 THR A N 1
ATOM 5393 C CA . THR A 1 361 ? 14.983 28.681 -6.914 1.00 17.81 361 THR A CA 1
ATOM 5394 C C . THR A 1 361 ? 14.499 27.458 -6.127 1.00 18.44 361 THR A C 1
ATOM 5395 O O . THR A 1 361 ? 15.290 26.575 -5.791 1.00 18.04 361 THR A O 1
ATOM 5406 N N . ALA A 1 362 ? 13.183 27.372 -5.885 1.00 19.05 362 ALA A N 1
ATOM 5407 C CA . ALA A 1 362 ? 12.578 26.191 -5.233 1.00 20.04 362 ALA A CA 1
ATOM 5408 C C . ALA A 1 362 ? 12.919 24.930 -5.971 1.00 21.12 362 ALA A C 1
ATOM 5409 O O . ALA A 1 362 ? 13.162 23.877 -5.363 1.00 22.63 362 ALA A O 1
ATOM 5416 N N . GLN A 1 363 ? 12.908 25.003 -7.271 1.00 20.27 363 GLN A N 1
ATOM 5417 C CA . GLN A 1 363 ? 13.231 23.840 -8.059 1.00 21.75 363 GLN A CA 1
ATOM 5418 C C . GLN A 1 363 ? 14.652 23.298 -7.819 1.00 22.03 363 GLN A C 1
ATOM 5419 O O . GLN A 1 363 ? 14.830 22.083 -7.768 1.00 25.59 363 GLN A O 1
ATOM 5433 N N . ASP A 1 364 ? 15.635 24.188 -7.661 1.00 19.73 364 ASP A N 1
ATOM 5434 C CA . ASP A 1 364 ? 17.034 23.767 -7.458 1.00 19.47 364 ASP A CA 1
ATOM 5435 C C . ASP A 1 364 ? 17.400 23.443 -6.007 1.00 17.43 364 ASP A C 1
ATOM 5436 O O . ASP A 1 364 ? 18.377 22.792 -5.764 1.00 19.06 364 ASP A O 1
ATOM 5445 N N . LEU A 1 365 ? 16.606 23.906 -5.070 1.00 17.03 365 LEU A N 1
ATOM 5446 C CA . LEU A 1 365 ? 16.913 23.760 -3.627 1.00 16.67 365 LEU A CA 1
ATOM 5447 C C . LEU A 1 365 ? 16.363 22.465 -3.094 1.00 16.61 365 LEU A C 1
ATOM 5448 O O . LEU A 1 365 ? 15.282 22.059 -3.485 1.00 19.92 365 LEU A O 1
ATOM 5464 N N . LEU A 1 366 ? 17.088 21.876 -2.170 1.00 16.33 366 LEU A N 1
ATOM 5465 C CA . LEU A 1 366 ? 16.723 20.634 -1.531 1.00 15.96 366 LEU A CA 1
ATOM 5466 C C . LEU A 1 366 ? 16.484 20.914 -0.060 1.00 17.41 366 LEU A C 1
ATOM 5467 O O . LEU A 1 366 ? 17.171 21.722 0.539 1.00 16.51 366 LEU A O 1
ATOM 5483 N N . PRO A 1 367 ? 15.523 20.189 0.560 1.00 17.22 367 PRO A N 1
ATOM 5484 C CA . PRO A 1 367 ? 14.715 19.136 -0.027 1.00 20.10 367 PRO A CA 1
ATOM 5485 C C . PRO A 1 367 ? 13.600 19.668 -0.903 1.00 17.11 367 PRO A C 1
ATOM 5486 O O . PRO A 1 367 ? 12.962 20.689 -0.608 1.00 18.39 367 PRO A O 1
ATOM 5497 N N . SER A 1 368 ? 13.364 18.963 -2.003 1.00 18.04 368 SER A N 1
ATOM 5498 C CA . SER A 1 368 ? 12.324 19.332 -2.928 1.00 18.82 368 SER A CA 1
ATOM 5499 C C . SER A 1 368 ? 10.960 19.353 -2.242 1.00 17.97 368 SER A C 1
ATOM 5500 O O . SER A 1 368 ? 10.600 18.423 -1.571 1.00 19.65 368 SER A O 1
ATOM 5508 N N . GLY A 1 369 ? 10.234 20.429 -2.420 1.00 16.76 369 GLY A N 1
ATOM 5509 C CA . GLY A 1 369 ? 8.901 20.541 -1.903 1.00 17.00 369 GLY A CA 1
ATOM 5510 C C . GLY A 1 369 ? 8.770 21.144 -0.522 1.00 17.04 369 GLY A C 1
ATOM 5511 O O . GLY A 1 369 ? 7.663 21.357 -0.077 1.00 18.56 369 GLY A O 1
ATOM 5515 N N . SER A 1 370 ? 9.889 21.453 0.123 1.00 16.79 370 SER A N 1
ATOM 5516 C CA . SER A 1 370 ? 9.854 22.015 1.454 1.00 16.15 370 SER A CA 1
ATOM 5517 C C . SER A 1 370 ? 10.445 23.416 1.522 1.00 16.50 370 SER A C 1
ATOM 5518 O O . SER A 1 370 ? 10.516 23.964 2.607 1.00 17.35 370 SER A O 1
ATOM 5526 N N . VAL A 1 371 ? 10.880 23.983 0.393 1.00 16.95 371 VAL A N 1
ATOM 5527 C CA . VAL A 1 371 ? 11.463 25.310 0.351 1.00 17.50 371 VAL A CA 1
ATOM 5528 C C . VAL A 1 371 ? 10.537 26.263 -0.423 1.00 18.70 371 VAL A C 1
ATOM 5529 O O . VAL A 1 371 ? 10.150 25.955 -1.574 1.00 20.87 371 VAL A O 1
ATOM 5542 N N . TYR A 1 372 ? 10.239 27.403 0.163 1.00 17.88 372 TYR A N 1
ATOM 5543 C CA . TYR A 1 372 ? 9.360 28.400 -0.403 1.00 17.52 372 TYR A CA 1
ATOM 5544 C C . TYR A 1 372 ? 10.216 29.621 -0.658 1.00 17.58 372 TYR A C 1
ATOM 5545 O O . TYR A 1 372 ? 10.709 30.242 0.287 1.00 18.61 372 TYR A O 1
ATOM 5563 N N . VAL A 1 373 ? 10.399 29.980 -1.912 1.00 17.42 373 VAL A N 1
ATOM 5564 C CA . VAL A 1 373 ? 11.192 31.136 -2.240 1.00 17.71 373 VAL A CA 1
ATOM 5565 C C . VAL A 1 373 ? 10.279 32.371 -2.137 1.00 17.94 373 VAL A C 1
ATOM 5566 O O . VAL A 1 373 ? 9.220 32.427 -2.730 1.00 21.11 373 VAL A O 1
ATOM 5579 N N . LEU A 1 374 ? 10.728 33.367 -1.390 1.00 17.20 374 LEU A N 1
ATOM 5580 C CA . LEU A 1 374 ? 9.998 34.601 -1.191 1.00 19.00 374 LEU A CA 1
ATOM 5581 C C . LEU A 1 374 ? 10.695 35.749 -1.887 1.00 18.96 374 LEU A C 1
ATOM 5582 O O . LEU A 1 374 ? 11.908 35.902 -1.780 1.00 18.96 374 LEU A O 1
ATOM 5598 N N . PRO A 1 375 ? 9.892 36.665 -2.470 1.00 20.85 375 PRO A N 1
ATOM 5599 C CA . PRO A 1 375 ? 10.452 37.893 -3.030 1.00 21.30 375 PRO A CA 1
ATOM 5600 C C . PRO A 1 375 ? 10.929 38.828 -1.954 1.00 20.99 375 PRO A C 1
ATOM 5601 O O . PRO A 1 375 ? 10.473 38.750 -0.799 1.00 21.64 375 PRO A O 1
ATOM 5612 N N . SER A 1 376 ? 11.855 39.698 -2.322 1.00 21.01 376 SER A N 1
ATOM 5613 C CA . SER A 1 376 ? 12.400 40.685 -1.427 1.00 22.31 376 SER A CA 1
ATOM 5614 C C . SER A 1 376 ? 11.451 41.871 -1.224 1.00 21.91 376 SER A C 1
ATOM 5615 O O . SER A 1 376 ? 10.759 42.264 -2.158 1.00 23.25 376 SER A O 1
ATOM 5623 N N . ASN A 1 377 ? 11.463 42.448 -0.013 1.00 20.94 377 ASN A N 1
ATOM 5624 C CA . ASN A 1 377 ? 10.785 43.716 0.279 1.00 22.13 377 ASN A CA 1
ATOM 5625 C C . ASN A 1 377 ? 9.294 43.582 0.018 1.00 21.57 377 ASN A C 1
ATOM 5626 O O . ASN A 1 377 ? 8.682 44.464 -0.555 1.00 24.37 377 ASN A O 1
ATOM 5640 N N . ALA A 1 378 ? 8.725 42.444 0.425 1.00 21.16 378 ALA A N 1
ATOM 5641 C CA . ALA A 1 378 ? 7.346 42.121 0.111 1.00 20.53 378 ALA A CA 1
ATOM 5642 C C . ALA A 1 378 ? 6.608 41.782 1.384 1.00 20.86 378 ALA A C 1
ATOM 5643 O O . ALA A 1 378 ? 7.211 41.314 2.344 1.00 21.51 378 ALA A O 1
ATOM 5650 N N . SER A 1 379 ? 5.298 41.979 1.361 1.00 20.93 379 SER A N 1
ATOM 5651 C CA . SER A 1 379 ? 4.439 41.544 2.453 1.00 19.62 379 SER A CA 1
ATOM 5652 C C . SER A 1 379 ? 4.021 40.102 2.189 1.00 18.78 379 SER A C 1
ATOM 5653 O O . SER A 1 379 ? 3.635 39.720 1.088 1.00 20.73 379 SER A O 1
ATOM 5661 N N . ILE A 1 380 ? 4.085 39.303 3.246 1.00 18.50 380 ILE A N 1
ATOM 5662 C CA . ILE A 1 380 ? 3.804 37.881 3.232 1.00 17.88 380 ILE A CA 1
ATOM 5663 C C . ILE A 1 380 ? 2.717 37.584 4.271 1.00 17.92 380 ILE A C 1
ATOM 5664 O O . ILE A 1 380 ? 2.761 38.124 5.375 1.00 17.70 380 ILE A O 1
ATOM 5680 N N . GLU A 1 381 ? 1.749 36.761 3.875 1.00 17.65 381 GLU A N 1
ATOM 5681 C CA . GLU A 1 381 ? 0.744 36.249 4.805 1.00 17.76 381 GLU A CA 1
ATOM 5682 C C . GLU A 1 381 ? 0.821 34.762 4.803 1.00 18.02 381 GLU A C 1
ATOM 5683 O O . GLU A 1 381 ? 0.806 34.143 3.734 1.00 19.37 381 GLU A O 1
ATOM 5695 N N . ILE A 1 382 ? 0.910 34.168 5.986 1.00 17.65 382 ILE A N 1
ATOM 5696 C CA . ILE A 1 382 ? 0.901 32.710 6.106 1.00 17.17 382 ILE A CA 1
ATOM 5697 C C . ILE A 1 382 ? -0.229 32.289 7.049 1.00 16.89 382 ILE A C 1
ATOM 5698 O O . ILE A 1 382 ? -0.406 32.849 8.134 1.00 16.93 382 ILE A O 1
ATOM 5714 N N . SER A 1 383 ? -0.988 31.289 6.592 1.00 16.57 383 SER A N 1
ATOM 5715 C CA . SER A 1 383 ? -2.085 30.754 7.397 1.00 16.79 383 SER A CA 1
ATOM 5716 C C . SER A 1 383 ? -1.820 29.314 7.701 1.00 16.36 383 SER A C 1
ATOM 5717 O O . SER A 1 383 ? -1.207 28.596 6.905 1.00 16.65 383 SER A O 1
ATOM 5725 N N . PHE A 1 384 ? -2.233 28.913 8.902 1.00 17.13 384 PHE A N 1
ATOM 5726 C CA . PHE A 1 384 ? -1.962 27.607 9.458 1.00 16.73 384 PHE A CA 1
ATOM 5727 C C . PHE A 1 384 ? -3.227 26.946 9.947 1.00 17.37 384 PHE A C 1
ATOM 5728 O O . PHE A 1 384 ? -3.376 26.708 11.132 1.00 17.48 384 PHE A O 1
ATOM 5745 N N . PRO A 1 385 ? -4.139 26.599 9.018 1.00 17.76 385 PRO A N 1
ATOM 5746 C CA . PRO A 1 385 ? -5.451 26.192 9.495 1.00 18.55 385 PRO A CA 1
ATOM 5747 C C . PRO A 1 385 ? -5.338 24.948 10.371 1.00 17.73 385 PRO A C 1
ATOM 5748 O O . PRO A 1 385 ? -4.691 23.959 9.994 1.00 18.10 385 PRO A O 1
ATOM 5759 N N . ALA A 1 386 ? -5.943 24.999 11.551 1.00 18.80 386 ALA A N 1
ATOM 5760 C CA . ALA A 1 386 ? -5.927 23.831 12.424 1.00 18.91 386 ALA A CA 1
ATOM 5761 C C . ALA A 1 386 ? -6.731 22.689 11.800 1.00 20.03 386 ALA A C 1
ATOM 5762 O O . ALA A 1 386 ? -7.760 22.899 11.177 1.00 22.32 386 ALA A O 1
ATOM 5769 N N . THR A 1 387 ? -6.210 21.489 11.914 1.00 20.36 387 THR A N 1
ATOM 5770 C CA . THR A 1 387 ? -6.860 20.346 11.286 1.00 20.25 387 THR A CA 1
ATOM 5771 C C . THR A 1 387 ? -6.680 19.127 12.178 1.00 21.57 387 THR A C 1
ATOM 5772 O O . THR A 1 387 ? -5.619 18.933 12.785 1.00 21.52 387 THR A O 1
ATOM 5783 N N . ALA A 1 388 ? -7.721 18.301 12.246 1.00 22.89 388 ALA A N 1
ATOM 5784 C CA . ALA A 1 388 ? -7.644 17.025 12.950 1.00 23.56 388 ALA A CA 1
ATOM 5785 C C . ALA A 1 388 ? -6.635 16.057 12.298 1.00 23.13 388 ALA A C 1
ATOM 5786 O O . ALA A 1 388 ? -6.220 15.037 12.888 1.00 25.01 388 ALA A O 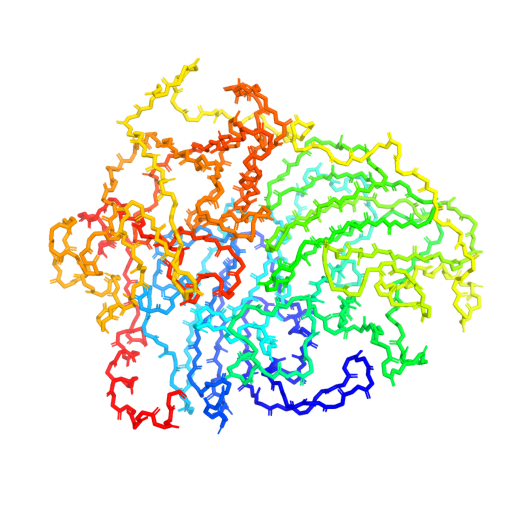1
ATOM 5793 N N . ALA A 1 389 ? -6.242 16.366 11.055 1.00 22.39 389 ALA A N 1
ATOM 5794 C CA . ALA A 1 389 ? -5.253 15.580 10.344 1.00 21.92 389 ALA A CA 1
ATOM 5795 C C . ALA A 1 389 ? -3.875 15.682 10.980 1.00 22.59 389 ALA A C 1
ATOM 5796 O O . ALA A 1 389 ? -3.009 14.883 10.647 1.00 25.72 389 ALA A O 1
ATOM 5803 N N . ALA A 1 390 ? -3.662 16.641 11.882 1.00 22.28 390 ALA A N 1
ATOM 5804 C CA . ALA A 1 390 ? -2.365 16.878 12.545 1.00 22.21 390 ALA A CA 1
ATOM 5805 C C . ALA A 1 390 ? -2.522 16.834 14.074 1.00 22.35 390 ALA A C 1
ATOM 5806 O O . ALA A 1 390 ? -2.599 17.852 14.755 1.00 22.36 390 ALA A O 1
ATOM 5813 N N . PRO A 1 391 ? -2.561 15.634 14.637 1.00 21.51 391 PRO A N 1
ATOM 5814 C CA . PRO A 1 391 ? -2.680 15.562 16.098 1.00 21.56 391 PRO A CA 1
ATOM 5815 C C . PRO A 1 391 ? -1.533 16.236 16.830 1.00 22.32 391 PRO A C 1
ATOM 5816 O O . PRO A 1 391 ? -0.450 16.486 16.283 1.00 22.56 391 PRO A O 1
ATOM 5827 N N . GLY A 1 392 ? -1.773 16.507 18.108 1.00 21.79 392 GLY A N 1
ATOM 5828 C CA . GLY A 1 392 ? -0.766 17.177 18.950 1.00 21.60 392 GLY A CA 1
ATOM 5829 C C . GLY A 1 392 ? -0.961 18.664 19.020 1.00 21.80 392 GLY A C 1
ATOM 5830 O O . GLY A 1 392 ? -0.051 19.381 19.447 1.00 22.29 392 GLY A O 1
ATOM 5834 N N . ALA A 1 393 ? -2.135 19.134 18.612 1.00 21.21 393 ALA A N 1
ATOM 5835 C CA . ALA A 1 393 ? -2.512 20.537 18.766 1.00 21.01 393 ALA A CA 1
ATOM 5836 C C . ALA A 1 393 ? -2.614 20.901 20.257 1.00 19.05 393 ALA A C 1
ATOM 5837 O O . ALA A 1 393 ? -2.993 20.053 21.092 1.00 21.01 393 ALA A O 1
ATOM 5844 N N . PRO A 1 394 ? -2.395 22.179 20.566 1.00 17.17 394 PRO A N 1
ATOM 5845 C CA . PRO A 1 394 ? -2.061 23.312 19.701 1.00 16.31 394 PRO A CA 1
ATOM 5846 C C . PRO A 1 394 ? -0.550 23.341 19.359 1.00 16.81 394 PRO A C 1
ATOM 5847 O O . PRO A 1 394 ? 0.303 23.267 20.240 1.00 17.04 394 PRO A O 1
ATOM 5858 N N . HIS A 1 395 ? -0.255 23.389 18.068 1.00 15.69 395 HIS A N 1
ATOM 5859 C CA . HIS A 1 395 ? 1.103 23.414 17.552 1.00 15.40 395 HIS A CA 1
ATOM 5860 C C . HIS A 1 395 ? 1.612 24.875 17.548 1.00 15.44 395 HIS A C 1
ATOM 5861 O O . HIS A 1 395 ? 1.076 25.709 16.818 1.00 16.00 395 HIS A O 1
ATOM 5875 N N . PRO A 1 396 ? 2.661 25.193 18.318 1.00 13.98 396 PRO A N 1
ATOM 5876 C CA . PRO A 1 396 ? 3.218 26.522 18.323 1.00 13.88 396 PRO A CA 1
ATOM 5877 C C . PRO A 1 396 ? 4.265 26.661 17.217 1.00 13.43 396 PRO A C 1
ATOM 5878 O O . PRO A 1 396 ? 5.369 26.125 17.326 1.00 16.21 396 PRO A O 1
ATOM 5889 N N . PHE A 1 397 ? 3.975 27.445 16.204 1.00 13.58 397 PHE A N 1
ATOM 5890 C CA . PHE A 1 397 ? 4.903 27.619 15.101 1.00 13.83 397 PHE A CA 1
ATOM 5891 C C . PHE A 1 397 ? 5.808 28.813 15.347 1.00 13.22 397 PHE A C 1
ATOM 5892 O O . PHE A 1 397 ? 5.407 29.876 15.835 1.00 14.45 397 PHE A O 1
ATOM 5909 N N . HIS A 1 398 ? 7.063 28.618 14.931 1.00 14.12 398 HIS A N 1
ATOM 5910 C CA . HIS A 1 398 ? 8.112 29.604 15.038 1.00 14.40 398 HIS A CA 1
ATOM 5911 C C . HIS A 1 398 ? 8.660 29.916 13.642 1.00 13.78 398 HIS A C 1
ATOM 5912 O O . HIS A 1 398 ? 8.990 29.006 12.890 1.00 13.70 398 HIS A O 1
ATOM 5926 N N . LEU A 1 399 ? 8.781 31.204 13.347 1.00 13.41 399 LEU A N 1
ATOM 5927 C CA . LEU A 1 399 ? 9.415 31.671 12.140 1.00 13.39 399 LEU A CA 1
ATOM 5928 C C . LEU A 1 399 ? 10.741 32.285 12.534 1.00 13.94 399 LEU A C 1
ATOM 5929 O O . LEU A 1 399 ? 10.784 33.212 13.349 1.00 15.15 399 LEU A O 1
ATOM 5945 N N . HIS A 1 400 ? 11.821 31.768 11.960 1.00 13.24 400 HIS A N 1
ATOM 5946 C CA . HIS A 1 400 ? 13.148 32.324 12.155 1.00 13.34 400 HIS A CA 1
ATOM 5947 C C . HIS A 1 400 ? 13.307 33.638 11.355 1.00 13.55 400 HIS A C 1
ATOM 5948 O O . HIS A 1 400 ? 12.622 33.866 10.366 1.00 14.84 400 HIS A O 1
ATOM 5962 N N . GLY A 1 401 ? 14.239 34.489 11.796 1.00 14.19 401 GLY A N 1
ATOM 5963 C CA . GLY A 1 401 ? 14.659 35.704 11.079 1.00 14.28 401 GLY A CA 1
ATOM 5964 C C . GLY A 1 401 ? 13.710 36.870 11.122 1.00 14.35 401 GLY A C 1
ATOM 5965 O O . GLY A 1 401 ? 13.968 37.907 10.514 1.00 15.54 401 GLY A O 1
ATOM 5969 N N . HIS A 1 402 ? 12.601 36.725 11.843 1.00 15.59 402 HIS A N 1
ATOM 5970 C CA . HIS A 1 402 ? 11.496 37.653 11.753 1.00 15.58 402 HIS A CA 1
ATOM 5971 C C . HIS A 1 402 ? 10.670 37.666 13.007 1.00 14.92 402 HIS A C 1
ATOM 5972 O O . HIS A 1 402 ? 10.444 36.621 13.605 1.00 17.38 402 HIS A O 1
ATOM 5987 N N . THR A 1 403 ? 10.083 38.829 13.255 1.00 15.18 403 THR A N 1
ATOM 5988 C CA . THR A 1 403 ? 8.860 38.928 14.070 1.00 16.48 403 THR A CA 1
ATOM 5989 C C . THR A 1 403 ? 7.693 39.095 13.087 1.00 17.51 403 THR A C 1
ATOM 5990 O O . THR A 1 403 ? 7.889 39.484 11.930 1.00 20.82 403 THR A O 1
ATOM 6006 N N . PHE A 1 404 ? 6.509 38.678 13.492 1.00 15.71 404 PHE A N 1
ATOM 6007 C CA . PHE A 1 404 ? 5.362 38.727 12.616 1.00 15.30 404 PHE A CA 1
ATOM 6008 C C . PHE A 1 404 ? 4.174 39.246 13.379 1.00 15.19 404 PHE A C 1
ATOM 6009 O O . PHE A 1 404 ? 4.048 39.059 14.559 1.00 15.51 404 PHE A O 1
ATOM 6026 N N . ALA A 1 405 ? 3.270 39.867 12.636 1.00 15.90 405 ALA A N 1
ATOM 6027 C CA . ALA A 1 405 ? 1.991 40.304 13.176 1.00 16.79 405 ALA A CA 1
ATOM 6028 C C . ALA A 1 405 ? 1.080 39.104 13.267 1.00 16.61 405 ALA A C 1
ATOM 6029 O O . ALA A 1 405 ? 0.976 38.320 12.310 1.00 16.70 405 ALA A O 1
ATOM 6036 N N . VAL A 1 406 ? 0.427 38.922 14.409 1.00 16.34 406 VAL A N 1
ATOM 6037 C CA . VAL A 1 406 ? -0.576 37.861 14.571 1.00 16.22 406 VAL A CA 1
ATOM 6038 C C . VAL A 1 406 ? -1.920 38.464 14.202 1.00 17.29 406 VAL A C 1
ATOM 6039 O O . VAL A 1 406 ? -2.628 39.001 15.042 1.00 18.28 406 VAL A O 1
ATOM 6052 N N . VAL A 1 407 ? -2.252 38.382 12.928 1.00 17.72 407 VAL A N 1
ATOM 6053 C CA . VAL A 1 407 ? -3.475 38.985 12.427 1.00 18.79 407 VAL A CA 1
ATOM 6054 C C . VAL A 1 407 ? -4.712 38.259 12.909 1.00 19.57 407 VAL A C 1
ATOM 6055 O O . VAL A 1 407 ? -5.732 38.912 13.199 1.00 22.48 407 VAL A O 1
ATOM 6075 N N . ARG A 1 408 ? -4.621 36.945 13.057 1.00 18.44 408 ARG A N 1
ATOM 6076 C CA . ARG A 1 408 ? -5.681 36.138 13.637 1.00 18.14 408 ARG A CA 1
ATOM 6077 C C . ARG A 1 408 ? -5.056 35.161 14.608 1.00 17.66 408 ARG A C 1
ATOM 6078 O O . ARG A 1 408 ? -4.210 34.359 14.220 1.00 17.73 408 ARG A O 1
ATOM 6099 N N . SER A 1 409 ? -5.461 35.287 15.862 1.00 18.03 409 SER A N 1
ATOM 6100 C CA . SER A 1 409 ? -5.017 34.409 16.938 1.00 18.19 409 SER A CA 1
ATOM 6101 C C . SER A 1 409 ? -5.878 33.175 17.091 1.00 17.65 409 SER A C 1
ATOM 6102 O O . SER A 1 409 ? -7.036 33.168 16.691 1.00 18.77 409 SER A O 1
ATOM 6110 N N . ALA A 1 410 ? -5.343 32.165 17.783 1.00 17.70 410 ALA A N 1
ATOM 6111 C CA . ALA A 1 410 ? -6.099 30.989 18.191 1.00 19.00 410 ALA A CA 1
ATOM 6112 C C . ALA A 1 410 ? -7.253 31.399 19.100 1.00 20.27 410 ALA A C 1
ATOM 6113 O O . ALA A 1 410 ? -7.089 32.236 19.988 1.00 21.71 410 ALA A O 1
ATOM 6120 N N . GLY A 1 411 ? -8.421 30.793 18.871 1.00 22.00 411 GLY A N 1
ATOM 6121 C CA . GLY A 1 411 ? -9.571 31.039 19.711 1.00 23.50 411 GLY A CA 1
ATOM 6122 C C . GLY A 1 411 ? -10.245 32.355 19.376 1.00 24.52 411 GLY A C 1
ATOM 6123 O O . GLY A 1 411 ? -11.100 32.758 20.129 1.00 25.75 411 GLY A O 1
ATOM 6127 N N . SER A 1 412 ? -9.937 32.961 18.219 1.00 24.70 412 SER A N 1
ATOM 6128 C CA . SER A 1 412 ? -10.537 34.212 17.764 1.00 26.32 412 SER A CA 1
ATOM 6129 C C . SER A 1 412 ? -10.886 34.077 16.282 1.00 27.47 412 SER A C 1
ATOM 6130 O O . SER A 1 412 ? -10.194 33.370 15.537 1.00 26.89 412 SER A O 1
ATOM 6138 N N . THR A 1 413 ? -11.962 34.744 15.846 1.00 30.00 413 THR A N 1
ATOM 6139 C CA . THR A 1 413 ? -12.248 34.883 14.407 1.00 31.40 413 THR A CA 1
ATOM 6140 C C . THR A 1 413 ? -11.936 36.260 13.872 1.00 31.68 413 THR A C 1
ATOM 6141 O O . THR A 1 413 ? -12.074 36.507 12.665 1.00 33.81 413 THR A O 1
ATOM 6152 N N . VAL A 1 414 ? -11.465 37.150 14.732 1.00 31.31 414 VAL A N 1
ATOM 6153 C CA . VAL A 1 414 ? -11.106 38.514 14.306 1.00 31.55 414 VAL A CA 1
ATOM 6154 C C . VAL A 1 414 ? -9.791 38.509 13.534 1.00 30.58 414 VAL A C 1
ATOM 6155 O O . VAL A 1 414 ? -8.810 37.841 13.921 1.00 30.27 414 VAL A O 1
ATOM 6168 N N . TYR A 1 415 ? -9.791 39.226 12.427 1.00 29.78 415 TYR A N 1
ATOM 6169 C CA . TYR A 1 415 ? -8.583 39.628 11.752 1.00 28.49 415 TYR A CA 1
ATOM 6170 C C . TYR A 1 415 ? -8.277 41.062 12.157 1.00 28.40 415 TYR A C 1
ATOM 6171 O O . TYR A 1 415 ? -9.062 41.986 11.854 1.00 30.23 415 TYR A O 1
ATOM 6189 N N . ASN A 1 416 ? -7.177 41.253 12.887 1.00 25.76 416 ASN A N 1
ATOM 6190 C CA . ASN A 1 416 ? -6.750 42.560 13.351 1.00 26.14 416 ASN A CA 1
ATOM 6191 C C . ASN A 1 416 ? -5.613 43.051 12.475 1.00 26.55 416 ASN A C 1
ATOM 6192 O O . ASN A 1 416 ? -4.479 42.595 12.611 1.00 26.56 416 ASN A O 1
ATOM 6203 N N . TYR A 1 417 ? -5.939 43.963 11.545 1.00 27.28 417 TYR A N 1
ATOM 6204 C CA . TYR A 1 417 ? -4.970 44.559 10.667 1.00 28.65 417 TYR A CA 1
ATOM 6205 C C . TYR A 1 417 ? -4.504 45.913 11.185 1.00 28.44 417 TYR A C 1
ATOM 6206 O O . TYR A 1 417 ? -3.764 46.633 10.492 1.00 29.93 417 TYR A O 1
ATOM 6224 N N . ASP A 1 418 ? -4.979 46.262 12.376 1.00 27.15 418 ASP A N 1
ATOM 6225 C CA . ASP A 1 418 ? -4.735 47.529 12.987 1.00 27.27 418 ASP A CA 1
ATOM 6226 C C . ASP A 1 418 ? -3.576 47.463 13.986 1.00 25.93 418 ASP A C 1
ATOM 6227 O O . ASP A 1 418 ? -2.502 47.955 13.673 1.00 27.57 418 ASP A O 1
ATOM 6236 N N . ASN A 1 419 ? -3.788 46.859 15.166 1.00 24.08 419 ASN A N 1
ATOM 6237 C CA . ASN A 1 419 ? -2.805 46.895 16.233 1.00 22.62 419 ASN A CA 1
ATOM 6238 C C . ASN A 1 419 ? -2.561 45.512 16.863 1.00 20.63 419 ASN A C 1
ATOM 6239 O O . ASN A 1 419 ? -2.437 45.407 18.072 1.00 20.78 419 ASN A O 1
ATOM 6250 N N . PRO A 1 420 ? -2.446 44.439 16.044 1.00 19.57 420 PRO A N 1
ATOM 6251 C CA . PRO A 1 420 ? -2.149 43.135 16.632 1.00 19.31 420 PRO A CA 1
ATOM 6252 C C . PRO A 1 420 ? -0.749 43.096 17.219 1.00 18.52 420 PRO A C 1
ATOM 6253 O O . PRO A 1 420 ? 0.144 43.773 16.763 1.00 17.47 420 PRO A O 1
ATOM 6264 N N . ILE A 1 421 ? -0.551 42.207 18.176 1.00 18.20 421 ILE A N 1
ATOM 6265 C CA . ILE A 1 421 ? 0.774 41.958 18.702 1.00 16.49 421 ILE A CA 1
ATOM 6266 C C . ILE A 1 421 ? 1.638 41.361 17.591 1.00 16.09 421 ILE A C 1
ATOM 6267 O O . ILE A 1 421 ? 1.138 40.722 16.659 1.00 16.82 421 ILE A O 1
ATOM 6283 N N . PHE A 1 422 ? 2.929 41.628 17.702 1.00 16.08 422 PHE A N 1
ATOM 6284 C CA . PHE A 1 422 ? 3.947 40.991 16.884 1.00 15.27 422 PHE A CA 1
ATOM 6285 C C . PHE A 1 422 ? 4.699 40.072 17.820 1.00 14.19 422 PHE A C 1
ATOM 6286 O O . PHE A 1 422 ? 4.923 40.400 18.970 1.00 15.68 422 PHE A O 1
ATOM 6303 N N . ARG A 1 423 ? 5.077 38.935 17.292 1.00 14.27 423 ARG A N 1
ATOM 6304 C CA . ARG A 1 423 ? 5.852 37.980 18.091 1.00 14.69 423 ARG A CA 1
ATOM 6305 C C . ARG A 1 423 ? 6.597 37.020 17.188 1.00 14.00 423 ARG A C 1
ATOM 6306 O O . ARG A 1 423 ? 6.635 37.265 15.982 1.00 15.11 423 ARG A O 1
ATOM 6327 N N . ASP A 1 424 ? 7.176 35.942 17.743 1.00 12.95 424 ASP A N 1
ATOM 6328 C CA . ASP A 1 424 ? 7.883 34.981 16.890 1.00 14.26 424 ASP A CA 1
ATOM 6329 C C . ASP A 1 424 ? 7.491 33.525 17.035 1.00 12.92 424 ASP A C 1
ATOM 6330 O O . ASP A 1 424 ? 7.926 32.736 16.222 1.00 13.78 424 ASP A O 1
ATOM 6339 N N . VAL A 1 425 ? 6.680 33.210 18.043 1.00 13.53 425 VAL A N 1
ATOM 6340 C CA . VAL A 1 425 ? 6.139 31.871 18.204 1.00 13.68 425 VAL A CA 1
ATOM 6341 C C . VAL A 1 425 ? 4.659 32.039 18.478 1.00 13.47 425 VAL A C 1
ATOM 6342 O O . VAL A 1 425 ? 4.285 32.810 19.362 1.00 13.93 425 VAL A O 1
ATOM 6355 N N . VAL A 1 426 ? 3.806 31.347 17.711 1.00 13.43 426 VAL A N 1
ATOM 6356 C CA . VAL A 1 426 ? 2.36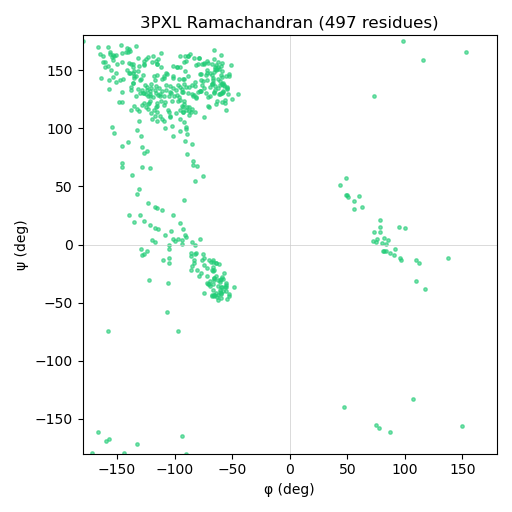8 31.513 17.852 1.00 14.06 426 VAL A CA 1
ATOM 6357 C C . VAL A 1 426 ? 1.693 30.160 17.937 1.00 13.67 426 VAL A C 1
ATOM 6358 O O . VAL A 1 426 ? 1.932 29.288 17.120 1.00 14.34 426 VAL A O 1
ATOM 6371 N N . SER A 1 427 ? 0.783 30.029 18.893 1.00 14.47 427 SER A N 1
ATOM 6372 C CA . SER A 1 427 ? -0.110 28.865 18.853 1.00 14.10 427 SER A CA 1
ATOM 6373 C C . SER A 1 427 ? -1.023 28.904 17.652 1.00 14.40 427 SER A C 1
ATOM 6374 O O . SER A 1 427 ? -1.671 29.890 17.395 1.00 15.75 427 SER A O 1
ATOM 6382 N N . THR A 1 428 ? -1.059 27.796 16.957 1.00 14.56 428 THR A N 1
ATOM 6383 C CA . THR A 1 428 ? -1.974 27.631 15.844 1.00 15.94 428 THR A CA 1
ATOM 6384 C C . THR A 1 428 ? -3.310 27.016 16.254 1.00 16.54 428 THR A C 1
ATOM 6385 O O . THR A 1 428 ? -4.145 26.694 15.422 1.00 17.23 428 THR A O 1
ATOM 6396 N N . GLY A 1 429 ? -3.536 26.865 17.546 1.00 16.62 429 GLY A N 1
ATOM 6397 C CA . GLY A 1 429 ? -4.897 26.586 18.010 1.00 17.96 429 GLY A CA 1
ATOM 6398 C C . GLY A 1 429 ? -5.323 25.161 17.739 1.00 17.75 429 GLY A C 1
ATOM 6399 O O . GLY A 1 429 ? -4.512 24.230 17.638 1.00 18.73 429 GLY A O 1
ATOM 6403 N N . THR A 1 430 ? -6.632 24.962 17.640 1.00 18.80 430 THR A N 1
ATOM 6404 C CA . THR A 1 430 ? -7.182 23.623 17.548 1.00 20.52 430 THR A CA 1
ATOM 6405 C C . THR A 1 430 ? -8.294 23.541 16.518 1.00 19.59 430 THR A C 1
ATOM 6406 O O . THR A 1 430 ? -8.966 24.521 16.219 1.00 19.50 430 THR A O 1
ATOM 6417 N N . PRO A 1 431 ? -8.515 22.331 15.986 1.00 20.43 431 PRO A N 1
ATOM 6418 C CA . PRO A 1 431 ? -9.557 22.139 14.985 1.00 21.78 431 PRO A CA 1
ATOM 6419 C C . PRO A 1 431 ? -10.954 22.233 15.597 1.00 22.15 431 PRO A C 1
ATOM 6420 O O . PRO A 1 431 ? -11.890 22.625 14.919 1.00 22.94 431 PRO A O 1
ATOM 6431 N N . ALA A 1 432 ? -11.048 21.921 16.876 1.00 22.42 432 ALA A N 1
ATOM 6432 C CA . ALA A 1 432 ? -12.341 21.958 17.563 1.00 23.05 432 ALA A CA 1
ATOM 6433 C C . ALA A 1 432 ? -12.931 23.372 17.532 1.00 23.41 432 ALA A C 1
ATOM 6434 O O . ALA A 1 432 ? -14.157 23.553 17.466 1.00 25.25 432 ALA A O 1
ATOM 6441 N N . ALA A 1 433 ? -12.039 24.377 17.519 1.00 23.50 433 ALA A N 1
ATOM 6442 C CA . ALA A 1 433 ? -12.415 25.766 17.433 1.00 23.45 433 ALA A CA 1
ATOM 6443 C C . ALA A 1 433 ? -12.422 26.311 16.011 1.00 22.69 433 ALA A C 1
ATOM 6444 O O . ALA A 1 433 ? -12.792 27.464 15.810 1.00 24.08 433 ALA A O 1
ATOM 6451 N N . GLY A 1 434 ? -12.113 25.502 14.995 1.00 22.41 434 GLY A N 1
ATOM 6452 C CA . GLY A 1 434 ? -12.057 26.035 13.633 1.00 22.28 434 GLY A CA 1
ATOM 6453 C C . GLY A 1 434 ? -10.988 27.099 13.475 1.00 20.74 434 GLY A C 1
ATOM 6454 O O . GLY A 1 434 ? -11.138 28.012 12.687 1.00 21.75 434 GLY A O 1
ATOM 6458 N N . ASP A 1 435 ? -9.890 26.999 14.209 1.00 20.11 435 ASP A N 1
ATOM 6459 C CA . ASP A 1 435 ? -8.868 28.045 14.142 1.00 18.85 435 ASP A CA 1
ATOM 6460 C C . ASP A 1 435 ? -8.180 28.121 12.768 1.00 18.53 435 ASP A C 1
ATOM 6461 O O . ASP A 1 435 ? -8.046 27.122 12.041 1.00 18.65 435 ASP A O 1
ATOM 6470 N N . ASN A 1 436 ? -7.783 29.333 12.397 1.00 18.02 436 ASN A N 1
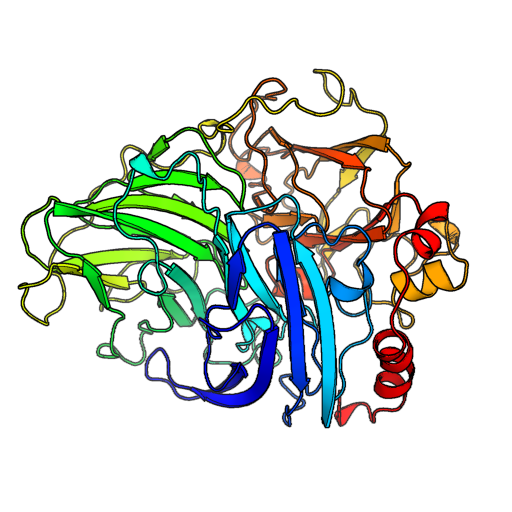ATOM 6471 C CA . ASN A 1 436 ? -7.003 29.546 11.210 1.00 18.18 436 ASN A CA 1
ATOM 6472 C C . ASN A 1 436 ? -6.053 30.697 11.468 1.00 17.49 436 ASN A C 1
ATOM 6473 O O . ASN A 1 436 ? -6.191 31.825 10.940 1.00 18.59 436 ASN A O 1
ATOM 6483 N N . VAL A 1 437 ? -5.083 30.403 12.322 1.00 17.41 437 VAL A N 1
ATOM 6484 C CA . VAL A 1 437 ? -4.133 31.384 12.763 1.00 17.14 437 VAL A CA 1
ATOM 6485 C C . VAL A 1 437 ? -3.346 31.864 11.557 1.00 17.29 437 VAL A C 1
ATOM 6486 O O . VAL A 1 437 ? -2.875 31.083 10.731 1.00 18.23 437 VAL A O 1
ATOM 6499 N N . THR A 1 438 ? -3.206 33.184 11.494 1.00 17.28 438 THR A N 1
ATOM 6500 C CA . THR A 1 438 ? -2.670 33.873 10.346 1.00 17.50 438 THR A CA 1
ATOM 6501 C C . THR A 1 438 ? -1.711 34.971 10.766 1.00 16.64 438 THR A C 1
ATOM 6502 O O . THR A 1 438 ? -2.003 35.705 11.690 1.00 17.68 438 THR A O 1
ATOM 6513 N N . ILE A 1 439 ? -0.560 34.983 10.099 1.00 16.89 439 ILE A N 1
ATOM 6514 C CA . ILE A 1 439 ? 0.493 35.904 10.425 1.00 16.87 439 ILE A CA 1
ATOM 6515 C C . ILE A 1 439 ? 0.918 36.671 9.184 1.00 16.27 439 ILE A C 1
ATOM 6516 O O . ILE A 1 439 ? 0.701 36.233 8.055 1.00 17.01 439 ILE A O 1
ATOM 6532 N N . ARG A 1 440 ? 1.522 37.827 9.404 1.00 15.51 440 ARG A N 1
ATOM 6533 C CA . ARG A 1 440 ? 2.075 38.640 8.340 1.00 17.58 440 ARG A CA 1
ATOM 6534 C C . ARG A 1 440 ? 3.454 39.161 8.706 1.00 16.72 440 ARG A C 1
ATOM 6535 O O . ARG A 1 440 ? 3.722 39.512 9.836 1.00 17.15 440 ARG A O 1
ATOM 6556 N N . PHE A 1 441 ? 4.323 39.229 7.723 1.00 17.22 441 PHE A N 1
ATOM 6557 C CA . PHE A 1 441 ? 5.650 39.820 7.904 1.00 17.35 441 PHE A CA 1
ATOM 6558 C C . PHE A 1 441 ? 6.150 40.376 6.597 1.00 17.58 441 PHE A C 1
ATOM 6559 O O . PHE A 1 441 ? 5.599 40.053 5.548 1.00 18.00 441 PHE A O 1
ATOM 6576 N N . ASP A 1 442 ? 7.151 41.257 6.648 1.00 18.87 442 ASP A N 1
ATOM 6577 C CA . ASP A 1 442 ? 7.820 41.780 5.451 1.00 19.34 442 ASP A CA 1
ATOM 6578 C C . ASP A 1 442 ? 9.148 41.071 5.260 1.00 18.08 442 ASP A C 1
ATOM 6579 O O . ASP A 1 442 ? 9.845 40.842 6.214 1.00 19.69 442 ASP A O 1
ATOM 6588 N N . THR A 1 443 ? 9.537 40.853 4.013 1.00 18.49 443 THR A N 1
ATOM 6589 C CA . THR A 1 443 ? 10.799 40.210 3.686 1.00 18.61 443 THR A CA 1
ATOM 6590 C C . THR A 1 443 ? 11.967 41.173 3.535 1.00 19.35 443 THR A C 1
ATOM 6591 O O . THR A 1 443 ? 12.428 41.451 2.421 1.00 21.50 443 THR A O 1
ATOM 6602 N N . ASN A 1 444 ? 12.510 41.624 4.644 1.00 19.12 444 ASN A N 1
ATOM 6603 C CA . ASN A 1 444 ? 13.657 42.527 4.608 1.00 20.25 444 ASN A CA 1
ATOM 6604 C C . ASN A 1 444 ? 14.886 41.887 5.207 1.00 18.05 444 ASN A C 1
ATOM 6605 O O . ASN A 1 444 ? 15.755 42.580 5.770 1.00 19.68 444 ASN A O 1
ATOM 6616 N N . ASN A 1 445 ? 15.005 40.552 5.075 1.00 16.74 445 ASN A N 1
ATOM 6617 C CA . ASN A 1 445 ? 16.082 39.813 5.719 1.00 16.37 445 ASN A CA 1
ATOM 6618 C C . ASN A 1 445 ? 16.526 38.650 4.858 1.00 15.73 445 ASN A C 1
ATOM 6619 O O . ASN A 1 445 ? 16.074 37.519 5.033 1.00 17.36 445 ASN A O 1
ATOM 6630 N N . PRO A 1 446 ? 17.431 38.900 3.902 1.00 15.91 446 PRO A N 1
ATOM 6631 C CA . PRO A 1 446 ? 17.802 37.848 2.965 1.00 16.30 446 PRO A CA 1
ATOM 6632 C C . PRO A 1 446 ? 18.421 36.621 3.646 1.00 14.60 446 PRO A C 1
ATOM 6633 O O . PRO A 1 446 ? 19.372 36.710 4.423 1.00 16.72 446 PRO A O 1
ATOM 6644 N N . GLY A 1 447 ? 17.897 35.460 3.305 1.00 15.68 447 GLY A N 1
ATOM 6645 C CA . GLY A 1 447 ? 18.427 34.210 3.807 1.00 15.13 447 GLY A CA 1
ATOM 6646 C C . GLY A 1 447 ? 17.389 33.126 3.864 1.00 14.43 447 GLY A C 1
ATOM 6647 O O . GLY A 1 447 ? 16.190 33.368 3.734 1.00 14.33 447 GLY A O 1
ATOM 6651 N N . PRO A 1 448 ? 17.838 31.870 4.035 1.00 13.74 448 PRO A N 1
ATOM 6652 C CA . PRO A 1 448 ? 16.909 30.768 4.331 1.00 13.38 448 PRO A CA 1
ATOM 6653 C C . PRO A 1 448 ? 16.559 30.752 5.821 1.00 14.01 448 PRO A C 1
ATOM 6654 O O . PRO A 1 448 ? 17.445 30.755 6.676 1.00 13.83 448 PRO A O 1
ATOM 6665 N N . TRP A 1 449 ? 15.267 30.763 6.116 1.00 13.48 449 TRP A N 1
ATOM 6666 C CA . TRP A 1 449 ? 14.814 30.820 7.504 1.00 13.75 449 TRP A CA 1
ATOM 6667 C C . TRP A 1 449 ? 13.832 29.707 7.757 1.00 13.80 449 TRP A C 1
ATOM 6668 O O . TRP A 1 449 ? 12.888 29.493 6.996 1.00 13.98 449 TRP A O 1
ATOM 6689 N N . PHE A 1 450 ? 14.056 28.972 8.828 1.00 13.53 450 PHE A N 1
ATOM 6690 C CA . PHE A 1 450 ? 13.196 27.850 9.174 1.00 14.13 450 PHE A CA 1
ATOM 6691 C C . PHE A 1 450 ? 11.817 28.364 9.687 1.00 12.65 450 PHE A C 1
ATOM 6692 O O . PHE A 1 450 ? 11.719 29.393 10.312 1.00 13.38 450 PHE A O 1
ATOM 6709 N N . LEU A 1 451 ? 10.804 27.539 9.381 1.00 12.91 451 LEU A N 1
ATOM 6710 C CA . LEU A 1 451 ? 9.433 27.773 9.830 1.00 13.49 451 LEU A CA 1
ATOM 6711 C C . LEU A 1 451 ? 8.903 26.418 10.251 1.00 13.13 451 LEU A C 1
ATOM 6712 O O . LEU A 1 451 ? 8.781 25.531 9.439 1.00 14.17 451 LEU A O 1
ATOM 6728 N N . HIS A 1 452 ? 8.587 26.249 11.539 1.00 12.87 452 HIS A N 1
ATOM 6729 C CA . HIS A 1 452 ? 8.269 24.924 11.999 1.00 12.89 452 HIS A CA 1
ATOM 6730 C C . HIS A 1 452 ? 7.545 24.944 13.314 1.00 12.63 452 HIS A C 1
ATOM 6731 O O . HIS A 1 452 ? 7.554 25.917 14.043 1.00 13.96 452 HIS A O 1
ATOM 6745 N N . CYS A 1 453 ? 6.913 23.835 13.614 1.00 13.98 453 CYS A N 1
ATOM 6746 C CA . CYS A 1 453 ? 6.358 23.603 14.962 1.00 14.18 453 CYS A CA 1
ATOM 6747 C C . CYS A 1 453 ? 7.513 23.525 15.949 1.00 13.99 453 CYS A C 1
ATOM 6748 O O . CYS A 1 453 ? 8.458 22.786 15.696 1.00 14.00 453 CYS A O 1
ATOM 6756 N N . HIS A 1 454 ? 7.415 24.232 17.072 1.00 14.49 454 HIS A N 1
ATOM 6757 C CA . HIS A 1 454 ? 8.469 24.236 18.060 1.00 15.36 454 HIS A CA 1
ATOM 6758 C C . HIS A 1 454 ? 8.294 23.123 19.106 1.00 16.34 454 HIS A C 1
ATOM 6759 O O . HIS A 1 454 ? 9.050 23.042 20.044 1.00 18.68 454 HIS A O 1
ATOM 6773 N N . ILE A 1 455 ? 7.323 22.230 18.928 1.00 14.62 455 ILE A N 1
ATOM 6774 C CA . ILE A 1 455 ? 7.320 20.962 19.694 1.00 14.78 455 ILE A CA 1
ATOM 6775 C C . ILE A 1 455 ? 8.415 20.125 19.034 1.00 14.57 455 ILE A C 1
ATOM 6776 O O . ILE A 1 455 ? 8.315 19.763 17.849 1.00 14.91 455 ILE A O 1
ATOM 6792 N N . ASP A 1 456 ? 9.510 19.938 19.758 1.00 15.65 456 ASP A N 1
ATOM 6793 C CA . ASP A 1 456 ? 10.740 19.442 19.127 1.00 16.01 456 ASP A CA 1
ATOM 6794 C C . ASP A 1 456 ? 10.544 18.049 18.545 1.00 15.34 456 ASP A C 1
ATOM 6795 O O . ASP A 1 456 ? 11.114 17.686 17.509 1.00 16.29 456 ASP A O 1
ATOM 6804 N N . PHE A 1 457 ? 9.675 17.260 19.152 1.00 15.82 457 PHE A N 1
ATOM 6805 C CA . PHE A 1 457 ? 9.376 15.914 18.639 1.00 16.45 457 PHE A CA 1
ATOM 6806 C C . PHE A 1 457 ? 8.659 16.017 17.285 1.00 16.16 457 PHE A C 1
ATOM 6807 O O . PHE A 1 457 ? 8.845 15.132 16.415 1.00 17.87 457 PHE A O 1
ATOM 6824 N N . HIS A 1 458 ? 7.841 17.067 17.122 1.00 15.58 458 HIS A N 1
ATOM 6825 C CA . HIS A 1 458 ? 7.128 17.237 15.866 1.00 14.96 458 HIS A CA 1
ATOM 6826 C C . HIS A 1 458 ? 8.078 17.733 14.765 1.00 15.33 458 HIS A C 1
ATOM 6827 O O . HIS A 1 458 ? 8.000 17.275 13.602 1.00 14.76 458 HIS A O 1
ATOM 6841 N N . LEU A 1 459 ? 8.957 18.669 15.129 1.00 14.85 459 LEU A N 1
ATOM 6842 C CA . LEU A 1 459 ? 10.000 19.115 14.209 1.00 14.30 459 LEU A CA 1
ATOM 6843 C C . LEU A 1 459 ? 10.771 17.896 13.735 1.00 14.58 459 LEU A C 1
ATOM 6844 O O . LEU A 1 459 ? 11.032 17.742 12.538 1.00 15.61 459 LEU A O 1
ATOM 6860 N N . GLU A 1 460 ? 11.156 17.023 14.647 1.00 15.85 460 GLU A N 1
ATOM 6861 C CA . GLU A 1 460 ? 11.948 15.842 14.323 1.00 16.99 460 GLU A CA 1
ATOM 6862 C C . GLU A 1 460 ? 11.201 14.990 13.318 1.00 17.37 460 GLU A C 1
ATOM 6863 O O . GLU A 1 460 ? 11.797 14.367 12.465 1.00 19.26 460 GLU A O 1
ATOM 6875 N N . GLY A 1 461 ? 9.883 14.947 13.461 1.00 16.80 461 GLY A N 1
ATOM 6876 C CA . GLY A 1 461 ? 8.989 14.211 12.575 1.00 15.68 461 GLY A CA 1
ATOM 6877 C C . GLY A 1 461 ? 8.705 14.892 11.248 1.00 15.86 461 GLY A C 1
ATOM 6878 O O . GLY A 1 461 ? 7.899 14.384 10.472 1.00 17.16 461 GLY A O 1
ATOM 6882 N N . GLY A 1 462 ? 9.347 16.015 10.987 1.00 15.45 462 GLY A N 1
ATOM 6883 C CA . GLY A 1 462 ? 9.277 16.663 9.699 1.00 15.91 462 GLY A CA 1
ATOM 6884 C C . GLY A 1 462 ? 8.335 17.831 9.600 1.00 14.79 462 GLY A C 1
ATOM 6885 O O . GLY A 1 462 ? 8.066 18.297 8.483 1.00 15.17 462 GLY A O 1
ATOM 6889 N N . PHE A 1 463 ? 7.882 18.349 10.729 1.00 14.65 463 PHE A N 1
ATOM 6890 C CA . PHE A 1 463 ? 6.869 19.432 10.702 1.00 14.11 463 PHE A CA 1
ATOM 6891 C C . PHE A 1 463 ? 7.491 20.816 10.518 1.00 14.07 463 PHE A C 1
ATOM 6892 O O . PHE A 1 463 ? 7.489 21.652 11.400 1.00 14.83 463 PHE A O 1
ATOM 6909 N N . ALA A 1 464 ? 8.029 21.020 9.331 1.00 13.92 464 ALA A N 1
ATOM 6910 C CA . ALA A 1 464 ? 8.872 22.165 9.025 1.00 12.79 464 ALA A CA 1
ATOM 6911 C C . ALA A 1 464 ? 8.908 22.453 7.534 1.00 13.22 464 ALA A C 1
ATOM 6912 O O . ALA A 1 464 ? 8.810 21.540 6.725 1.00 14.06 464 ALA A O 1
ATOM 6919 N N . VAL A 1 465 ? 9.154 23.710 7.210 1.00 14.04 465 VAL A N 1
ATOM 6920 C CA . VAL A 1 465 ? 9.482 24.170 5.852 1.00 13.94 465 VAL A CA 1
ATOM 6921 C C . VAL A 1 465 ? 10.548 25.245 5.983 1.00 13.02 465 VAL A C 1
ATOM 6922 O O . VAL A 1 465 ? 10.842 25.701 7.069 1.00 13.92 465 VAL A O 1
ATOM 6935 N N . VAL A 1 466 ? 11.136 25.615 4.858 1.00 13.56 466 VAL A N 1
ATOM 6936 C CA . VAL A 1 466 ? 12.092 26.665 4.798 1.00 14.35 466 VAL A CA 1
ATOM 6937 C C . VAL A 1 466 ? 11.585 27.809 3.960 1.00 14.85 466 VAL A C 1
ATOM 6938 O O . VAL A 1 466 ? 11.125 27.576 2.854 1.00 15.61 466 VAL A O 1
ATOM 6951 N N . MET A 1 467 ? 11.668 29.031 4.489 1.00 14.58 467 MET A N 1
ATOM 6952 C CA . MET A 1 467 ? 11.409 30.238 3.748 1.00 15.86 467 MET A CA 1
ATOM 6953 C C . MET A 1 467 ? 12.721 30.801 3.213 1.00 15.13 467 MET A C 1
ATOM 6954 O O . MET A 1 467 ? 13.550 31.274 3.971 1.00 17.90 467 MET A O 1
ATOM 6968 N N . ALA A 1 468 ? 12.908 30.687 1.918 1.00 16.66 468 ALA A N 1
ATOM 6969 C CA . ALA A 1 468 ? 14.144 31.142 1.248 1.00 17.18 468 ALA A CA 1
ATOM 6970 C C . ALA A 1 468 ? 13.890 32.533 0.724 1.00 16.76 468 ALA A C 1
ATOM 6971 O O . ALA A 1 468 ? 13.312 32.704 -0.325 1.00 17.53 468 ALA A O 1
ATOM 6978 N N . GLU A 1 469 ? 14.325 33.502 1.500 1.00 17.28 469 GLU A N 1
ATOM 6979 C CA . GLU A 1 469 ? 13.996 34.889 1.318 1.00 17.08 469 GLU A CA 1
ATOM 6980 C C . GLU A 1 469 ? 15.081 35.628 0.511 1.00 16.87 469 GLU A C 1
ATOM 6981 O O . GLU A 1 469 ? 16.248 35.641 0.883 1.00 16.29 469 GLU A O 1
ATOM 6993 N N . ASP A 1 470 ? 14.688 36.259 -0.576 1.00 17.42 470 ASP A N 1
ATOM 6994 C CA . ASP A 1 470 ? 15.578 37.054 -1.419 1.00 17.99 470 ASP A CA 1
ATOM 6995 C C . ASP A 1 470 ? 16.850 36.313 -1.776 1.00 16.30 470 ASP A C 1
ATOM 6996 O O . ASP A 1 470 ? 17.953 36.752 -1.558 1.00 16.61 470 ASP A O 1
ATOM 7005 N N . THR A 1 471 ? 16.689 35.142 -2.390 1.00 16.07 471 THR A N 1
ATOM 7006 C CA . THR A 1 471 ? 17.843 34.269 -2.679 1.00 16.88 471 THR A CA 1
ATOM 7007 C C . THR A 1 471 ? 18.973 34.905 -3.500 1.00 17.35 471 THR A C 1
ATOM 7008 O O . THR A 1 471 ? 20.121 34.643 -3.222 1.00 17.83 471 THR A O 1
ATOM 7019 N N . PRO A 1 472 ? 18.654 35.768 -4.479 1.00 18.11 472 PRO A N 1
ATOM 7020 C CA . PRO A 1 472 ? 19.786 36.331 -5.229 1.00 18.36 472 PRO A CA 1
ATOM 7021 C C . PRO A 1 472 ? 20.696 37.250 -4.439 1.00 17.72 472 PRO A C 1
ATOM 7022 O O . PRO A 1 472 ? 21.803 37.490 -4.887 1.00 19.37 472 PRO A O 1
ATOM 7033 N N . ASP A 1 473 ? 20.267 37.726 -3.266 1.00 18.24 473 ASP A N 1
ATOM 7034 C CA . ASP A 1 473 ? 21.088 38.626 -2.449 1.00 19.00 473 ASP A CA 1
ATOM 7035 C C . ASP A 1 473 ? 21.700 37.919 -1.241 1.00 17.54 473 ASP A C 1
ATOM 7036 O O . ASP A 1 473 ? 22.501 38.509 -0.520 1.00 18.60 473 ASP A O 1
ATOM 7045 N N . VAL A 1 474 ? 21.371 36.641 -1.011 1.00 16.66 474 VAL A N 1
ATOM 7046 C CA . VAL A 1 474 ? 21.828 35.962 0.195 1.00 16.40 474 VAL A CA 1
ATOM 7047 C C . VAL A 1 474 ? 23.335 35.903 0.331 1.00 16.59 474 VAL A C 1
ATOM 7048 O O . VAL A 1 474 ? 23.869 36.186 1.412 1.00 17.84 474 VAL A O 1
ATOM 7061 N N . LYS A 1 475 ? 24.056 35.618 -0.747 1.00 18.06 475 LYS A N 1
ATOM 7062 C CA . LYS A 1 475 ? 25.505 35.548 -0.643 1.00 20.44 475 LYS A CA 1
ATOM 7063 C C . LYS A 1 475 ? 26.158 36.875 -0.323 1.00 20.04 475 LYS A C 1
ATOM 7064 O O . LYS A 1 475 ? 26.995 36.953 0.586 1.00 20.96 475 LYS A O 1
ATOM 7083 N N . ALA A 1 476 ? 25.723 37.935 -0.986 1.00 20.77 476 ALA A N 1
ATOM 7084 C CA . ALA A 1 476 ? 26.301 39.261 -0.753 1.00 21.02 476 ALA A CA 1
ATOM 7085 C C . ALA A 1 476 ? 25.993 39.756 0.645 1.00 20.62 476 ALA A C 1
ATOM 7086 O O . ALA A 1 476 ? 26.845 40.391 1.298 1.00 21.97 476 ALA A O 1
ATOM 7093 N N . VAL A 1 477 ? 24.770 39.485 1.118 1.00 17.90 477 VAL A N 1
ATOM 7094 C CA . VAL A 1 477 ? 24.328 40.015 2.381 1.00 18.12 477 VAL A CA 1
ATOM 7095 C C . VAL A 1 477 ? 24.889 39.243 3.573 1.00 17.27 477 VAL A C 1
ATOM 7096 O O . VAL A 1 477 ? 25.019 39.845 4.665 1.00 18.03 477 VAL A O 1
ATOM 7109 N N . ASN A 1 478 ? 25.202 37.959 3.392 1.00 17.90 478 ASN A N 1
ATOM 7110 C CA . ASN A 1 478 ? 25.633 37.076 4.480 1.00 17.23 478 ASN A CA 1
ATOM 7111 C C . ASN A 1 478 ? 27.005 36.473 4.262 1.00 17.72 478 ASN A C 1
ATOM 7112 O O . ASN A 1 478 ? 27.153 35.275 4.122 1.00 19.96 478 ASN A O 1
ATOM 7123 N N . PRO A 1 479 ? 28.047 37.326 4.253 1.00 19.09 479 PRO A N 1
ATOM 7124 C CA . PRO A 1 479 ? 29.378 36.762 4.097 1.00 19.19 479 PRO A CA 1
ATOM 7125 C C . PRO A 1 479 ? 29.691 35.774 5.213 1.00 18.83 479 PRO A C 1
ATOM 7126 O O . PRO A 1 479 ? 29.333 36.002 6.361 1.00 20.37 479 PRO A O 1
ATOM 7137 N N . VAL A 1 480 ? 30.305 34.662 4.875 1.00 18.76 480 VAL A N 1
ATOM 7138 C CA . VAL A 1 480 ? 30.481 33.569 5.821 1.00 18.90 480 VAL A CA 1
ATOM 7139 C C . VAL A 1 480 ? 31.938 33.470 6.258 1.00 18.83 480 VAL A C 1
ATOM 7140 O O . VAL A 1 480 ? 32.846 33.684 5.469 1.00 21.07 480 VAL A O 1
ATOM 7153 N N . PRO A 1 481 ? 32.175 33.261 7.540 1.00 18.00 481 PRO A N 1
ATOM 7154 C CA . PRO A 1 481 ? 33.525 33.124 8.009 1.00 18.65 481 PRO A CA 1
ATOM 7155 C C . PRO A 1 481 ? 34.103 31.778 7.667 1.00 17.95 481 PRO A C 1
ATOM 7156 O O . PRO A 1 481 ? 33.382 30.803 7.470 1.00 17.96 481 PRO A O 1
ATOM 7167 N N . GLN A 1 482 ? 35.427 31.702 7.581 1.00 18.85 482 GLN A N 1
ATOM 7168 C CA . GLN A 1 482 ? 36.057 30.438 7.236 1.00 19.31 482 GLN A CA 1
ATOM 7169 C C . GLN A 1 482 ? 35.650 29.308 8.152 1.00 17.65 482 GLN A C 1
ATOM 7170 O O . GLN A 1 482 ? 35.485 28.160 7.716 1.00 19.59 482 GLN A O 1
ATOM 7184 N N . ALA A 1 483 ? 35.472 29.613 9.443 1.00 18.27 483 ALA A N 1
ATOM 7185 C CA . ALA A 1 483 ? 35.089 28.583 10.392 1.00 17.86 483 ALA A CA 1
ATOM 7186 C C . ALA A 1 483 ? 33.740 27.943 9.983 1.00 17.83 483 ALA A C 1
ATOM 7187 O O . ALA A 1 483 ? 33.532 26.746 10.168 1.00 18.29 483 ALA A O 1
ATOM 7194 N N . TRP A 1 484 ? 32.833 28.755 9.455 1.00 16.75 484 TRP A N 1
ATOM 7195 C CA . TRP A 1 484 ? 31.555 28.216 8.995 1.00 15.40 484 TRP A CA 1
ATOM 7196 C C . TRP A 1 484 ? 31.761 27.321 7.790 1.00 15.71 484 TRP A C 1
ATOM 7197 O O . TRP A 1 484 ? 31.192 26.246 7.702 1.00 16.38 484 TRP A O 1
ATOM 7218 N N . SER A 1 485 ? 32.600 27.780 6.852 1.00 16.73 485 SER A N 1
ATOM 7219 C CA . SER A 1 485 ? 32.922 26.996 5.672 1.00 17.13 485 SER A CA 1
ATOM 7220 C C . SER A 1 485 ? 33.541 25.642 5.990 1.00 17.94 485 SER A C 1
ATOM 7221 O O . SER A 1 485 ? 33.400 24.688 5.228 1.00 18.96 485 SER A O 1
ATOM 7229 N N . ASP A 1 486 ? 34.214 25.562 7.131 1.00 17.57 486 ASP A N 1
ATOM 7230 C CA . ASP A 1 486 ? 34.863 24.333 7.546 1.00 19.15 486 ASP A CA 1
ATOM 7231 C C . ASP A 1 486 ? 33.946 23.329 8.233 1.00 16.97 486 ASP A C 1
ATOM 7232 O O . ASP A 1 486 ? 34.312 22.185 8.419 1.00 18.28 486 ASP A O 1
ATOM 7241 N N . LEU A 1 487 ? 32.743 23.764 8.624 1.00 17.19 487 LEU A N 1
ATOM 7242 C CA . LEU A 1 487 ? 31.845 22.903 9.366 1.00 16.30 487 LEU A CA 1
ATOM 7243 C C . LEU A 1 487 ? 31.434 21.672 8.590 1.00 16.28 487 LEU A C 1
ATOM 7244 O O . LEU A 1 487 ? 31.428 20.581 9.138 1.00 16.99 487 LEU A O 1
ATOM 7260 N N . CYS A 1 488 ? 31.019 21.859 7.334 1.00 17.25 488 CYS A N 1
ATOM 7261 C CA . CYS A 1 488 ? 30.505 20.721 6.603 1.00 17.78 488 CYS A CA 1
ATOM 7262 C C . CYS A 1 488 ? 31.547 19.674 6.284 1.00 17.12 488 CYS A C 1
ATOM 7263 O O . CYS A 1 488 ? 31.275 18.490 6.509 1.00 18.29 488 CYS A O 1
ATOM 7270 N N . PRO A 1 489 ? 32.756 20.092 5.826 1.00 17.57 489 PRO A N 1
ATOM 7271 C CA . PRO A 1 489 ? 33.748 19.032 5.625 1.00 18.52 489 PRO A CA 1
ATOM 7272 C C . PRO A 1 489 ? 34.064 18.251 6.905 1.00 17.27 489 PRO A C 1
ATOM 7273 O O . PRO A 1 489 ? 34.175 17.019 6.881 1.00 18.68 489 PRO A O 1
ATOM 7284 N N . THR A 1 490 ? 34.201 18.956 8.031 1.00 17.50 490 THR A N 1
ATOM 7285 C CA . THR A 1 490 ? 34.527 18.282 9.270 1.00 18.71 490 THR A CA 1
ATOM 7286 C C . THR A 1 490 ? 33.436 17.311 9.688 1.00 17.55 490 THR A C 1
ATOM 7287 O O . THR A 1 490 ? 33.696 16.196 10.089 1.00 18.95 490 THR A O 1
ATOM 7298 N N . TYR A 1 491 ? 32.187 17.758 9.601 1.00 17.83 491 TYR A N 1
ATOM 7299 C CA . TYR A 1 491 ? 31.070 16.944 9.991 1.00 17.41 491 TYR A CA 1
ATOM 7300 C C . TYR A 1 491 ? 30.923 15.760 9.080 1.00 17.26 491 TYR A C 1
ATOM 7301 O O . TYR A 1 491 ? 30.677 14.636 9.517 1.00 19.13 491 TYR A O 1
ATOM 7319 N N . ASP A 1 492 ? 31.058 16.013 7.780 1.00 17.51 492 ASP A N 1
ATOM 7320 C CA . ASP A 1 492 ? 30.911 14.941 6.794 1.00 18.99 492 ASP A CA 1
ATOM 7321 C C . ASP A 1 492 ? 32.012 13.859 6.890 1.00 18.92 492 ASP A C 1
ATOM 7322 O O . ASP A 1 492 ? 31.803 12.742 6.423 1.00 21.41 492 ASP A O 1
ATOM 7331 N N . ALA A 1 493 ? 33.147 14.210 7.484 1.00 19.69 493 ALA A N 1
ATOM 7332 C CA . ALA A 1 493 ? 34.304 13.323 7.685 1.00 20.20 493 ALA A CA 1
ATOM 7333 C C . ALA A 1 493 ? 34.158 12.514 8.941 1.00 21.18 493 ALA A C 1
ATOM 7334 O O . ALA A 1 493 ? 34.961 11.617 9.187 1.00 22.77 493 ALA A O 1
ATOM 7341 N N . LEU A 1 494 ? 33.135 12.802 9.753 1.00 21.60 494 LEU A N 1
ATOM 7342 C CA . LEU A 1 494 ? 32.933 12.035 10.963 1.00 23.48 494 LEU A CA 1
ATOM 7343 C C . LEU A 1 494 ? 32.430 10.642 10.671 1.00 25.44 494 LEU A C 1
ATOM 7344 O O . LEU A 1 494 ? 31.559 10.462 9.852 1.00 26.50 494 LEU A O 1
ATOM 7360 N N . ASP A 1 495 ? 32.924 9.675 11.437 1.00 27.51 495 ASP A N 1
ATOM 7361 C CA . ASP A 1 495 ? 32.262 8.363 11.550 1.00 29.81 495 ASP A CA 1
ATOM 7362 C C . ASP A 1 495 ? 30.817 8.612 12.031 1.00 30.31 495 ASP A C 1
ATOM 7363 O O . ASP A 1 495 ? 30.602 9.435 12.899 1.00 28.96 495 ASP A O 1
ATOM 7372 N N . PRO A 1 496 ? 29.815 7.936 11.437 1.00 30.76 496 PRO A N 1
ATOM 7373 C CA . PRO A 1 496 ? 28.426 8.063 11.889 1.00 31.23 496 PRO A CA 1
ATOM 7374 C C . PRO A 1 496 ? 28.209 7.932 13.399 1.00 30.33 496 PRO A C 1
ATOM 7375 O O . PRO A 1 496 ? 27.383 8.668 13.965 1.00 29.51 496 PRO A O 1
ATOM 7386 N N . ASN A 1 497 ? 28.974 7.060 14.054 1.00 29.75 497 ASN A N 1
ATOM 7387 C CA . ASN A 1 497 ? 28.850 6.844 15.486 1.00 30.96 497 ASN A CA 1
ATOM 7388 C C . ASN A 1 497 ? 29.452 7.981 16.306 1.00 29.48 497 ASN A C 1
ATOM 7389 O O . ASN A 1 497 ? 29.301 7.989 17.528 1.00 30.00 497 ASN A O 1
ATOM 7400 N N . ASP A 1 498 ? 30.150 8.910 15.641 1.00 27.69 498 ASP A N 1
ATOM 7401 C CA . ASP A 1 498 ? 30.666 10.123 16.276 1.00 27.01 498 ASP A CA 1
ATOM 7402 C C . ASP A 1 498 ? 29.797 11.361 16.022 1.00 25.44 498 ASP A C 1
ATOM 7403 O O . ASP A 1 498 ? 30.163 12.471 16.412 1.00 25.77 498 ASP A O 1
ATOM 7412 N N . GLN A 1 499 ? 28.679 11.198 15.330 1.00 24.52 499 GLN A N 1
ATOM 7413 C CA . GLN A 1 499 ? 27.742 12.305 15.095 1.00 24.49 499 GLN A CA 1
ATOM 7414 C C . GLN A 1 499 ? 26.947 12.651 16.359 1.00 23.91 499 GLN A C 1
ATOM 7415 O O . GLN A 1 499 ? 26.892 11.868 17.364 1.00 20.59 499 GLN A O 1
#

Nearest PDB structures (foldseek):
  3pxl-assembly1_A  TM=1.002E+00  e=0.000E+00  Trametes hirsuta
  3v9c-assembly1_A  TM=1.002E+00  e=0.000E+00  Trametes hirsuta
  5ldu-assembly1_A  TM=1.001E+00  e=0.000E+00  Trametes hirsuta
  3div-assembly1_A  TM=1.002E+00  e=0.000E+00  Cerrena
  2h5u-assembly1_A  TM=1.002E+00  e=0.000E+00  Trametes maxima

B-factor: mean 20.14, std 6.03, range [12.49, 54.31]